Protein 4Q82 (pdb70)

Nearest PDB structures (foldseek):
  4q82-assembly2_B  TM=1.004E+00  e=2.780E-50  Haliangium ochraceum DSM 14365
  5dwd-assembly1_A  TM=6.337E-01  e=4.580E-08  Pelagibacterium halotolerans B2
  6qgo-assembly1_B  TM=6.491E-01  e=1.090E-07  Homo sapiens
  1fj2-assembly1_A  TM=6.360E-01  e=9.053E-08  Homo sapiens
  5syn-assembly3_C  TM=6.385E-01  e=6.994E-07  Homo sapiens

Secondary structure (DSSP, 8-state):
----S-GGGGEEEE-TTSSSSSS-EEEE--TTBTTBPBP--EE--GGG---SSHHHHGGGGGSHHHHHHHTT-S-TT----EEEEPPPSSSPPPHHHHHHHHHHHHHHS-B-TT--EEEE--HHHHHHHHHHHHTTT---SEEEEES---HHHHHHHGGGGGGS-EEEEEETT-SSS-THHHH---HHHHSPSS---EEEEEETT--S--SHHHHT-TT---HHHHHHT---/----GGGGEEEE-TTSSSSSS-EEEE--TTBTTBPBP--EE--GGG----SHHHHGGGGGSHHHHHHHTT-S-TT----EEEEPP-SSSPPPHHHHHHHHHHHHHHS-B-TT--EEEE--HHHHHHHHHHHHTTT---SEEEEES---HHHHHHHGGGGGGS-EEEEEETT-SSS-THHHH---HHHHSPSS---EEEEEETT--S--SHHHHT-TT---HHHHHHT---

Foldseek 3Di:
DWDQPFFLVQWDWAAPPNAPANFTKIKTAATCFPVAAFAEEEEEAQQLADDRGPVSHVSQCPAFPNVCSNVSNDDSVQGYTYMYTHHHDGAADALVSVVRRVVRVVVPGRHDLQQYEQEYLSSLQRVLNNCQVQVPPDSHFEYEGELYANVVSCVRQQQSSQQHEYEYEYECAEPDRHCCRGVVNCRSVPRDPPGHHYHYYYHYPDYSPRRRCPRSVVVVDCVSVVSVVTTD/DQDFFLVQKDWAAPPNDPANFTKIKTAAPCFPVAAFAEEEEEALQLAADRGPVSRVSQCPAFPNVCSNVSNDDSVQGYTYMYTHHHDNAADALVSVVRRLVVPVVPGRHDLQQYEQEYLSSLQRVLNNCQVQVPPDSHFEYEGELYANPSSCVRQQQSSQQHEYEYEYECAEPPRHPCRGVVNVSSVPRDPPGHHYHYYYHYPDYSPRRRCPRSCVVVDCVSVVSVVTTD

Sequence (462 aa):
AVDDRPSSARLSVRALDTTEAGNGFWEYLPPRRYGAEPAPLVFWHGIGENGDGSEAALDDKVLANGPPRYIERDEWSNEERPFVVLSPQHAGGGCPSADEIRDFLAFAVDDTYEVDESRIYLTGLCGAIGSWNYLRAHLDTTPIAAAVLIAGNGRPAFNDHGCDLAQVPIWGFHGDADPTVAPAGTIEEPNGLIACAQPRADDQQLTVYEGVGHDSWSSRTYSLSAGHDIYAWLLSQSRDDRPSSARLSVRALDTTEEAGNGFWEYLPPRYGAEEPAPLVFWHGIGENGDGSEAALDDKVLANGPPRYIERDEWSNERPFVVLSPQHAGGGCPSADEIRDFLAFAVDDTYEEVDESRIYLTGLCGAIGSWNYLRAHLDTTPIAAAVLIAGNGRPAFNDDHGCDLAQVPIWGFHGDADPTVAPAGTIEEPNGLIACAQPRADDQQLTVYEGVGHDSWSSRTYSLSAGHDIYAWLLSQSR

CATH classification: 3.40.50.1820

Radius of gyration: 24.58 Å; Cα contacts (8 Å, |Δi|>4): 1127; chains: 2; bounding box: 60×59×56 Å

Solvent-accessible surface area: 18210 Å² total

InterPro domains:
  IPR029058 Alpha/Beta hydrolase fold [G3DSA:3.40.50.1820] (56-292)
  IPR029058 Alpha/Beta hydrolase fold [SSF53474] (86-287)
  IPR050955 Plant Biomass Hydrolyzing Esterase [PTHR43037] (81-241)

Structure (mmCIF, N/CA/C/O backbone):
data_4Q82
#
_entry.id   4Q82
#
_cell.length_a   77.935
_cell.length_b   146.084
_cell.length_c   68.720
_cell.angle_alpha   90.00
_cell.angle_beta   90.00
_cell.angle_gamma   90.00
#
_symmetry.space_group_name_H-M   'P 21 21 2'
#
loop_
_entity.id
_entity.type
_entity.pdbx_description
1 polymer Phospholipase/Carboxylesterase
2 non-polymer 'CHLORIDE ION'
3 non-polymer GLYCEROL
4 non-polymer 'FORMIC ACID'
5 water water
#
loop_
_atom_site.group_PDB
_atom_site.id
_atom_site.type_symbol
_atom_site.label_atom_id
_atom_site.label_alt_id
_atom_site.label_comp_id
_atom_site.label_asym_id
_atom_site.label_entity_id
_atom_site.label_seq_id
_atom_site.pdbx_PDB_ins_code
_atom_site.Cartn_x
_atom_site.Cartn_y
_atom_site.Cartn_z
_atom_site.occupancy
_atom_site.B_iso_or_equiv
_atom_site.auth_seq_id
_atom_site.auth_comp_id
_atom_site.auth_asym_id
_atom_site.auth_atom_id
_atom_site.pdbx_PDB_model_num
ATOM 1 N N . ALA A 1 42 ? 41.954 28.444 35.112 0.63 55.44 57 ALA A N 1
ATOM 2 C CA . ALA A 1 42 ? 42.143 27.479 36.188 0.63 54.88 57 ALA A CA 1
ATOM 3 C C . ALA A 1 42 ? 43.251 27.933 37.131 0.63 53.31 57 ALA A C 1
ATOM 4 O O . ALA A 1 42 ? 44.217 28.571 36.706 0.63 52.01 57 ALA A O 1
ATOM 14 N N . VAL A 1 44 ? 46.427 26.833 39.486 1.00 45.49 59 VAL A N 1
ATOM 15 C CA . VAL A 1 44 ? 47.455 25.856 39.170 1.00 41.32 59 VAL A CA 1
ATOM 16 C C . VAL A 1 44 ? 48.551 25.782 40.243 1.00 38.49 59 VAL A C 1
ATOM 17 O O . VAL A 1 44 ? 49.060 26.801 40.692 1.00 37.61 59 VAL A O 1
ATOM 21 N N . ASP A 1 45 ? 48.906 24.565 40.642 1.00 36.51 60 ASP A N 1
ATOM 22 C CA . ASP A 1 45 ? 50.064 24.313 41.500 1.00 33.67 60 ASP A CA 1
ATOM 23 C C . ASP A 1 45 ? 51.300 24.923 40.849 1.00 31.50 60 ASP A C 1
ATOM 24 O O . ASP A 1 45 ? 51.542 24.682 39.676 1.00 31.52 60 ASP A O 1
ATOM 29 N N . ASP A 1 46 ? 52.053 25.740 41.585 1.00 29.65 61 ASP A N 1
ATOM 30 C CA . ASP A 1 46 ? 53.285 26.330 41.054 1.00 27.62 61 ASP A CA 1
ATOM 31 C C . ASP A 1 46 ? 54.481 26.088 41.980 1.00 28.10 61 ASP A C 1
ATOM 32 O O . ASP A 1 46 ? 55.487 26.764 41.892 1.00 25.94 61 ASP A O 1
ATOM 37 N N . ARG A 1 47 ? 54.374 25.114 42.875 1.00 26.93 62 ARG A N 1
ATOM 38 C CA . ARG A 1 47 ? 55.538 24.668 43.642 1.00 26.05 62 ARG A CA 1
ATOM 39 C C . ARG A 1 47 ? 56.642 24.137 42.710 1.00 24.07 62 ARG A C 1
ATOM 40 O O . ARG A 1 47 ? 56.349 23.673 41.626 1.00 23.89 62 ARG A O 1
ATOM 48 N N . PRO A 1 48 ? 57.901 24.185 43.153 1.00 25.34 63 PRO A N 1
ATOM 49 C CA . PRO A 1 48 ? 59.009 23.668 42.330 1.00 24.63 63 PRO A CA 1
ATOM 50 C C . PRO A 1 48 ? 58.838 22.171 42.006 1.00 23.56 63 PRO A C 1
ATOM 51 O O . PRO A 1 48 ? 58.113 21.477 42.708 1.00 23.56 63 PRO A O 1
ATOM 55 N N . SER A 1 49 ? 59.516 21.688 40.965 1.00 21.70 64 SER A N 1
ATOM 56 C CA . SER A 1 49 ? 59.232 20.366 40.421 1.00 21.48 64 SER A CA 1
ATOM 57 C C . SER A 1 49 ? 59.369 19.224 41.414 1.00 21.18 64 SER A C 1
ATOM 58 O O . SER A 1 49 ? 58.647 18.226 41.302 1.00 22.21 64 SER A O 1
ATOM 61 N N . SER A 1 50 ? 60.282 19.324 42.385 1.00 20.87 65 SER A N 1
ATOM 62 C CA . SER A 1 50 ? 60.472 18.184 43.300 1.00 22.53 65 SER A CA 1
ATOM 63 C C . SER A 1 50 ? 59.228 17.920 44.139 1.00 23.29 65 SER A C 1
ATOM 64 O O . SER A 1 50 ? 59.050 16.823 44.636 1.00 22.92 65 SER A O 1
ATOM 67 N N . ALA A 1 51 ? 58.363 18.921 44.273 1.00 23.56 66 ALA A N 1
ATOM 68 C CA . ALA A 1 51 ? 57.133 18.756 45.043 1.00 24.94 66 ALA A CA 1
ATOM 69 C C . ALA A 1 51 ? 56.222 17.708 44.424 1.00 25.62 66 ALA A C 1
ATOM 70 O O . ALA A 1 51 ? 55.387 17.133 45.111 1.00 26.68 66 ALA A O 1
ATOM 72 N N . ARG A 1 52 ? 56.387 17.437 43.130 1.00 23.92 67 ARG A N 1
ATOM 73 C CA . ARG A 1 52 ? 55.519 16.470 42.460 1.00 23.88 67 ARG A CA 1
ATOM 74 C C . ARG A 1 52 ? 56.296 15.257 41.967 1.00 22.91 67 ARG A C 1
ATOM 75 O O . ARG A 1 52 ? 55.864 14.569 41.052 1.00 22.56 67 ARG A O 1
ATOM 83 N N . LEU A 1 53 ? 57.439 15.001 42.587 1.00 22.53 68 LEU A N 1
ATOM 84 C CA . LEU A 1 53 ? 58.257 13.825 42.261 1.00 21.95 68 LEU A CA 1
ATOM 85 C C . LEU A 1 53 ? 58.045 12.748 43.309 1.00 24.29 68 LEU A C 1
ATOM 86 O O . LEU A 1 53 ? 58.265 13.007 44.498 1.00 23.88 68 LEU A O 1
ATOM 91 N N . SER A 1 54 ? 57.592 11.565 42.894 1.00 24.65 69 SER A N 1
ATOM 92 C CA . SER A 1 54 ? 57.308 10.468 43.827 1.00 26.83 69 SER A CA 1
ATOM 93 C C . SER A 1 54 ? 57.998 9.177 43.410 1.00 26.33 69 SER A C 1
ATOM 94 O O . SER A 1 54 ? 58.000 8.826 42.228 1.00 25.60 69 SER A O 1
ATOM 97 N N . VAL A 1 55 ? 58.560 8.464 44.383 1.00 26.54 70 VAL A N 1
ATOM 98 C CA . VAL A 1 55 ? 59.197 7.178 44.118 1.00 26.34 70 VAL A CA 1
ATOM 99 C C . VAL A 1 55 ? 58.124 6.098 44.053 1.00 28.28 70 VAL A C 1
ATOM 100 O O . VAL A 1 55 ? 57.183 6.072 44.865 1.00 30.64 70 VAL A O 1
ATOM 104 N N . ARG A 1 56 ? 58.236 5.219 43.066 1.00 27.21 71 ARG A N 1
ATOM 105 C CA . ARG A 1 56 ? 57.269 4.136 42.894 1.00 29.59 71 ARG A CA 1
ATOM 106 C C . ARG A 1 56 ? 58.026 2.824 42.791 1.00 30.14 71 ARG A C 1
ATOM 107 O O . ARG A 1 56 ? 58.306 2.342 41.692 1.00 30.25 71 ARG A O 1
ATOM 115 N N . ALA A 1 57 ? 58.371 2.259 43.946 1.00 30.72 72 ALA A N 1
ATOM 116 C CA . ALA A 1 57 ? 59.251 1.097 43.998 1.00 31.08 72 ALA A CA 1
ATOM 117 C C . ALA A 1 57 ? 58.634 -0.124 43.327 1.00 31.93 72 ALA A C 1
ATOM 118 O O . ALA A 1 57 ? 57.409 -0.264 43.246 1.00 33.48 72 ALA A O 1
ATOM 120 N N . LEU A 1 58 ? 59.500 -0.995 42.827 1.00 31.01 73 LEU A N 1
ATOM 121 C CA . LEU A 1 58 ? 59.077 -2.233 42.203 1.00 32.22 73 LEU A CA 1
ATOM 122 C C . LEU A 1 58 ? 58.153 -3.009 43.139 1.00 35.98 73 LEU A C 1
ATOM 123 O O . LEU A 1 58 ? 58.421 -3.103 44.340 1.00 35.39 73 LEU A O 1
ATOM 128 N N . ASP A 1 59 ? 57.068 -3.527 42.566 1.00 39.26 74 ASP A N 1
ATOM 129 C CA . ASP A 1 59 ? 56.033 -4.316 43.257 1.00 44.57 74 ASP A CA 1
ATOM 130 C C . ASP A 1 59 ? 55.084 -3.472 44.109 1.00 45.24 74 ASP A C 1
ATOM 131 O O . ASP A 1 59 ? 54.286 -4.019 44.868 1.00 48.06 74 ASP A O 1
ATOM 136 N N . THR A 1 60 ? 55.147 -2.149 43.981 1.00 42.55 75 THR A N 1
ATOM 137 C CA . THR A 1 60 ? 54.110 -1.307 44.576 1.00 42.87 75 THR A CA 1
ATOM 138 C C . THR A 1 60 ? 53.142 -0.839 43.498 1.00 42.45 75 THR A C 1
ATOM 139 O O . THR A 1 60 ? 52.148 -0.181 43.795 1.00 43.17 75 THR A O 1
ATOM 143 N N . THR A 1 61 ? 53.441 -1.171 42.243 1.00 40.71 76 THR A N 1
ATOM 144 C CA . THR A 1 61 ? 52.535 -0.877 41.134 1.00 40.77 76 THR A CA 1
ATOM 145 C C . THR A 1 61 ? 52.451 -2.097 40.209 1.00 41.95 76 THR A C 1
ATOM 146 O O . THR A 1 61 ? 53.133 -3.100 40.423 1.00 38.95 76 THR A O 1
ATOM 150 N N . GLU A 1 62 ? 51.631 -1.996 39.167 1.00 42.92 77 GLU A N 1
ATOM 151 C CA . GLU A 1 62 ? 51.522 -3.056 38.164 1.00 44.55 77 GLU A CA 1
ATOM 152 C C . GLU A 1 62 ? 52.734 -3.120 37.231 1.00 39.82 77 GLU A C 1
ATOM 153 O O . GLU A 1 62 ? 52.871 -4.065 36.458 1.00 39.42 77 GLU A O 1
ATOM 159 N N . ALA A 1 63 ? 53.592 -2.104 37.293 1.00 36.35 78 ALA A N 1
ATOM 160 C CA . ALA A 1 63 ? 54.738 -2.001 36.382 1.00 33.41 78 ALA A CA 1
ATOM 161 C C . ALA A 1 63 ? 55.815 -3.055 36.632 1.00 33.23 78 ALA A C 1
ATOM 162 O O . ALA A 1 63 ? 55.984 -3.530 37.757 1.00 34.26 78 ALA A O 1
ATOM 164 N N . GLY A 1 64 ? 56.553 -3.408 35.580 1.00 31.89 79 GLY A N 1
ATOM 165 C CA . GLY A 1 64 ? 57.636 -4.375 35.696 1.00 31.33 79 GLY A CA 1
ATOM 166 C C . GLY A 1 64 ? 58.949 -3.715 36.095 1.00 28.74 79 GLY A C 1
ATOM 167 O O . GLY A 1 64 ? 59.993 -4.369 36.102 1.00 28.06 79 GLY A O 1
ATOM 168 N N . ASN A 1 65 ? 58.881 -2.419 36.416 1.00 26.90 80 ASN A N 1
ATOM 169 C CA . ASN A 1 65 ? 60.017 -1.627 36.882 1.00 26.63 80 ASN A CA 1
ATOM 170 C C . ASN A 1 65 ? 59.655 -0.745 38.067 1.00 26.92 80 ASN A C 1
ATOM 171 O O . ASN A 1 65 ? 58.573 -0.153 38.089 1.00 28.09 80 ASN A O 1
ATOM 176 N N . GLY A 1 66 ? 60.566 -0.592 39.019 1.00 24.57 81 GLY A N 1
ATOM 177 C CA . GLY A 1 66 ? 60.492 0.568 39.901 1.00 24.15 81 GLY A CA 1
ATOM 178 C C . GLY A 1 66 ? 60.675 1.826 39.037 1.00 22.37 81 GLY A C 1
ATOM 179 O O . GLY A 1 66 ? 61.347 1.773 38.008 1.00 21.58 81 GLY A O 1
ATOM 180 N N . PHE A 1 67 ? 60.083 2.949 39.428 1.00 22.94 82 PHE A N 1
ATOM 181 C CA . PHE A 1 67 ? 60.261 4.187 38.651 1.00 21.95 82 PHE A CA 1
ATOM 182 C C . PHE A 1 67 ? 60.019 5.434 39.477 1.00 22.53 82 PHE A C 1
ATOM 183 O O . PHE A 1 67 ? 59.352 5.388 40.525 1.00 23.61 82 PHE A O 1
ATOM 191 N N . TRP A 1 68 ? 60.569 6.550 38.993 1.00 21.93 83 TRP A N 1
ATOM 192 C CA . TRP A 1 68 ? 60.242 7.880 39.505 1.00 22.07 83 TRP A CA 1
ATOM 193 C C . TRP A 1 68 ? 59.075 8.441 38.728 1.00 22.47 83 TRP A C 1
ATOM 194 O O . TRP A 1 68 ? 59.077 8.417 37.504 1.00 22.26 83 TRP A O 1
ATOM 205 N N . GLU A 1 69 ? 58.093 8.969 39.451 1.00 21.82 84 GLU A N 1
ATOM 206 C CA . GLU A 1 69 ? 56.909 9.570 38.852 1.00 22.17 84 GLU A CA 1
ATOM 207 C C . GLU A 1 69 ? 56.934 11.069 39.066 1.00 21.66 84 GLU A C 1
ATOM 208 O O . GLU A 1 69 ? 56.973 11.538 40.207 1.00 23.34 84 GLU A O 1
ATOM 214 N N . TYR A 1 70 ? 56.957 11.817 37.968 1.00 20.02 85 TYR A N 1
ATOM 215 C CA . TYR A 1 70 ? 56.794 13.267 38.024 1.00 19.98 85 TYR A CA 1
ATOM 216 C C . TYR A 1 70 ? 55.477 13.671 37.362 1.00 21.34 85 TYR A C 1
ATOM 217 O O . TYR A 1 70 ? 55.227 13.326 36.202 1.00 21.34 85 TYR A O 1
ATOM 226 N N . LEU A 1 71 ? 54.645 14.408 38.097 1.00 22.08 86 LEU A N 1
ATOM 227 C CA . LEU A 1 71 ? 53.388 14.919 37.559 1.00 23.74 86 LEU A CA 1
ATOM 228 C C . LEU A 1 71 ? 53.498 16.426 37.362 1.00 25.06 86 LEU A C 1
ATOM 229 O O . LEU A 1 71 ? 54.031 17.140 38.216 1.00 23.55 86 LEU A O 1
ATOM 234 N N . PRO A 1 72 ? 53.038 16.911 36.201 1.00 25.31 87 PRO A N 1
ATOM 235 C CA . PRO A 1 72 ? 53.116 18.329 35.867 1.00 25.03 87 PRO A CA 1
ATOM 236 C C . PRO A 1 72 ? 52.046 19.105 36.632 1.00 27.05 87 PRO A C 1
ATOM 237 O O . PRO A 1 72 ? 51.109 18.501 37.141 1.00 28.23 87 PRO A O 1
ATOM 241 N N . PRO A 1 73 ? 52.187 20.427 36.706 1.00 27.59 88 PRO A N 1
ATOM 242 C CA . PRO A 1 73 ? 51.240 21.249 37.469 1.00 31.01 88 PRO A CA 1
ATOM 243 C C . PRO A 1 73 ? 49.765 21.012 37.140 1.00 33.56 88 PRO A C 1
ATOM 244 O O . PRO A 1 73 ? 48.942 20.942 38.059 1.00 34.63 88 PRO A O 1
ATOM 248 N N A ARG A 1 74 ? 49.436 20.871 35.861 0.51 34.08 89 ARG A N 1
ATOM 249 N N B ARG A 1 74 ? 49.422 20.883 35.861 0.49 34.12 89 ARG A N 1
ATOM 250 C CA A ARG A 1 74 ? 48.037 20.736 35.466 0.51 36.89 89 ARG A CA 1
ATOM 251 C CA B ARG A 1 74 ? 48.013 20.733 35.493 0.49 36.93 89 ARG A CA 1
ATOM 252 C C A ARG A 1 74 ? 47.585 19.290 35.268 0.51 36.69 89 ARG A C 1
ATOM 253 C C B ARG A 1 74 ? 47.577 19.287 35.278 0.49 36.69 89 ARG A C 1
ATOM 254 O O A ARG A 1 74 ? 46.583 19.050 34.596 0.51 38.39 89 ARG A O 1
ATOM 255 O O B ARG A 1 74 ? 46.582 19.046 34.597 0.49 38.39 89 ARG A O 1
ATOM 270 N N . TYR A 1 75 ? 48.310 18.333 35.846 1.00 34.42 90 TYR A N 1
ATOM 271 C CA . TYR A 1 75 ? 47.933 16.921 35.723 1.00 34.16 90 TYR A CA 1
ATOM 272 C C . TYR A 1 75 ? 46.485 16.708 36.177 1.00 36.83 90 TYR A C 1
ATOM 273 O O . TYR A 1 75 ? 46.059 17.256 37.201 1.00 37.17 90 TYR A O 1
ATOM 282 N N . GLY A 1 76 ? 45.717 15.967 35.383 1.00 38.65 91 GLY A N 1
ATOM 283 C CA . GLY A 1 76 ? 44.311 15.731 35.692 1.00 42.06 91 GLY A CA 1
ATOM 284 C C . GLY A 1 76 ? 43.327 16.677 35.012 1.00 45.25 91 GLY A C 1
ATOM 285 O O . GLY A 1 76 ? 42.163 16.318 34.813 1.00 48.13 91 GLY A O 1
ATOM 286 N N . ALA A 1 77 ? 43.792 17.873 34.645 1.00 45.09 92 ALA A N 1
ATOM 287 C CA . ALA A 1 77 ? 42.927 18.922 34.096 1.00 49.38 92 ALA A CA 1
ATOM 288 C C . ALA A 1 77 ? 42.584 18.658 32.639 1.00 51.08 92 ALA A C 1
ATOM 289 O O . ALA A 1 77 ? 41.536 19.059 32.143 1.00 54.80 92 ALA A O 1
ATOM 291 N N . GLU A 1 78 ? 43.489 17.974 31.967 1.00 48.32 93 GLU A N 1
ATOM 292 C CA . GLU A 1 78 ? 43.358 17.597 30.570 1.00 49.48 93 GLU A CA 1
ATOM 293 C C . GLU A 1 78 ? 44.406 16.506 30.379 1.00 44.00 93 GLU A C 1
ATOM 294 O O . GLU A 1 78 ? 45.381 16.469 31.132 1.00 41.03 93 GLU A O 1
ATOM 300 N N . PRO A 1 79 ? 44.207 15.607 29.402 1.00 42.32 94 PRO A N 1
ATOM 301 C CA . PRO A 1 79 ? 45.222 14.566 29.202 1.00 39.19 94 PRO A CA 1
ATOM 302 C C . PRO A 1 79 ? 46.607 15.184 28.951 1.00 36.16 94 PRO A C 1
ATOM 303 O O . PRO A 1 79 ? 46.738 16.083 28.127 1.00 36.46 94 PRO A O 1
ATOM 307 N N . ALA A 1 80 ? 47.617 14.718 29.676 1.00 32.77 95 ALA A N 1
ATOM 308 C CA . ALA A 1 80 ? 48.944 15.326 29.578 1.00 30.66 95 ALA A CA 1
ATOM 309 C C . ALA A 1 80 ? 49.827 14.565 28.613 1.00 29.95 95 ALA A C 1
ATOM 310 O O . ALA A 1 80 ? 49.709 13.348 28.509 1.00 29.46 95 ALA A O 1
ATOM 312 N N . PRO A 1 81 ? 50.733 15.268 27.915 1.00 28.65 96 PRO A N 1
ATOM 313 C CA . PRO A 1 81 ? 51.742 14.519 27.153 1.00 26.75 96 PRO A CA 1
ATOM 314 C C . PRO A 1 81 ? 52.563 13.661 28.096 1.00 25.09 96 PRO A C 1
ATOM 315 O O . PRO A 1 81 ? 52.669 13.984 29.277 1.00 25.18 96 PRO A O 1
ATOM 319 N N . LEU A 1 82 ? 53.112 12.563 27.586 1.00 24.01 97 LEU A N 1
ATOM 320 C CA . LEU A 1 82 ? 53.863 11.631 28.405 1.00 22.57 97 LEU A CA 1
ATOM 321 C C . LEU A 1 82 ? 55.290 11.532 27.893 1.00 20.98 97 LEU A C 1
ATOM 322 O O . LEU A 1 82 ? 55.524 11.419 26.682 1.00 20.78 97 LEU A O 1
ATOM 335 N N . VAL A 1 84 ? 58.663 9.139 28.694 1.00 16.44 99 VAL A N 1
ATOM 336 C CA . VAL A 1 84 ? 59.274 8.049 29.453 1.00 16.04 99 VAL A CA 1
ATOM 337 C C . VAL A 1 84 ? 60.770 8.096 29.165 1.00 17.36 99 VAL A C 1
ATOM 338 O O . VAL A 1 84 ? 61.197 8.054 28.000 1.00 17.26 99 VAL A O 1
ATOM 342 N N . PHE A 1 85 ? 61.552 8.223 30.231 1.00 15.92 100 PHE A N 1
ATOM 343 C CA . PHE A 1 85 ? 63.009 8.394 30.121 1.00 14.97 100 PHE A CA 1
ATOM 344 C C . PHE A 1 85 ? 63.736 7.156 30.648 1.00 15.62 100 PHE A C 1
ATOM 345 O O . PHE A 1 85 ? 63.431 6.691 31.763 1.00 16.74 100 PHE A O 1
ATOM 353 N N . TRP A 1 86 ? 64.702 6.642 29.869 1.00 14.92 101 TRP A N 1
ATOM 354 C CA . TRP A 1 86 ? 65.502 5.473 30.259 1.00 15.52 101 TRP A CA 1
ATOM 355 C C . TRP A 1 86 ? 66.960 5.859 30.514 1.00 14.92 101 TRP A C 1
ATOM 356 O O . TRP A 1 86 ? 67.649 6.392 29.631 1.00 13.48 101 TRP A O 1
ATOM 367 N N . HIS A 1 87 ? 67.422 5.554 31.727 1.00 15.51 102 HIS A N 1
ATOM 368 C CA . HIS A 1 87 ? 68.753 5.902 32.208 1.00 14.26 102 HIS A CA 1
ATOM 369 C C . HIS A 1 87 ? 69.885 5.065 31.574 1.00 13.87 102 HIS A C 1
ATOM 370 O O . HIS A 1 87 ? 69.646 4.086 30.843 1.00 14.11 102 HIS A O 1
ATOM 377 N N . GLY A 1 88 ? 71.124 5.428 31.890 1.00 12.88 103 GLY A N 1
ATOM 378 C CA . GLY A 1 88 ? 72.264 4.690 31.388 1.00 13.55 103 GLY A CA 1
ATOM 379 C C . GLY A 1 88 ? 72.700 3.556 32.306 1.00 14.46 103 GLY A C 1
ATOM 380 O O . GLY A 1 88 ? 72.200 3.403 33.423 1.00 14.43 103 GLY A O 1
ATOM 381 N N . ILE A 1 89 ? 73.676 2.774 31.852 1.00 14.66 104 ILE A N 1
ATOM 382 C CA . ILE A 1 89 ? 74.000 1.505 32.537 1.00 16.13 104 ILE A CA 1
ATOM 383 C C . ILE A 1 89 ? 74.510 1.707 33.976 1.00 17.97 104 ILE A C 1
ATOM 384 O O . ILE A 1 89 ? 74.339 0.831 34.852 1.00 18.76 104 ILE A O 1
ATOM 389 N N . GLY A 1 90 ? 75.106 2.863 34.246 1.00 17.31 105 GLY A N 1
ATOM 390 C CA . GLY A 1 90 ? 75.632 3.134 35.574 1.00 19.38 105 GLY A CA 1
ATOM 391 C C . GLY A 1 90 ? 74.543 3.210 36.620 1.00 20.57 105 GLY A C 1
ATOM 392 O O . GLY A 1 90 ? 74.781 3.058 37.827 1.00 20.99 105 GLY A O 1
ATOM 393 N N . GLU A 1 91 ? 73.328 3.455 36.167 1.00 19.22 106 GLU A N 1
ATOM 394 C CA . GLU A 1 91 ? 72.244 3.665 37.099 1.00 19.48 106 GLU A CA 1
ATOM 395 C C . GLU A 1 91 ? 71.301 2.449 37.199 1.00 19.42 106 GLU A C 1
ATOM 396 O O . GLU A 1 91 ? 70.243 2.553 37.820 1.00 20.42 106 GLU A O 1
ATOM 402 N N . ASN A 1 92 ? 71.699 1.304 36.624 1.00 20.54 107 ASN A N 1
ATOM 403 C CA . ASN A 1 92 ? 70.949 0.052 36.794 1.00 20.15 107 ASN A CA 1
ATOM 404 C C . ASN A 1 92 ? 70.781 -0.268 38.290 1.00 22.39 107 ASN A C 1
ATOM 405 O O . ASN A 1 92 ? 71.673 0.011 39.102 1.00 23.52 107 ASN A O 1
ATOM 410 N N . GLY A 1 93 ? 69.651 -0.858 38.661 1.00 22.01 108 GLY A N 1
ATOM 411 C CA . GLY A 1 93 ? 69.459 -1.264 40.058 1.00 24.10 108 GLY A CA 1
ATOM 412 C C . GLY A 1 93 ? 68.181 -2.058 40.198 1.00 24.61 108 GLY A C 1
ATOM 413 O O . GLY A 1 93 ? 67.483 -2.257 39.197 1.00 23.23 108 GLY A O 1
ATOM 414 N N . ASP A 1 94 ? 67.839 -2.486 41.418 1.00 26.02 109 ASP A N 1
ATOM 415 C CA . ASP A 1 94 ? 66.781 -3.483 41.541 1.00 27.54 109 ASP A CA 1
ATOM 416 C C . ASP A 1 94 ? 65.374 -2.907 41.646 1.00 27.88 109 ASP A C 1
ATOM 417 O O . ASP A 1 94 ? 64.420 -3.646 41.900 1.00 29.57 109 ASP A O 1
ATOM 422 N N . GLY A 1 95 ? 65.233 -1.594 41.462 1.00 27.05 110 GLY A N 1
ATOM 423 C CA . GLY A 1 95 ? 63.914 -0.973 41.471 1.00 27.04 110 GLY A CA 1
ATOM 424 C C . GLY A 1 95 ? 63.327 -0.693 42.846 1.00 29.19 110 GLY A C 1
ATOM 425 O O . GLY A 1 95 ? 62.199 -0.192 42.956 1.00 29.90 110 GLY A O 1
ATOM 426 N N . SER A 1 96 ? 64.069 -1.026 43.903 1.00 30.73 111 SER A N 1
ATOM 427 C CA . SER A 1 96 ? 63.656 -0.687 45.266 1.00 32.13 111 SER A CA 1
ATOM 428 C C . SER A 1 96 ? 63.789 0.816 45.508 1.00 31.37 111 SER A C 1
ATOM 429 O O . SER A 1 96 ? 64.415 1.518 44.711 1.00 29.14 111 SER A O 1
ATOM 432 N N . GLU A 1 97 ? 63.229 1.322 46.605 1.00 32.98 112 GLU A N 1
ATOM 433 C CA . GLU A 1 97 ? 63.359 2.766 46.883 1.00 33.94 112 GLU A CA 1
ATOM 434 C C . GLU A 1 97 ? 64.816 3.200 46.984 1.00 32.35 112 GLU A C 1
ATOM 435 O O . GLU A 1 97 ? 65.202 4.249 46.460 1.00 30.55 112 GLU A O 1
ATOM 441 N N . ALA A 1 98 ? 65.616 2.391 47.678 1.00 32.83 113 ALA A N 1
ATOM 442 C CA . ALA A 1 98 ? 67.024 2.690 47.858 1.00 32.72 113 ALA A CA 1
ATOM 443 C C . ALA A 1 98 ? 67.730 2.707 46.504 1.00 30.24 113 ALA A C 1
ATOM 444 O O . ALA A 1 98 ? 68.458 3.632 46.197 1.00 29.55 113 ALA A O 1
ATOM 446 N N . ALA A 1 99 ? 67.485 1.685 45.692 1.00 28.11 114 ALA A N 1
ATOM 447 C CA . ALA A 1 99 ? 68.156 1.564 44.408 1.00 26.32 114 ALA A CA 1
ATOM 448 C C . ALA A 1 99 ? 67.764 2.701 43.463 1.00 25.62 114 ALA A C 1
ATOM 449 O O . ALA A 1 99 ? 68.578 3.156 42.638 1.00 23.50 114 ALA A O 1
ATOM 451 N N . LEU A 1 100 ? 66.516 3.155 43.574 1.00 25.70 115 LEU A N 1
ATOM 452 C CA . LEU A 1 100 ? 65.991 4.164 42.643 1.00 24.32 115 LEU A CA 1
ATOM 453 C C . LEU A 1 100 ? 66.718 5.485 42.757 1.00 24.13 115 LEU A C 1
ATOM 454 O O . LEU A 1 100 ? 66.715 6.280 41.806 1.00 22.65 115 LEU A O 1
ATOM 459 N N A ASP A 1 101 ? 67.353 5.731 43.905 0.47 25.38 116 ASP A N 1
ATOM 460 N N B ASP A 1 101 ? 67.344 5.737 43.906 0.53 25.36 116 ASP A N 1
ATOM 461 C CA A ASP A 1 101 ? 68.113 6.966 44.079 0.47 25.67 116 ASP A CA 1
AT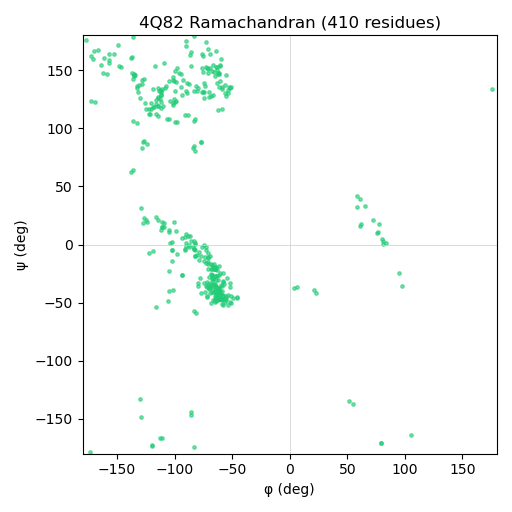OM 462 C CA B ASP A 1 101 ? 68.081 6.983 44.070 0.53 25.61 116 ASP A CA 1
ATOM 463 C C A ASP A 1 101 ? 69.145 7.126 42.960 0.47 24.00 116 ASP A C 1
ATOM 464 C C B ASP A 1 101 ? 69.160 7.128 42.980 0.53 24.03 116 ASP A C 1
ATOM 465 O O A ASP A 1 101 ? 69.409 8.237 42.509 0.47 22.03 116 ASP A O 1
ATOM 466 O O B ASP A 1 101 ? 69.467 8.241 42.559 0.53 22.08 116 ASP A O 1
ATOM 475 N N . LYS A 1 102 ? 69.710 6.011 42.501 1.00 23.38 117 LYS A N 1
ATOM 476 C CA . LYS A 1 102 ? 70.722 6.064 41.428 1.00 22.89 117 LYS A CA 1
ATOM 477 C C . LYS A 1 102 ? 70.203 6.757 40.173 1.00 21.74 117 LYS A C 1
ATOM 478 O O . LYS A 1 102 ? 70.959 7.442 39.483 1.00 20.41 117 LYS A O 1
ATOM 484 N N . VAL A 1 103 ? 68.924 6.552 39.871 1.00 20.93 118 VAL A N 1
ATOM 485 C CA . VAL A 1 103 ? 68.340 7.053 38.629 1.00 18.86 118 VAL A CA 1
ATOM 486 C C . VAL A 1 103 ? 68.283 8.587 38.639 1.00 19.33 118 VAL A C 1
ATOM 487 O O . VAL A 1 103 ? 68.192 9.218 37.574 1.00 18.12 118 VAL A O 1
ATOM 491 N N . LEU A 1 104 ? 68.407 9.205 39.816 1.00 20.27 119 LEU A N 1
ATOM 492 C CA . LEU A 1 104 ? 68.398 10.664 39.888 1.00 20.22 119 LEU A CA 1
ATOM 493 C C . LEU A 1 104 ? 69.691 11.313 39.363 1.00 20.41 119 LEU A C 1
ATOM 494 O O . LEU A 1 104 ? 69.778 12.542 39.286 1.00 19.71 119 LEU A O 1
ATOM 499 N N . ALA A 1 105 ? 70.682 10.498 39.000 1.00 19.84 120 ALA A N 1
ATOM 500 C CA . ALA A 1 105 ? 72.005 11.011 38.610 1.00 20.00 120 ALA A CA 1
ATOM 501 C C . ALA A 1 105 ? 71.990 11.869 37.339 1.00 18.49 120 ALA A C 1
ATOM 502 O O . ALA A 1 105 ? 72.696 12.882 37.248 1.00 18.13 120 ALA A O 1
ATOM 504 N N . ASN A 1 106 ? 71.204 11.459 36.357 1.00 17.42 121 ASN A N 1
ATOM 505 C CA . ASN A 1 106 ? 71.237 12.103 35.042 1.00 16.81 121 ASN A CA 1
ATOM 506 C C . ASN A 1 106 ? 69.858 12.305 34.468 1.00 15.54 121 ASN A C 1
ATOM 507 O O . ASN A 1 106 ? 68.911 11.610 34.834 1.00 15.15 121 ASN A O 1
ATOM 512 N N . GLY A 1 107 ? 69.748 13.211 33.500 1.00 13.54 122 GLY A N 1
ATOM 513 C CA . GLY A 1 107 ? 68.532 13.280 32.717 1.00 13.16 122 GLY A CA 1
ATOM 514 C C . GLY A 1 107 ? 67.395 14.007 33.418 1.00 13.75 122 GLY A C 1
ATOM 515 O O . GLY A 1 107 ? 67.590 14.629 34.462 1.00 14.23 122 GLY A O 1
ATOM 516 N N . PRO A 1 108 ? 66.188 13.935 32.837 1.00 14.56 123 PRO A N 1
ATOM 517 C CA . PRO A 1 108 ? 65.023 14.607 33.420 1.00 14.70 123 PRO A CA 1
ATOM 518 C C . PRO A 1 108 ? 64.870 14.406 34.936 1.00 15.32 123 PRO A C 1
ATOM 519 O O . PRO A 1 108 ? 64.632 15.415 35.611 1.00 15.75 123 PRO A O 1
ATOM 523 N N . PRO A 1 109 ? 65.022 13.166 35.467 1.00 15.31 124 PRO A N 1
ATOM 524 C CA . PRO A 1 109 ? 64.758 13.071 36.915 1.00 16.05 124 PRO A CA 1
ATOM 525 C C . PRO A 1 109 ? 65.785 13.833 37.759 1.00 16.33 124 PRO A C 1
ATOM 526 O O . PRO A 1 109 ? 65.456 14.287 38.862 1.00 16.70 124 PRO A O 1
ATOM 530 N N . ARG A 1 110 ? 67.018 13.971 37.261 1.00 15.25 125 ARG A N 1
ATOM 531 C CA . ARG A 1 110 ? 67.996 14.817 37.944 1.00 16.08 125 ARG A CA 1
ATOM 532 C C . ARG A 1 110 ? 67.480 16.251 38.077 1.00 15.92 125 ARG A C 1
ATOM 533 O O . ARG A 1 110 ? 67.452 16.811 39.188 1.00 17.39 125 ARG A O 1
ATOM 541 N N . TYR A 1 111 ? 67.051 16.835 36.962 1.00 14.12 126 TYR A N 1
ATOM 542 C CA . TYR A 1 111 ? 66.621 18.242 36.979 1.00 16.45 126 TYR A CA 1
ATOM 543 C C . TYR A 1 111 ? 65.342 18.392 37.759 1.00 17.33 126 TYR A C 1
ATOM 544 O O . TYR A 1 111 ? 65.158 19.381 38.478 1.00 18.13 126 TYR A O 1
ATOM 553 N N . ILE A 1 112 ? 64.449 17.416 37.633 1.00 15.78 127 ILE A N 1
ATOM 554 C CA . ILE A 1 112 ? 63.203 17.466 38.428 1.00 17.25 127 ILE A CA 1
ATOM 555 C C . ILE A 1 112 ? 63.506 17.446 39.920 1.00 19.08 127 ILE A C 1
ATOM 556 O O . ILE A 1 112 ? 62.951 18.249 40.698 1.00 20.26 127 ILE A O 1
ATOM 561 N N . GLU A 1 113 ? 64.389 16.540 40.338 1.00 18.41 128 GLU A N 1
ATOM 562 C CA . GLU A 1 113 ? 64.677 16.412 41.761 1.00 22.45 128 GLU A CA 1
ATOM 563 C C . GLU A 1 113 ? 65.331 17.694 42.307 1.00 22.80 128 GLU A C 1
ATOM 564 O O . GLU A 1 113 ? 65.151 18.054 43.474 1.00 22.93 128 GLU A O 1
ATOM 570 N N . ARG A 1 114 ? 66.082 18.378 41.455 1.00 19.76 129 ARG A N 1
ATOM 571 C CA . ARG A 1 114 ? 66.819 19.579 41.851 1.00 25.02 129 ARG A CA 1
ATOM 572 C C . ARG A 1 114 ? 66.041 20.879 41.679 1.00 21.05 129 ARG A C 1
ATOM 573 O O . ARG A 1 114 ? 66.624 21.952 41.793 1.00 22.11 129 ARG A O 1
ATOM 581 N N . ASP A 1 115 ? 64.751 20.775 41.374 1.00 20.21 130 ASP A N 1
ATOM 582 C CA . ASP A 1 115 ? 63.899 21.942 41.092 1.00 23.09 130 ASP A CA 1
ATOM 583 C C . ASP A 1 115 ? 64.415 22.786 39.922 1.00 22.39 130 ASP A C 1
ATOM 584 O O . ASP A 1 115 ? 64.225 24.008 39.904 1.00 22.36 130 ASP A O 1
ATOM 589 N N . GLU A 1 116 ? 65.043 22.125 38.946 1.00 20.86 131 GLU A N 1
ATOM 590 C CA . GLU A 1 116 ? 65.582 22.789 37.767 1.00 21.96 131 GLU A CA 1
ATOM 591 C C . GLU A 1 116 ? 64.784 22.415 36.515 1.00 21.75 131 GLU A C 1
ATOM 592 O O . GLU A 1 116 ? 65.229 22.642 35.393 1.00 22.78 131 GLU A O 1
ATOM 598 N N . TRP A 1 117 ? 63.607 21.845 36.722 1.00 20.59 132 TRP A N 1
ATOM 599 C CA . TRP A 1 117 ? 62.712 21.451 35.630 1.00 19.62 132 TRP A CA 1
ATOM 600 C C . TRP A 1 117 ? 61.536 22.425 35.572 1.00 19.82 132 TRP A C 1
ATOM 601 O O . TRP A 1 117 ? 60.685 22.421 36.463 1.00 19.50 132 TRP A O 1
ATOM 612 N N . SER A 1 118 ? 61.502 23.283 34.554 1.00 19.48 133 SER A N 1
ATOM 613 C CA . SER A 1 118 ? 60.476 24.331 34.488 1.00 21.27 133 SER A CA 1
ATOM 614 C C . SER A 1 118 ? 59.043 23.821 34.676 1.00 20.53 133 SER A C 1
ATOM 615 O O . SER A 1 118 ? 58.658 22.814 34.097 1.00 18.91 133 SER A O 1
ATOM 618 N N . ASN A 1 119 ? 58.258 24.541 35.482 1.00 22.10 134 ASN A N 1
ATOM 619 C CA . ASN A 1 119 ? 56.842 24.263 35.646 1.00 23.46 134 ASN A CA 1
ATOM 620 C C . ASN A 1 119 ? 56.026 24.455 34.363 1.00 25.06 134 ASN A C 1
ATOM 621 O O . ASN A 1 119 ? 54.905 23.954 34.267 1.00 25.65 134 ASN A O 1
ATOM 626 N N A GLU A 1 120 ? 56.577 25.111 33.376 0.65 25.66 135 GLU A N 1
ATOM 627 N N B GLU A 1 120 ? 56.594 25.174 33.398 0.35 25.89 135 GLU A N 1
ATOM 628 C CA A GLU A 1 120 ? 55.919 25.246 32.102 0.65 27.23 135 GLU A CA 1
ATOM 629 C CA B GLU A 1 120 ? 55.995 25.315 32.073 0.35 27.61 135 GLU A CA 1
ATOM 630 C C A GLU A 1 120 ? 55.866 23.942 31.298 0.65 25.33 135 GLU A C 1
ATOM 631 C C B GLU A 1 120 ? 55.824 23.955 31.373 0.35 25.42 135 GLU A C 1
ATOM 632 O O A GLU A 1 120 ? 55.093 23.779 30.429 0.65 26.08 135 GLU A O 1
ATOM 633 O O B GLU A 1 120 ? 54.868 23.743 30.630 0.35 26.28 135 GLU A O 1
ATOM 644 N N . ARG A 1 121 ? 56.736 23.030 31.640 1.00 22.42 136 ARG A N 1
ATOM 645 C CA . ARG A 1 121 ? 56.771 21.758 30.927 1.00 20.66 136 ARG A CA 1
ATOM 646 C C . ARG A 1 121 ? 55.573 20.882 31.280 1.00 20.85 136 ARG A C 1
ATOM 647 O O . ARG A 1 121 ? 55.346 20.578 32.459 1.00 21.79 136 ARG A O 1
ATOM 655 N N . PRO A 1 122 ? 54.796 20.490 30.259 1.00 21.53 137 PRO A N 1
ATOM 656 C CA . PRO A 1 122 ? 53.483 19.872 30.512 1.00 22.73 137 PRO A CA 1
ATOM 657 C C . PRO A 1 122 ? 53.496 18.350 30.640 1.00 22.07 137 PRO A C 1
ATOM 658 O O . PRO A 1 122 ? 52.412 17.775 30.842 1.00 23.06 137 PRO A O 1
ATOM 662 N N . PHE A 1 123 ? 54.672 17.729 30.541 1.00 19.93 138 PHE A N 1
ATOM 663 C CA . PHE A 1 123 ? 54.792 16.265 30.537 1.00 19.45 138 PHE A CA 1
ATOM 664 C C . PHE A 1 123 ? 54.571 15.599 31.889 1.00 19.00 138 PHE A C 1
ATOM 665 O O . PHE A 1 123 ? 55.121 16.037 32.902 1.00 19.37 138 PHE A O 1
ATOM 673 N N . VAL A 1 124 ? 53.824 14.496 31.898 1.00 23.13 139 VAL A N 1
ATOM 674 C CA . VAL A 1 124 ? 54.079 13.464 32.885 1.00 22.18 139 VAL A CA 1
ATOM 675 C C . VAL A 1 124 ? 55.453 12.893 32.544 1.00 21.25 139 VAL A C 1
ATOM 676 O O . VAL A 1 124 ? 55.691 12.541 31.384 1.00 21.30 139 VAL A O 1
ATOM 680 N N . VAL A 1 125 ? 56.366 12.815 33.516 1.00 20.81 140 VAL A N 1
ATOM 681 C CA . VAL A 1 125 ? 57.696 12.237 33.243 1.00 18.57 140 VAL A CA 1
ATOM 682 C C . VAL A 1 125 ? 57.903 11.008 34.106 1.00 18.21 140 VAL A C 1
ATOM 683 O O . VAL A 1 125 ? 57.888 11.101 35.344 1.00 19.64 140 VAL A O 1
ATOM 687 N N . LEU A 1 126 ? 58.076 9.859 33.463 1.00 18.09 141 LEU A N 1
ATOM 688 C CA . LEU A 1 126 ? 58.333 8.621 34.194 1.00 19.16 141 LEU A CA 1
ATOM 689 C C . LEU A 1 126 ? 59.743 8.131 33.910 1.00 19.01 141 LEU A C 1
ATOM 690 O O . LEU A 1 126 ? 60.160 8.064 32.756 1.00 18.59 141 LEU A O 1
ATOM 695 N N . SER A 1 127 ? 60.463 7.760 34.957 1.00 17.37 142 SER A N 1
ATOM 696 C CA . SER A 1 127 ? 61.853 7.338 34.795 1.00 16.39 142 SER A CA 1
ATOM 697 C C . SER A 1 127 ? 62.057 5.966 35.432 1.00 18.26 142 SER A C 1
ATOM 698 O O . SER A 1 127 ? 62.390 5.866 36.623 1.00 18.91 142 SER A O 1
ATOM 701 N N . PRO A 1 128 ? 61.835 4.895 34.651 1.00 18.11 143 PRO A N 1
ATOM 702 C CA . PRO A 1 128 ? 61.950 3.540 35.215 1.00 18.78 143 PRO A CA 1
ATOM 703 C C . PRO A 1 128 ? 63.386 3.080 35.418 1.00 19.67 143 PRO A C 1
ATOM 704 O O . PRO A 1 128 ? 64.274 3.497 34.675 1.00 18.51 143 PRO A O 1
ATOM 708 N N . GLN A 1 129 ? 63.603 2.198 36.391 1.00 19.36 144 GLN A N 1
ATOM 709 C CA . GLN A 1 129 ? 64.945 1.656 36.607 1.00 19.16 144 GLN A CA 1
ATOM 710 C C . GLN A 1 129 ? 65.038 0.280 35.974 1.00 21.20 144 GLN A C 1
ATOM 711 O O . GLN A 1 129 ? 64.166 -0.581 36.188 1.00 21.41 144 GLN A O 1
ATOM 717 N N . HIS A 1 130 ? 66.105 0.079 35.215 1.00 20.01 145 HIS A N 1
ATOM 718 C CA . HIS A 1 130 ? 66.401 -1.213 34.632 1.00 19.86 145 HIS A CA 1
ATOM 719 C C . HIS A 1 130 ? 67.257 -2.026 35.586 1.00 22.41 145 HIS A C 1
ATOM 720 O O . HIS A 1 130 ? 68.271 -1.530 36.090 1.00 22.13 145 HIS A O 1
ATOM 727 N N . ALA A 1 131 ? 66.859 -3.277 35.829 1.00 24.35 146 ALA A N 1
ATOM 728 C CA . ALA A 1 131 ? 67.576 -4.158 36.736 1.00 27.41 146 ALA A CA 1
ATOM 729 C C . ALA A 1 131 ? 68.449 -5.106 35.929 1.00 29.91 146 ALA A C 1
ATOM 730 O O . ALA A 1 131 ? 68.112 -5.441 34.801 1.00 29.53 146 ALA A O 1
ATOM 732 N N . GLY A 1 132 ? 69.572 -5.529 36.484 1.00 33.05 147 GLY A N 1
ATOM 733 C CA . GLY A 1 132 ? 70.441 -6.430 35.740 1.00 34.87 147 GLY A CA 1
ATOM 734 C C . GLY A 1 132 ? 71.677 -5.740 35.201 1.00 32.75 147 GLY A C 1
ATOM 735 O O . GLY A 1 132 ? 72.018 -4.641 35.646 1.00 31.83 147 GLY A O 1
ATOM 736 N N . GLY A 1 133 ? 72.360 -6.370 34.246 1.00 31.44 148 GLY A N 1
ATOM 737 C CA . GLY A 1 133 ? 73.704 -5.936 33.909 1.00 30.75 148 GLY A CA 1
ATOM 738 C C . GLY A 1 133 ? 73.932 -5.099 32.658 1.00 29.86 148 GLY A C 1
ATOM 739 O O . GLY A 1 133 ? 75.018 -4.540 32.496 1.00 32.21 148 GLY A O 1
ATOM 740 N N . GLY A 1 134 ? 72.939 -5.035 31.774 1.00 25.11 149 GLY A N 1
ATOM 741 C CA . GLY A 1 134 ? 73.110 -4.413 30.459 1.00 21.92 149 GLY A CA 1
ATOM 742 C C . GLY A 1 134 ? 72.018 -3.393 30.183 1.00 19.84 149 GLY A C 1
ATOM 743 O O . GLY A 1 134 ? 71.518 -2.754 31.134 1.00 19.54 149 GLY A O 1
ATOM 744 N N . CYS A 1 135 ? 71.633 -3.229 28.907 1.00 17.03 150 CYS A N 1
ATOM 745 C CA . CYS A 1 135 ? 70.602 -2.252 28.514 1.00 17.49 150 CYS A CA 1
ATOM 746 C C . CYS A 1 135 ? 69.187 -2.839 28.645 1.00 18.35 150 CYS A C 1
ATOM 747 O O . CYS A 1 135 ? 68.997 -4.051 28.521 1.00 18.77 150 CYS A O 1
ATOM 750 N N . PRO A 1 136 ? 68.194 -1.968 28.854 1.00 18.19 151 PRO A N 1
ATOM 751 C CA . PRO A 1 136 ? 66.798 -2.433 28.873 1.00 20.01 151 PRO A CA 1
ATOM 752 C C . PRO A 1 136 ? 66.434 -3.039 27.511 1.00 20.93 151 PRO A C 1
ATOM 753 O O . PRO A 1 136 ? 66.927 -2.580 26.465 1.00 20.68 151 PRO A O 1
ATOM 757 N N . SER A 1 137 ? 65.582 -4.051 27.528 1.00 21.89 152 SER A N 1
ATOM 758 C CA . SER A 1 137 ? 65.198 -4.752 26.307 1.00 22.90 152 SER A CA 1
ATOM 759 C C . SER A 1 137 ? 64.021 -4.076 25.607 1.00 22.86 152 SER A C 1
ATOM 760 O O . SER A 1 137 ? 63.276 -3.284 26.213 1.00 21.71 152 SER A O 1
ATOM 763 N N . ALA A 1 138 ? 63.834 -4.420 24.334 1.00 23.06 153 ALA A N 1
ATOM 764 C CA . ALA A 1 138 ? 62.716 -3.896 23.544 1.00 23.70 153 ALA A CA 1
ATOM 765 C C . ALA A 1 138 ? 61.372 -4.164 24.215 1.00 25.31 153 ALA A C 1
ATOM 766 O O . ALA A 1 138 ? 60.523 -3.281 24.289 1.00 24.68 153 ALA A O 1
ATOM 768 N N . ASP A 1 139 ? 61.195 -5.378 24.716 1.00 26.60 154 ASP A N 1
ATOM 769 C CA . ASP A 1 139 ? 59.927 -5.775 25.316 1.00 28.38 154 ASP A CA 1
ATOM 770 C C . ASP A 1 139 ? 59.737 -5.145 26.692 1.00 27.41 154 ASP A C 1
ATOM 771 O O . ASP A 1 139 ? 58.620 -4.846 27.088 1.00 27.37 154 ASP A O 1
ATOM 776 N N . GLU A 1 140 ? 60.824 -4.948 27.427 1.00 25.99 155 GLU A N 1
ATOM 777 C CA . GLU A 1 140 ? 60.735 -4.246 28.709 1.00 26.29 155 GLU A CA 1
ATOM 778 C C . GLU A 1 140 ? 60.208 -2.821 28.506 1.00 25.50 155 GLU A C 1
ATOM 779 O O . GLU A 1 140 ? 59.330 -2.335 29.242 1.00 25.12 155 GLU A O 1
ATOM 785 N N . ILE A 1 141 ? 60.718 -2.161 27.474 1.00 21.88 156 ILE A N 1
ATOM 786 C CA . ILE A 1 141 ? 60.305 -0.799 27.176 1.00 21.85 156 ILE A CA 1
ATOM 787 C C . ILE A 1 141 ? 58.859 -0.779 26.672 1.00 23.28 156 ILE A C 1
ATOM 788 O O . ILE A 1 141 ? 58.072 0.084 27.073 1.00 23.99 156 ILE A O 1
ATOM 793 N N . ARG A 1 142 ? 58.503 -1.738 25.809 1.00 23.31 157 ARG A N 1
ATOM 794 C CA . ARG A 1 142 ? 57.108 -1.868 25.364 1.00 27.53 157 ARG A CA 1
ATOM 795 C C . ARG A 1 142 ? 56.156 -2.036 26.550 1.00 27.97 157 ARG A C 1
ATOM 796 O O . ARG A 1 142 ? 55.119 -1.355 26.641 1.00 26.87 157 ARG A O 1
ATOM 804 N N . ASP A 1 143 ? 56.493 -2.971 27.441 1.00 27.96 158 ASP A N 1
ATOM 805 C CA . ASP A 1 143 ? 55.606 -3.279 28.553 1.00 30.81 158 ASP A CA 1
ATOM 806 C C . ASP A 1 143 ? 55.458 -2.062 29.464 1.00 29.69 158 ASP A C 1
ATOM 807 O O . ASP A 1 143 ? 54.367 -1.790 29.961 1.00 31.21 158 ASP A O 1
ATOM 812 N N . PHE A 1 144 ? 56.543 -1.333 29.703 1.00 27.50 159 PHE A N 1
ATOM 813 C CA . PHE A 1 144 ? 56.443 -0.182 30.593 1.00 26.71 159 PHE A CA 1
ATOM 814 C C . PHE A 1 144 ? 55.644 0.946 29.943 1.00 27.08 159 PHE A C 1
ATOM 815 O O . PHE A 1 144 ? 54.902 1.663 30.621 1.00 26.41 159 PHE A O 1
ATOM 823 N N . LEU A 1 145 ? 55.814 1.140 28.639 1.00 26.52 160 LEU A N 1
ATOM 824 C CA . LEU A 1 145 ? 54.967 2.110 27.948 1.00 27.39 160 LEU A CA 1
ATOM 825 C C . LEU A 1 145 ? 53.481 1.719 28.016 1.00 29.46 160 LEU A C 1
ATOM 826 O O . LEU A 1 145 ? 52.615 2.589 28.147 1.00 29.82 160 LEU A O 1
ATOM 831 N N . ALA A 1 146 ? 53.179 0.418 27.930 1.00 30.31 161 ALA A N 1
ATOM 832 C CA . ALA A 1 146 ? 51.794 -0.040 28.038 1.00 32.28 161 ALA A CA 1
ATOM 833 C C . ALA A 1 146 ? 51.247 0.261 29.428 1.00 32.73 161 ALA A C 1
ATOM 834 O O . ALA A 1 146 ? 50.129 0.764 29.575 1.00 34.22 161 ALA A O 1
ATOM 836 N N . PHE A 1 147 ? 52.041 -0.055 30.447 1.00 31.36 162 PHE A N 1
ATOM 837 C CA . PHE A 1 147 ? 51.686 0.279 31.819 1.00 31.01 162 PHE A CA 1
ATOM 838 C C . PHE A 1 147 ? 51.412 1.771 31.979 1.00 29.88 162 PHE A C 1
ATOM 839 O O . PHE A 1 147 ? 50.414 2.163 32.596 1.00 31.13 162 PHE A O 1
ATOM 847 N N . ALA A 1 148 ? 52.293 2.598 31.424 1.00 28.52 163 ALA A N 1
ATOM 848 C CA . ALA A 1 148 ? 52.201 4.046 31.625 1.00 28.32 163 ALA A CA 1
ATOM 849 C C . ALA A 1 148 ? 50.893 4.603 31.071 1.00 30.46 163 ALA A C 1
ATOM 850 O O . ALA A 1 148 ? 50.194 5.384 31.724 1.00 31.07 163 ALA A O 1
ATOM 852 N N . VAL A 1 149 ? 50.567 4.184 29.857 1.00 32.27 164 VAL A N 1
ATOM 853 C CA . VAL A 1 149 ? 49.380 4.658 29.174 1.00 34.98 164 VAL A CA 1
ATOM 854 C C . VAL A 1 149 ? 48.116 4.137 29.865 1.00 37.22 164 VAL A C 1
ATOM 855 O O . VAL A 1 149 ? 47.099 4.825 29.909 1.00 38.85 164 VAL A O 1
ATOM 859 N N A ASP A 1 150 ? 48.201 2.930 30.419 0.41 37.64 165 ASP A N 1
ATOM 860 N N B ASP A 1 150 ? 48.178 2.930 30.414 0.59 37.66 165 ASP A N 1
ATOM 861 C CA A ASP A 1 150 ? 47.061 2.309 31.093 0.41 39.99 165 ASP A CA 1
ATOM 862 C CA B ASP A 1 150 ? 47.012 2.369 31.095 0.59 39.94 165 ASP A CA 1
ATOM 863 C C A ASP A 1 150 ? 46.878 2.808 32.529 0.41 39.93 165 ASP A C 1
ATOM 864 C C B ASP A 1 150 ? 46.779 3.043 32.444 0.59 39.86 165 ASP A C 1
ATOM 865 O O A ASP A 1 150 ? 45.868 2.505 33.169 0.41 41.91 165 ASP A O 1
ATOM 866 O O B ASP A 1 150 ? 45.651 3.098 32.934 0.59 41.79 165 ASP A O 1
ATOM 875 N N . THR A 1 151 ? 47.849 3.565 33.035 1.00 37.51 166 THR A N 1
ATOM 876 C CA . THR A 1 151 ? 47.816 4.033 34.430 1.00 36.96 166 THR A CA 1
ATOM 877 C C . THR A 1 151 ? 47.610 5.539 34.626 1.00 35.54 166 THR A C 1
ATOM 878 O O . THR A 1 151 ? 46.964 5.957 35.588 1.00 36.91 166 THR A O 1
ATOM 882 N N . TYR A 1 152 ? 48.144 6.345 33.715 1.00 33.49 167 TYR A N 1
ATOM 883 C CA . TYR A 1 152 ? 48.171 7.803 33.892 1.00 32.86 167 TYR A CA 1
ATOM 884 C C . TYR A 1 152 ? 47.204 8.494 32.944 1.00 33.97 167 TYR A C 1
ATOM 885 O O . TYR A 1 152 ? 46.834 7.933 31.912 1.00 34.31 167 TYR A O 1
ATOM 894 N N . GLU A 1 153 ? 46.769 9.698 33.310 1.00 34.90 168 GLU A N 1
ATOM 895 C CA . GLU A 1 153 ? 45.867 10.468 32.463 1.00 37.26 168 GLU A CA 1
ATOM 896 C C . GLU A 1 153 ? 46.666 11.195 31.395 1.00 35.15 168 GLU A C 1
ATOM 897 O O . GLU A 1 153 ? 46.975 12.376 31.528 1.00 33.76 168 GLU A O 1
ATOM 903 N N . VAL A 1 154 ? 47.024 10.466 30.342 1.00 34.25 169 VAL A N 1
ATOM 904 C CA . VAL A 1 154 ? 47.925 11.006 29.352 1.00 32.16 169 VAL A CA 1
ATOM 905 C C . VAL A 1 154 ? 47.264 11.114 27.994 1.00 33.08 169 VAL A C 1
ATOM 906 O O . VAL A 1 154 ? 46.314 10.388 27.683 1.00 34.20 169 VAL A O 1
ATOM 910 N N . ASP A 1 155 ? 47.771 12.049 27.202 1.00 32.12 170 ASP A N 1
ATOM 911 C CA . ASP A 1 155 ? 47.341 12.222 25.827 1.00 33.69 170 ASP A CA 1
ATOM 912 C C . ASP A 1 155 ? 48.075 11.221 24.949 1.00 33.23 170 ASP A C 1
ATOM 913 O O . ASP A 1 155 ? 49.274 11.362 24.684 1.00 31.19 170 ASP A O 1
ATOM 918 N N . GLU A 1 156 ? 47.346 10.215 24.472 1.00 35.25 171 GLU A N 1
ATOM 919 C CA . GLU A 1 156 ? 47.997 9.125 23.763 1.00 35.48 171 GLU A CA 1
ATOM 920 C C . GLU A 1 156 ? 48.512 9.533 22.392 1.00 34.06 171 GLU A C 1
ATOM 921 O O . GLU A 1 156 ? 49.272 8.787 21.776 1.00 32.83 171 GLU A O 1
ATOM 927 N N . SER A 1 157 ? 48.126 10.720 21.922 1.00 34.00 172 SER A N 1
ATOM 928 C CA . SER A 1 157 ? 48.699 11.239 20.684 1.00 33.17 172 SER A CA 1
ATOM 929 C C . SER A 1 157 ? 50.057 11.909 20.925 1.00 29.20 172 SER A C 1
ATOM 930 O O . SER A 1 157 ? 50.718 12.330 19.974 1.00 28.16 172 SER A O 1
ATOM 933 N N . ARG A 1 158 ? 50.470 12.012 22.186 1.00 27.00 173 ARG A N 1
ATOM 934 C CA . ARG A 1 158 ? 51.728 12.679 22.508 1.00 25.66 173 ARG A CA 1
ATOM 935 C C . ARG A 1 158 ? 52.517 11.889 23.540 1.00 25.05 173 ARG A C 1
ATOM 936 O O . ARG A 1 158 ? 52.741 12.353 24.655 1.00 25.01 173 ARG A O 1
ATOM 944 N N . ILE A 1 159 ? 52.925 10.685 23.141 1.00 24.99 174 ILE A N 1
ATOM 945 C CA . ILE A 1 159 ? 53.798 9.843 23.945 1.00 23.25 174 ILE A CA 1
ATOM 946 C C . ILE A 1 159 ? 55.230 9.942 23.411 1.00 22.26 174 ILE A C 1
ATOM 947 O O . ILE A 1 159 ? 55.484 9.629 22.245 1.00 22.31 174 ILE A O 1
ATOM 952 N N . TYR A 1 160 ? 56.151 10.387 24.266 1.00 19.84 175 TYR A N 1
ATOM 953 C CA . TYR A 1 160 ? 57.559 10.615 23.891 1.00 17.66 175 TYR A CA 1
ATOM 954 C C . TYR A 1 160 ? 58.514 9.673 24.609 1.00 17.43 175 TYR A C 1
ATOM 955 O O . TYR A 1 160 ? 58.389 9.434 25.809 1.00 18.03 175 TYR A O 1
ATOM 964 N N . LEU A 1 161 ? 59.455 9.116 23.856 1.00 15.65 176 LEU A N 1
ATOM 965 C CA . LEU A 1 161 ? 60.423 8.172 24.396 1.00 15.56 176 LEU A CA 1
ATOM 966 C C . LEU A 1 161 ? 61.787 8.830 24.380 1.00 15.74 176 LEU A C 1
ATOM 967 O O . LEU A 1 161 ? 62.186 9.386 23.358 1.00 17.01 176 LEU A O 1
ATOM 972 N N . THR A 1 162 ? 62.533 8.769 25.480 1.00 14.74 177 THR A N 1
ATOM 973 C CA . THR A 1 162 ? 63.873 9.359 25.439 1.00 13.75 177 THR A CA 1
ATOM 974 C C . THR A 1 162 ? 64.820 8.555 26.321 1.00 14.01 177 THR A C 1
ATOM 975 O O . THR A 1 162 ? 64.393 7.849 27.253 1.00 14.73 177 THR A O 1
ATOM 979 N N . GLY A 1 163 ? 66.109 8.578 25.990 1.00 12.91 178 GLY A N 1
ATOM 980 C CA . GLY A 1 163 ? 67.058 7.882 26.838 1.00 13.72 178 GLY A CA 1
ATOM 981 C C . GLY A 1 163 ? 68.482 8.270 26.506 1.00 12.14 178 GLY A C 1
ATOM 982 O O . GLY A 1 163 ? 68.746 8.905 25.476 1.00 11.97 178 GLY A O 1
ATOM 983 N N . LEU A 1 164 ? 69.389 7.893 27.386 1.00 11.95 179 LEU A N 1
ATOM 984 C CA . LEU A 1 164 ? 70.808 8.144 27.178 1.00 11.12 179 LEU A CA 1
ATOM 985 C C . LEU A 1 164 ? 71.585 6.833 27.309 1.00 11.58 179 LEU A C 1
ATOM 986 O O . LEU A 1 164 ? 71.255 5.981 28.150 1.00 12.52 179 LEU A O 1
ATOM 1000 N N . CYS A 1 166 ? 72.799 3.338 27.454 1.00 12.64 181 CYS A N 1
ATOM 1001 C CA . CYS A 1 166 ? 71.993 2.101 27.421 1.00 15.30 181 CYS A CA 1
ATOM 1002 C C . CYS A 1 166 ? 70.521 2.387 27.221 1.00 14.55 181 CYS A C 1
ATOM 1003 O O . CYS A 1 166 ? 69.812 1.629 26.549 1.00 14.63 181 CYS A O 1
ATOM 1006 N N . GLY A 1 167 ? 70.046 3.471 27.826 1.00 12.92 182 GLY A N 1
ATOM 1007 C CA . GLY A 1 167 ? 68.638 3.816 27.687 1.00 13.16 182 GLY A CA 1
ATOM 1008 C C . GLY A 1 167 ? 68.280 4.173 26.250 1.00 14.13 182 GLY A C 1
ATOM 1009 O O . GLY A 1 167 ? 67.173 3.881 25.790 1.00 14.37 182 GLY A O 1
ATOM 1010 N N . ALA A 1 168 ? 69.214 4.806 25.538 1.00 12.59 183 ALA A N 1
ATOM 1011 C CA . ALA A 1 168 ? 69.030 5.056 24.104 1.00 12.57 183 ALA A CA 1
ATOM 1012 C C . ALA A 1 168 ? 69.188 3.783 23.263 1.00 13.24 183 ALA A C 1
ATOM 1013 O O . ALA A 1 168 ? 68.421 3.558 22.315 1.00 13.90 183 ALA A O 1
ATOM 1015 N N . ILE A 1 169 ? 70.170 2.955 23.603 1.00 12.38 184 ILE A N 1
ATOM 1016 C CA . ILE A 1 169 ? 70.375 1.683 22.912 1.00 13.81 184 ILE A CA 1
ATOM 1017 C C . ILE A 1 169 ? 69.086 0.859 23.002 1.00 15.19 184 ILE A C 1
ATOM 1018 O O . ILE A 1 169 ? 68.604 0.321 21.998 1.00 15.77 184 ILE A O 1
ATOM 1023 N N . GLY A 1 170 ? 68.516 0.791 24.200 1.00 14.73 185 GLY A N 1
ATOM 1024 C CA . GLY A 1 170 ? 67.298 0.010 24.379 1.00 16.43 185 GLY A CA 1
ATOM 1025 C C . GLY A 1 170 ? 66.147 0.604 23.575 1.00 16.39 185 GLY A C 1
ATOM 1026 O O . GLY A 1 170 ? 65.337 -0.127 22.988 1.00 16.50 185 GLY A O 1
ATOM 1027 N N . SER A 1 171 ? 66.052 1.929 23.575 1.00 14.97 186 SER A N 1
ATOM 1028 C CA . SER A 1 171 ? 64.971 2.610 22.868 1.00 15.40 186 SER A CA 1
ATOM 1029 C C . SER A 1 171 ? 65.070 2.383 21.370 1.00 16.34 186 SER A C 1
ATOM 1030 O O . SER A 1 171 ? 64.052 2.211 20.698 1.00 17.43 186 SER A O 1
ATOM 1033 N N . TRP A 1 172 ? 66.299 2.397 20.838 1.00 15.25 187 TRP A N 1
ATOM 1034 C CA . TRP A 1 172 ? 66.496 2.071 19.431 1.00 16.52 187 TRP A CA 1
ATOM 1035 C C . TRP A 1 172 ? 66.053 0.639 19.150 1.00 18.46 187 TRP A C 1
ATOM 1036 O O . TRP A 1 172 ? 65.389 0.357 18.140 1.00 19.70 187 TRP A O 1
ATOM 1047 N N . ASN A 1 173 ? 66.412 -0.283 20.046 1.00 17.17 188 ASN A N 1
ATOM 1048 C CA . ASN A 1 173 ? 66.030 -1.682 19.842 1.00 19.41 188 ASN A CA 1
ATOM 1049 C C . ASN A 1 173 ? 64.523 -1.868 19.973 1.00 19.67 188 ASN A C 1
ATOM 1050 O O . ASN A 1 173 ? 63.924 -2.739 19.325 1.00 21.18 188 ASN A O 1
ATOM 1055 N N . TYR A 1 174 ? 63.924 -1.044 20.826 1.00 18.52 189 TYR A N 1
ATOM 1056 C CA . TYR A 1 174 ? 62.469 -1.039 20.974 1.00 20.67 189 TYR A CA 1
ATOM 1057 C C . TYR A 1 174 ? 61.807 -0.679 19.645 1.00 21.55 189 TYR A C 1
ATOM 1058 O O . TYR A 1 174 ? 60.842 -1.328 19.214 1.00 23.56 189 TYR A O 1
ATOM 1067 N N . LEU A 1 175 ? 62.337 0.360 18.997 1.00 20.56 190 LEU A N 1
ATOM 1068 C CA . LEU A 1 175 ? 61.817 0.768 17.699 1.00 22.12 190 LEU A CA 1
ATOM 1069 C C . LEU A 1 175 ? 62.062 -0.312 16.646 1.00 23.34 190 LEU A C 1
ATOM 1070 O O . LEU A 1 175 ? 61.223 -0.555 15.787 1.00 25.06 190 LEU A O 1
ATOM 1075 N N . ARG A 1 176 ? 63.200 -0.984 16.720 1.00 22.62 191 ARG A N 1
ATOM 1076 C CA . ARG A 1 176 ? 63.466 -2.042 15.753 1.00 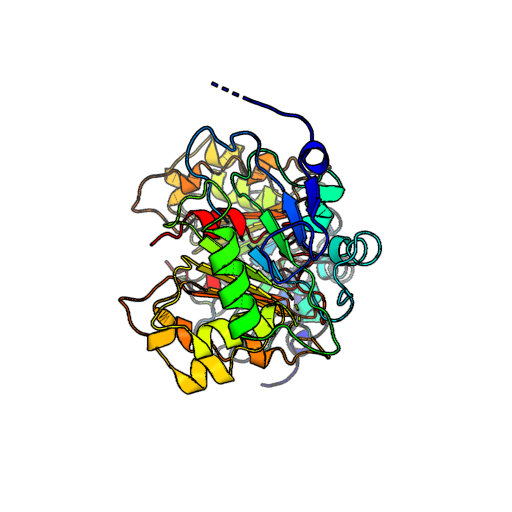24.07 191 ARG A CA 1
ATOM 1077 C C . ARG A 1 176 ? 62.442 -3.169 15.868 1.00 25.39 191 ARG A C 1
ATOM 1078 O O . ARG A 1 176 ? 61.961 -3.716 14.855 1.00 26.52 191 ARG A O 1
ATOM 1086 N N . ALA A 1 177 ? 62.095 -3.517 17.102 1.00 24.77 192 ALA A N 1
ATOM 1087 C CA . ALA A 1 177 ? 61.201 -4.648 17.331 1.00 27.41 192 ALA A CA 1
ATOM 1088 C C . ALA A 1 177 ? 59.749 -4.283 17.098 1.00 28.44 192 ALA A C 1
ATOM 1089 O O . ALA A 1 177 ? 58.969 -5.110 16.631 1.00 30.01 192 ALA A O 1
ATOM 1091 N N . HIS A 1 178 ? 59.389 -3.050 17.443 1.00 27.05 193 HIS A N 1
ATOM 1092 C CA . HIS A 1 178 ? 57.982 -2.671 17.569 1.00 29.42 193 HIS A CA 1
ATOM 1093 C C . HIS A 1 178 ? 57.556 -1.478 16.712 1.00 29.92 193 HIS A C 1
ATOM 1094 O O . HIS A 1 178 ? 56.523 -0.865 16.990 1.00 30.24 193 HIS A O 1
ATOM 1101 N N . LEU A 1 179 ? 58.342 -1.164 15.678 1.00 29.70 194 LEU A N 1
ATOM 1102 C CA . LEU A 1 179 ? 58.026 -0.061 14.763 1.00 30.36 194 LEU A CA 1
ATOM 1103 C C . LEU A 1 179 ? 56.583 -0.113 14.254 1.00 33.95 194 LEU A C 1
ATOM 1104 O O . LEU A 1 179 ? 55.892 0.896 14.258 1.00 33.75 194 LEU A O 1
ATOM 1109 N N . ASP A 1 180 ? 56.124 -1.285 13.825 1.00 37.37 195 ASP A N 1
ATOM 1110 C CA . ASP A 1 180 ? 54.795 -1.375 13.213 1.00 42.08 195 ASP A CA 1
ATOM 1111 C C . ASP A 1 180 ? 53.646 -1.198 14.206 1.00 40.87 195 ASP A C 1
ATOM 1112 O O . ASP A 1 180 ? 52.517 -0.958 13.801 1.00 44.25 195 ASP A O 1
ATOM 1117 N N . THR A 1 181 ? 53.915 -1.294 15.503 1.00 36.56 196 THR A N 1
ATOM 1118 C CA . THR A 1 181 ? 52.834 -1.161 16.478 1.00 36.65 196 THR A CA 1
ATOM 1119 C C . THR A 1 181 ? 53.058 -0.046 17.494 1.00 33.63 196 THR A C 1
ATOM 1120 O O . THR A 1 181 ? 52.180 0.247 18.300 1.00 33.83 196 THR A O 1
ATOM 1124 N N . THR A 1 182 ? 54.235 0.563 17.485 1.00 30.74 197 THR A N 1
ATOM 1125 C CA . THR A 1 182 ? 54.521 1.562 18.516 1.00 28.79 197 THR A CA 1
ATOM 1126 C C . THR A 1 182 ? 53.528 2.722 18.508 1.00 29.83 197 THR A C 1
ATOM 1127 O O . THR A 1 182 ? 53.183 3.269 17.459 1.00 30.32 197 THR A O 1
ATOM 1131 N N . PRO A 1 183 ? 53.046 3.084 19.699 1.00 30.24 198 PRO A N 1
ATOM 1132 C CA . PRO A 1 183 ? 52.182 4.250 19.868 1.00 31.41 198 PRO A CA 1
ATOM 1133 C C . PRO A 1 183 ? 52.951 5.576 19.985 1.00 29.86 198 PRO A C 1
ATOM 1134 O O . PRO A 1 183 ? 52.281 6.612 20.069 1.00 31.22 198 PRO A O 1
ATOM 1138 N N . ILE A 1 184 ? 54.288 5.577 19.999 1.00 26.55 199 ILE A N 1
ATOM 1139 C CA . ILE A 1 184 ? 54.976 6.832 20.350 1.00 24.60 199 ILE A CA 1
ATOM 1140 C C . ILE A 1 184 ? 54.873 7.876 19.231 1.00 25.18 199 ILE A C 1
ATOM 1141 O O . ILE A 1 184 ? 54.716 7.542 18.054 1.00 26.43 199 ILE A O 1
ATOM 1146 N N . ALA A 1 185 ? 54.924 9.144 19.636 1.00 22.86 200 ALA A N 1
ATOM 1147 C CA . ALA A 1 185 ? 54.869 10.283 18.735 1.00 23.45 200 ALA A CA 1
ATOM 1148 C C . ALA A 1 185 ? 56.242 10.787 18.308 1.00 21.27 200 ALA A C 1
ATOM 1149 O O . ALA A 1 185 ? 56.360 11.422 17.266 1.00 21.62 200 ALA A O 1
ATOM 1151 N N . ALA A 1 186 ? 57.263 10.553 19.131 1.00 18.81 201 ALA A N 1
ATOM 1152 C CA . ALA A 1 186 ? 58.637 11.023 18.832 1.00 18.18 201 ALA A CA 1
ATOM 1153 C C . ALA A 1 186 ? 59.620 10.466 19.845 1.00 18.02 201 ALA A C 1
ATOM 1154 O O . ALA A 1 186 ? 59.218 10.051 20.937 1.00 18.97 201 ALA A O 1
ATOM 1156 N N . ALA A 1 187 ? 60.909 10.495 19.489 1.00 16.76 202 ALA A N 1
ATOM 1157 C CA . ALA A 1 187 ? 61.974 10.073 20.398 1.00 15.11 202 ALA A CA 1
ATOM 1158 C C . ALA A 1 187 ? 63.166 11.016 20.357 1.00 15.27 202 ALA A C 1
ATOM 1159 O O . ALA A 1 187 ? 63.514 11.564 19.309 1.00 16.33 202 ALA A O 1
ATOM 1161 N N . VAL A 1 188 ? 63.826 11.157 21.509 1.00 13.31 203 VAL A N 1
ATOM 1162 C CA . VAL A 1 188 ? 65.076 11.892 21.612 1.00 13.40 203 VAL A CA 1
ATOM 1163 C C . VAL A 1 188 ? 66.075 10.903 22.180 1.00 12.75 203 VAL A C 1
ATOM 1164 O O . VAL A 1 188 ? 65.938 10.466 23.314 1.00 12.91 203 VAL A O 1
ATOM 1168 N N . LEU A 1 189 ? 67.051 10.515 21.371 1.00 12.21 204 LEU A N 1
ATOM 1169 C CA . LEU A 1 189 ? 67.906 9.375 21.708 1.00 12.64 204 LEU A CA 1
ATOM 1170 C C . LEU A 1 189 ? 69.342 9.845 21.739 1.00 12.45 204 LEU A C 1
ATOM 1171 O O . LEU A 1 189 ? 69.881 10.276 20.711 1.00 12.80 204 LEU A O 1
ATOM 1176 N N . ILE A 1 190 ? 69.967 9.763 22.906 1.00 10.36 205 ILE A N 1
ATOM 1177 C CA . ILE A 1 190 ? 71.291 10.360 23.084 1.00 9.73 205 ILE A CA 1
ATOM 1178 C C . ILE A 1 190 ? 72.356 9.294 23.338 1.00 9.86 205 ILE A C 1
ATOM 1179 O O . ILE A 1 190 ? 72.212 8.504 24.286 1.00 10.40 205 ILE A O 1
ATOM 1184 N N . ALA A 1 191 ? 73.418 9.308 22.526 1.00 9.86 206 ALA A N 1
ATOM 1185 C CA . ALA A 1 191 ? 74.619 8.459 22.729 1.00 11.86 206 ALA A CA 1
ATOM 1186 C C . ALA A 1 191 ? 74.262 6.969 22.689 1.00 12.55 206 ALA A C 1
ATOM 1187 O O . ALA A 1 191 ? 74.801 6.164 23.480 1.00 12.52 206 ALA A O 1
ATOM 1189 N N . GLY A 1 192 ? 73.359 6.631 21.770 1.00 12.47 207 GLY A N 1
ATOM 1190 C CA . GLY A 1 192 ? 72.917 5.255 21.584 1.00 12.51 207 GLY A CA 1
ATOM 1191 C C . GLY A 1 192 ? 73.417 4.696 20.268 1.00 12.30 207 GLY A C 1
ATOM 1192 O O . GLY A 1 192 ? 74.344 5.243 19.631 1.00 12.20 207 GLY A O 1
ATOM 1193 N N . ASN A 1 193 ? 72.839 3.563 19.869 1.00 12.45 208 ASN A N 1
ATOM 1194 C CA . ASN A 1 193 ? 73.225 2.913 18.639 1.00 12.47 208 ASN A CA 1
ATOM 1195 C C . ASN A 1 193 ? 71.963 2.467 17.920 1.00 15.30 208 ASN A C 1
ATOM 1196 O O . ASN A 1 193 ? 71.339 1.496 18.316 1.00 16.26 208 ASN A O 1
ATOM 1201 N N . GLY A 1 194 ? 71.617 3.170 16.854 1.00 14.56 209 GLY A N 1
ATOM 1202 C CA . GLY A 1 194 ? 70.460 2.836 16.043 1.00 15.70 209 GLY A CA 1
ATOM 1203 C C . GLY A 1 194 ? 70.814 2.175 14.725 1.00 17.02 209 GLY A C 1
ATOM 1204 O O . GLY A 1 194 ? 69.959 2.038 13.853 1.00 18.41 209 GLY A O 1
ATOM 1205 N N . ARG A 1 195 ? 72.064 1.743 14.563 1.00 16.70 210 ARG A N 1
ATOM 1206 C CA . ARG A 1 195 ? 72.430 1.096 13.300 1.00 18.08 210 ARG A CA 1
ATOM 1207 C C . ARG A 1 195 ? 71.620 -0.187 13.025 1.00 20.75 210 ARG A C 1
ATOM 1208 O O . ARG A 1 195 ? 71.132 -0.359 11.906 1.00 22.59 210 ARG A O 1
ATOM 1216 N N . PRO A 1 196 ? 71.449 -1.080 14.025 1.00 19.69 211 PRO A N 1
ATOM 1217 C CA . PRO A 1 196 ? 70.608 -2.246 13.739 1.00 21.74 211 PRO A CA 1
ATOM 1218 C C . PRO A 1 196 ? 69.165 -1.874 13.349 1.00 22.77 211 PRO A C 1
ATOM 1219 O O . PRO A 1 196 ? 68.616 -2.465 12.418 1.00 23.55 211 PRO A O 1
ATOM 1223 N N . ALA A 1 197 ? 68.568 -0.918 14.050 1.00 20.98 212 ALA A N 1
ATOM 1224 C CA . ALA A 1 197 ? 67.197 -0.514 13.725 1.00 21.15 212 ALA A CA 1
ATOM 1225 C C . ALA A 1 197 ? 67.061 0.003 12.286 1.00 22.03 212 ALA A C 1
ATOM 1226 O O . ALA A 1 197 ? 66.131 -0.376 11.567 1.00 23.55 212 ALA A O 1
ATOM 1228 N N . PHE A 1 198 ? 67.976 0.879 11.877 1.00 21.15 213 PHE A N 1
ATOM 1229 C CA . PHE A 1 198 ? 67.918 1.431 10.533 1.00 22.46 213 PHE A CA 1
ATOM 1230 C C . PHE A 1 198 ? 68.330 0.406 9.480 1.00 24.22 213 PHE A C 1
ATOM 1231 O O . PHE A 1 198 ? 67.784 0.401 8.378 1.00 26.72 213 PHE A O 1
ATOM 1239 N N . ASN A 1 199 ? 69.298 -0.451 9.805 1.00 23.27 214 ASN A N 1
ATOM 1240 C CA . ASN A 1 199 ? 69.696 -1.497 8.862 1.00 26.26 214 ASN A CA 1
ATOM 1241 C C . ASN A 1 199 ? 68.513 -2.425 8.586 1.00 27.47 214 ASN A C 1
ATOM 1242 O O . ASN A 1 199 ? 68.299 -2.876 7.457 1.00 28.12 214 ASN A O 1
ATOM 1247 N N . ASP A 1 200 ? 67.737 -2.686 9.632 1.00 27.85 215 ASP A N 1
ATOM 1248 C CA . ASP A 1 200 ? 66.560 -3.538 9.535 1.00 30.54 215 ASP A CA 1
ATOM 1249 C C . ASP A 1 200 ? 65.437 -2.890 8.704 1.00 31.49 215 ASP A C 1
ATOM 1250 O O . ASP A 1 200 ? 64.889 -3.513 7.805 1.00 33.71 215 ASP A O 1
ATOM 1255 N N . HIS A 1 201 ? 65.095 -1.647 9.019 1.00 29.88 216 HIS A N 1
ATOM 1256 C CA . HIS A 1 201 ? 63.871 -1.037 8.498 1.00 30.67 216 HIS A CA 1
ATOM 1257 C C . HIS A 1 201 ? 64.052 -0.007 7.396 1.00 30.63 216 HIS A C 1
ATOM 1258 O O . HIS A 1 201 ? 63.106 0.265 6.655 1.00 31.78 216 HIS A O 1
ATOM 1265 N N . GLY A 1 202 ? 65.237 0.595 7.304 1.00 29.66 217 GLY A N 1
ATOM 1266 C CA . GLY A 1 202 ? 65.459 1.655 6.328 1.00 30.05 217 GLY A CA 1
ATOM 1267 C C . GLY A 1 202 ? 64.444 2.776 6.465 1.00 29.70 217 GLY A C 1
ATOM 1268 O O . GLY A 1 202 ? 64.090 3.161 7.576 1.00 28.07 217 GLY A O 1
ATOM 1269 N N . CYS A 1 203 ? 63.920 3.274 5.346 1.00 31.26 218 CYS A N 1
ATOM 1270 C CA . CYS A 1 203 ? 63.066 4.452 5.420 1.00 31.36 218 CYS A CA 1
ATOM 1271 C C . CYS A 1 203 ? 61.717 4.187 6.089 1.00 31.15 218 CYS A C 1
ATOM 1272 O O . CYS A 1 203 ? 61.007 5.131 6.425 1.00 30.74 218 CYS A O 1
ATOM 1275 N N . ASP A 1 204 ? 61.378 2.926 6.339 1.00 30.81 219 ASP A N 1
ATOM 1276 C CA . ASP A 1 204 ? 60.192 2.646 7.160 1.00 30.36 219 ASP A CA 1
ATOM 1277 C C . ASP A 1 204 ? 60.333 3.275 8.545 1.00 27.97 219 ASP A C 1
ATOM 1278 O O . ASP A 1 204 ? 59.354 3.722 9.138 1.00 26.78 219 ASP A O 1
ATOM 1283 N N . LEU A 1 205 ? 61.556 3.293 9.069 1.00 25.74 220 LEU A N 1
ATOM 1284 C CA . LEU A 1 205 ? 61.800 3.872 10.374 1.00 24.37 220 LEU A CA 1
ATOM 1285 C C . LEU A 1 205 ? 61.610 5.392 10.352 1.00 24.33 220 LEU A C 1
ATOM 1286 O O . LEU A 1 205 ? 61.363 6.008 11.381 1.00 23.38 220 LEU A O 1
ATOM 1291 N N . ALA A 1 206 ? 61.696 5.990 9.172 1.00 24.74 221 ALA A N 1
ATOM 1292 C CA . ALA A 1 206 ? 61.615 7.452 9.062 1.00 25.61 221 ALA A CA 1
ATOM 1293 C C . ALA A 1 206 ? 60.194 7.983 9.299 1.00 26.70 221 ALA A C 1
ATOM 1294 O O . ALA A 1 206 ? 59.962 9.200 9.305 1.00 25.81 221 ALA A O 1
ATOM 1296 N N . GLN A 1 207 ? 59.248 7.078 9.518 1.00 27.97 222 GLN A N 1
ATOM 1297 C CA . GLN A 1 207 ? 57.899 7.491 9.873 1.00 29.02 222 GLN A CA 1
ATOM 1298 C C . GLN A 1 207 ? 57.775 7.898 11.348 1.00 26.70 222 GLN A C 1
ATOM 1299 O O . GLN A 1 207 ? 56.786 8.504 11.753 1.00 26.09 222 GLN A O 1
ATOM 1305 N N . VAL A 1 208 ? 58.789 7.578 12.143 1.00 23.81 223 VAL A N 1
ATOM 1306 C CA . VAL A 1 208 ? 58.860 8.034 13.530 1.00 23.40 223 VAL A CA 1
ATOM 1307 C C . VAL A 1 208 ? 59.811 9.226 13.641 1.00 22.67 223 VAL A C 1
ATOM 1308 O O . VAL A 1 208 ? 60.953 9.129 13.221 1.00 22.59 223 VAL A O 1
ATOM 1312 N N . PRO A 1 209 ? 59.348 10.353 14.205 1.00 22.26 224 PRO A N 1
ATOM 1313 C CA . PRO A 1 209 ? 60.246 11.504 14.335 1.00 21.06 224 PRO A CA 1
ATOM 1314 C C . PRO A 1 209 ? 61.309 11.215 15.382 1.00 19.68 224 PRO A C 1
ATOM 1315 O O . PRO A 1 209 ? 60.956 10.810 16.497 1.00 18.40 224 PRO A O 1
ATOM 1319 N N . ILE A 1 210 ? 62.580 11.374 15.019 1.00 19.52 225 ILE A N 1
ATOM 1320 C CA . ILE A 1 210 ? 63.673 11.125 15.948 1.00 17.03 225 ILE A CA 1
ATOM 1321 C C . ILE A 1 210 ? 64.694 12.270 15.920 1.00 15.65 225 ILE A C 1
ATOM 1322 O O . ILE A 1 210 ? 65.040 12.789 14.848 1.00 15.41 225 ILE A O 1
ATOM 1327 N N . TRP A 1 211 ? 65.143 12.684 17.102 1.00 14.60 226 TRP A N 1
ATOM 1328 C CA . TRP A 1 211 ? 66.274 13.596 17.210 1.00 14.20 226 TRP A CA 1
ATOM 1329 C C . TRP A 1 211 ? 67.385 12.844 17.927 1.00 14.17 226 TRP A C 1
ATOM 1330 O O . TRP A 1 211 ? 67.262 12.499 19.112 1.00 14.87 226 TRP A O 1
ATOM 1341 N N . GLY A 1 212 ? 68.462 12.555 17.198 1.00 12.86 227 GLY A N 1
ATOM 1342 C CA . GLY A 1 212 ? 69.584 11.822 17.764 1.00 12.68 227 GLY A CA 1
ATOM 1343 C C . GLY A 1 212 ? 70.714 12.779 18.105 1.00 13.06 227 GLY A C 1
ATOM 1344 O O . GLY A 1 212 ? 70.965 13.753 17.366 1.00 14.41 227 GLY A O 1
ATOM 1345 N N . PHE A 1 213 ? 71.379 12.510 19.226 1.00 11.16 228 PHE A N 1
ATOM 1346 C CA . PHE A 1 213 ? 72.485 13.346 19.751 1.00 11.61 228 PHE A CA 1
ATOM 1347 C C . PHE A 1 213 ? 73.688 12.476 20.027 1.00 10.78 228 PHE A C 1
ATOM 1348 O O . PHE A 1 213 ? 73.519 11.376 20.577 1.00 11.27 228 PHE A O 1
ATOM 1356 N N . HIS A 1 214 ? 74.905 12.965 19.740 1.00 11.36 229 HIS A N 1
ATOM 1357 C CA . HIS A 1 214 ? 76.083 12.146 20.087 1.00 11.33 229 HIS A CA 1
ATOM 1358 C C . HIS A 1 214 ? 77.296 13.076 20.165 1.00 12.35 229 HIS A C 1
ATOM 1359 O O . HIS A 1 214 ? 77.367 14.048 19.409 1.00 13.18 229 HIS A O 1
ATOM 1366 N N . GLY A 1 215 ? 78.249 12.786 21.060 1.00 10.35 230 GLY A N 1
ATOM 1367 C CA . GLY A 1 215 ? 79.508 13.515 21.032 1.00 11.79 230 GLY A CA 1
ATOM 1368 C C . GLY A 1 215 ? 80.448 12.794 20.061 1.00 14.17 230 GLY A C 1
ATOM 1369 O O . GLY A 1 215 ? 80.519 11.556 20.064 1.00 14.69 230 GLY A O 1
ATOM 1370 N N . ASP A 1 216 ? 81.187 13.524 19.226 1.00 15.29 231 ASP A N 1
ATOM 1371 C CA . ASP A 1 216 ? 81.953 12.783 18.209 1.00 16.74 231 ASP A CA 1
ATOM 1372 C C . ASP A 1 216 ? 83.268 12.225 18.725 1.00 17.49 231 ASP A C 1
ATOM 1373 O O . ASP A 1 216 ? 84.014 11.591 17.960 1.00 18.83 231 ASP A O 1
ATOM 1378 N N . ALA A 1 217 ? 83.556 12.444 20.002 1.00 16.02 232 ALA A N 1
ATOM 1379 C CA . ALA A 1 217 ? 84.747 11.844 20.616 1.00 17.27 232 ALA A CA 1
ATOM 1380 C C . ALA A 1 217 ? 84.381 10.784 21.639 1.00 16.99 232 ALA A C 1
ATOM 1381 O O . ALA A 1 217 ? 85.190 10.424 22.497 1.00 18.59 232 ALA A O 1
ATOM 1383 N N . ASP A 1 218 ? 83.165 10.280 21.546 1.00 14.99 233 ASP A N 1
ATOM 1384 C CA . ASP A 1 218 ? 82.669 9.270 22.487 1.00 13.39 233 ASP A CA 1
ATOM 1385 C C . ASP A 1 218 ? 83.515 7.984 22.398 1.00 15.33 233 ASP A C 1
ATOM 1386 O O . ASP A 1 218 ? 83.532 7.344 21.352 1.00 15.53 233 ASP A O 1
ATOM 1391 N N . PRO A 1 219 ? 84.222 7.612 23.484 1.00 16.42 234 PRO A N 1
ATOM 1392 C CA . PRO A 1 219 ? 85.079 6.420 23.469 1.00 17.01 234 PRO A CA 1
ATOM 1393 C C . PRO A 1 219 ? 84.334 5.202 23.988 1.00 17.23 234 PRO A C 1
ATOM 1394 O O . PRO A 1 219 ? 84.931 4.129 24.181 1.00 18.58 234 PRO A O 1
ATOM 1398 N N . THR A 1 220 ? 83.048 5.361 24.246 1.00 14.83 235 THR A N 1
ATOM 1399 C CA . THR A 1 220 ? 82.305 4.312 24.931 1.00 15.36 235 THR A CA 1
ATOM 1400 C C . THR A 1 220 ? 81.208 3.741 24.012 1.00 16.09 235 THR A C 1
ATOM 1401 O O . THR A 1 220 ? 81.139 2.530 23.795 1.00 16.34 235 THR A O 1
ATOM 1405 N N . VAL A 1 221 ? 80.353 4.610 23.481 1.00 14.11 236 VAL A N 1
ATOM 1406 C CA . VAL A 1 221 ? 79.442 4.226 22.400 1.00 12.94 236 VAL A CA 1
ATOM 1407 C C . VAL A 1 221 ? 79.881 4.975 21.135 1.00 13.35 236 VAL A C 1
ATOM 1408 O O . VAL A 1 221 ? 79.850 6.210 21.103 1.00 13.02 236 VAL A O 1
ATOM 1412 N N . ALA A 1 222 ? 80.286 4.238 20.103 1.00 13.36 237 ALA A N 1
ATOM 1413 C CA . ALA A 1 222 ? 80.832 4.889 18.892 1.00 13.81 237 ALA A CA 1
ATOM 1414 C C . ALA A 1 222 ? 79.794 5.833 18.301 1.00 13.54 237 ALA A C 1
ATOM 1415 O O . ALA A 1 222 ? 78.612 5.480 18.210 1.00 13.33 237 ALA A O 1
ATOM 1417 N N . PRO A 1 223 ? 80.221 7.046 17.915 1.00 13.55 238 PRO A N 1
ATOM 1418 C CA . PRO A 1 223 ? 79.238 8.043 17.471 1.00 13.59 238 PRO A CA 1
ATOM 1419 C C . PRO A 1 223 ? 78.598 7.658 16.146 1.00 13.37 238 PRO A C 1
ATOM 1420 O O . PRO A 1 223 ? 77.518 8.179 15.866 1.00 14.17 238 PRO A O 1
ATOM 1424 N N . ALA A 1 224 ? 79.187 6.720 15.398 1.00 14.19 239 ALA A N 1
ATOM 1425 C CA . ALA A 1 224 ? 78.507 6.213 14.195 1.00 14.72 239 ALA A CA 1
ATOM 1426 C C . ALA A 1 224 ? 77.137 5.625 14.565 1.00 15.75 239 ALA A C 1
ATOM 1427 O O . ALA A 1 224 ? 76.217 5.586 13.737 1.00 16.04 239 ALA A O 1
ATOM 1429 N N . GLY A 1 225 ? 76.999 5.198 15.826 1.00 14.95 240 GLY A N 1
ATOM 1430 C CA . GLY A 1 225 ? 75.750 4.617 16.302 1.00 14.38 240 GLY A CA 1
ATOM 1431 C C . GLY A 1 225 ? 74.556 5.556 16.143 1.00 13.79 240 GLY A C 1
ATOM 1432 O O . GLY A 1 225 ? 73.409 5.105 15.969 1.00 13.98 240 GLY A O 1
ATOM 1433 N N . THR A 1 226 ? 74.804 6.860 16.242 1.00 13.34 241 THR A N 1
ATOM 1434 C CA . THR A 1 226 ? 73.753 7.851 16.013 1.00 13.30 241 THR A CA 1
ATOM 1435 C C . THR A 1 226 ? 73.874 8.472 14.625 1.00 14.36 241 THR A C 1
ATOM 1436 O O . THR A 1 226 ? 72.882 8.713 13.949 1.00 14.86 241 THR A O 1
ATOM 1440 N N . ILE A 1 227 ? 75.099 8.731 14.191 1.00 14.33 242 ILE A N 1
ATOM 1441 C CA . ILE A 1 227 ? 75.272 9.494 12.965 1.00 15.71 242 ILE A CA 1
ATOM 1442 C C . ILE A 1 227 ? 74.804 8.716 11.725 1.00 17.36 242 ILE A C 1
ATOM 1443 O O . ILE A 1 227 ? 74.155 9.285 10.842 1.00 18.76 242 ILE A O 1
ATOM 1448 N N A GLU A 1 228 ? 75.138 7.426 11.648 0.58 17.90 243 GLU A N 1
ATOM 1449 N N B GLU A 1 228 ? 75.110 7.428 11.655 0.42 17.90 243 GLU A N 1
ATOM 1450 C CA A GLU A 1 228 ? 74.757 6.635 10.477 0.58 19.41 243 GLU A CA 1
ATOM 1451 C CA B GLU A 1 228 ? 74.750 6.669 10.467 0.42 19.37 243 GLU A CA 1
ATOM 1452 C C A GLU A 1 228 ? 73.234 6.547 10.360 0.58 19.67 243 GLU A C 1
ATOM 1453 C C B GLU A 1 228 ? 73.235 6.464 10.332 0.42 19.72 243 GLU A C 1
ATOM 1454 O O A GLU A 1 228 ? 72.693 6.899 9.308 0.58 20.33 243 GLU A O 1
ATOM 1455 O O B GLU A 1 228 ? 72.698 6.641 9.236 0.42 20.52 243 GLU A O 1
ATOM 1466 N N . PRO A 1 229 ? 72.533 6.097 11.426 1.00 19.34 244 PRO A N 1
ATOM 1467 C CA . PRO A 1 229 ? 71.084 6.021 11.225 1.00 20.25 244 PRO A CA 1
ATOM 1468 C C . PRO A 1 229 ? 70.433 7.391 11.018 1.00 19.44 244 PRO A C 1
ATOM 1469 O O . PRO A 1 229 ? 69.524 7.455 10.201 1.00 21.05 244 PRO A O 1
ATOM 1481 N N . ASN A 1 231 ? 71.704 10.059 9.584 1.00 20.51 246 ASN A N 1
ATOM 1482 C CA . ASN A 1 231 ? 71.953 10.465 8.197 1.00 23.34 246 ASN A CA 1
ATOM 1483 C C . ASN A 1 231 ? 71.045 9.702 7.230 1.00 23.75 246 ASN A C 1
ATOM 1484 O O . ASN A 1 231 ? 70.510 10.275 6.285 1.00 24.12 246 ASN A O 1
ATOM 1489 N N . GLY A 1 232 ? 70.884 8.401 7.470 1.00 23.49 247 GLY A N 1
ATOM 1490 C CA . GLY A 1 232 ? 70.002 7.585 6.652 1.00 24.08 247 GLY A CA 1
ATOM 1491 C C . GLY A 1 232 ? 68.561 8.076 6.706 1.00 24.34 247 GLY A C 1
ATOM 1492 O O . GLY A 1 232 ? 67.893 8.203 5.679 1.00 25.33 247 GLY A O 1
ATOM 1493 N N . LEU A 1 233 ? 68.081 8.350 7.916 1.00 22.64 248 LEU A N 1
ATOM 1494 C CA . LEU A 1 233 ? 66.709 8.768 8.098 1.00 22.45 248 LEU A CA 1
ATOM 1495 C C . LEU A 1 233 ? 66.472 10.139 7.466 1.00 23.35 248 LEU A C 1
ATOM 1496 O O . LEU A 1 233 ? 65.435 10.367 6.848 1.00 24.74 248 LEU A O 1
ATOM 1501 N N . ILE A 1 234 ? 67.440 11.043 7.626 1.00 22.01 249 ILE A N 1
ATOM 1502 C CA . ILE A 1 234 ? 67.347 12.386 7.035 1.00 22.96 249 ILE A CA 1
ATOM 1503 C C . ILE A 1 234 ? 67.315 12.294 5.509 1.00 25.95 249 ILE A C 1
ATOM 1504 O O . ILE A 1 234 ? 66.592 13.052 4.852 1.00 27.73 249 ILE A O 1
ATOM 1509 N N . ALA A 1 235 ? 68.067 11.351 4.941 1.00 25.74 250 ALA A N 1
ATOM 1510 C CA . ALA A 1 235 ? 68.101 11.193 3.488 1.00 28.11 250 ALA A CA 1
ATOM 1511 C C . ALA A 1 235 ? 66.812 10.572 2.928 1.00 30.02 250 ALA A C 1
ATOM 1512 O O . ALA A 1 235 ? 66.556 10.640 1.719 1.00 32.07 250 ALA A O 1
ATOM 1514 N N . CYS A 1 236 ? 65.995 9.974 3.793 1.00 29.41 251 CYS A N 1
ATOM 1515 C CA . CYS A 1 236 ? 64.763 9.345 3.331 1.00 31.18 251 CYS A CA 1
ATOM 1516 C C . CYS A 1 236 ? 63.824 10.381 2.728 1.00 32.59 251 CYS A C 1
ATOM 1517 O O . CYS A 1 236 ? 63.673 11.483 3.256 1.00 31.97 251 CYS A O 1
ATOM 1520 N N . ALA A 1 237 ? 63.194 10.009 1.622 1.00 34.20 252 ALA A N 1
ATOM 1521 C CA . ALA A 1 237 ? 62.326 10.920 0.869 1.00 36.76 252 ALA A CA 1
ATOM 1522 C C . ALA A 1 237 ? 61.076 11.331 1.653 1.00 37.40 252 ALA A C 1
ATOM 1523 O O . ALA A 1 237 ? 60.563 10.564 2.478 1.00 36.82 252 ALA A O 1
ATOM 1525 N N . GLN A 1 238 ? 60.602 12.547 1.398 1.00 39.26 253 GLN A N 1
ATOM 1526 C CA . GLN A 1 238 ? 59.276 12.966 1.847 1.00 40.36 253 GLN A CA 1
ATOM 1527 C C . GLN A 1 238 ? 58.225 12.171 1.083 1.00 42.69 253 GLN A C 1
ATOM 1528 O O . GLN A 1 238 ? 58.469 11.768 -0.047 1.00 44.51 253 GLN A O 1
ATOM 1534 N N . PRO A 1 239 ? 57.062 11.914 1.700 1.00 42.91 254 PRO A N 1
ATOM 1535 C CA . PRO A 1 239 ? 56.656 12.299 3.059 1.00 40.71 254 PRO A CA 1
ATOM 1536 C C . PRO A 1 239 ? 57.298 11.429 4.131 1.00 37.56 254 PRO A C 1
ATOM 1537 O O . PRO A 1 239 ? 57.272 10.208 4.031 1.00 37.45 254 PRO A O 1
ATOM 1541 N N . ARG A 1 240 ? 57.867 12.061 5.149 1.00 34.97 255 ARG A N 1
ATOM 1542 C CA . ARG A 1 240 ? 58.440 11.337 6.274 1.00 32.06 255 ARG A CA 1
ATOM 1543 C C . ARG A 1 240 ? 58.370 12.238 7.496 1.00 30.37 255 ARG A C 1
ATOM 1544 O O . ARG A 1 240 ? 58.156 13.445 7.370 1.00 30.82 255 ARG A O 1
ATOM 1552 N N . ALA A 1 241 ? 58.527 11.653 8.674 1.00 28.79 256 ALA A N 1
ATOM 1553 C CA . ALA A 1 241 ? 58.564 12.438 9.900 1.00 27.04 256 ALA A CA 1
ATOM 1554 C C . ALA A 1 241 ? 59.818 13.308 9.934 1.00 26.14 256 ALA A C 1
ATOM 1555 O O . ALA A 1 241 ? 60.782 13.035 9.208 1.00 25.31 256 ALA A O 1
ATOM 1557 N N A ASP A 1 242 ? 59.790 14.352 10.759 0.54 25.55 257 ASP A N 1
ATOM 1558 N N B ASP A 1 242 ? 59.807 14.344 10.777 0.46 25.52 257 ASP A N 1
ATOM 1559 C CA A ASP A 1 242 ? 60.963 15.177 11.015 0.54 24.64 257 ASP A CA 1
ATOM 1560 C CA B ASP A 1 242 ? 60.981 15.190 11.003 0.46 24.64 257 ASP A CA 1
ATOM 1561 C C A ASP A 1 242 ? 62.098 14.304 11.543 0.54 22.83 257 ASP A C 1
ATOM 1562 C C B ASP A 1 242 ? 62.108 14.364 11.601 0.46 22.78 257 ASP A C 1
ATOM 1563 O O A ASP A 1 242 ? 61.864 13.384 12.323 0.54 22.09 257 ASP A O 1
ATOM 1564 O O B ASP A 1 242 ? 61.883 13.550 12.494 0.46 21.93 257 ASP A O 1
ATOM 1573 N N . GLN A 1 243 ? 63.322 14.591 11.116 1.00 22.31 258 GLN A N 1
ATOM 1574 C CA . GLN A 1 243 ? 64.493 13.849 11.577 1.00 21.56 258 GLN A CA 1
ATOM 1575 C C . GLN A 1 243 ? 65.599 14.864 11.881 1.00 21.35 258 GLN A C 1
ATOM 1576 O O . GLN A 1 243 ? 65.857 15.757 11.068 1.00 22.66 258 GLN A O 1
ATOM 1582 N N . GLN A 1 244 ? 66.232 14.768 13.046 1.00 19.74 259 GLN A N 1
ATOM 1583 C CA . GLN A 1 244 ? 67.292 15.720 13.381 1.00 19.74 259 GLN A CA 1
ATOM 1584 C C . GLN A 1 244 ? 68.501 15.038 13.971 1.00 17.14 259 GLN A C 1
ATOM 1585 O O . GLN A 1 244 ? 68.396 14.032 14.685 1.00 16.63 259 GLN A O 1
ATOM 1591 N N . LEU A 1 245 ? 69.668 15.587 13.667 1.00 15.85 260 LEU A N 1
ATOM 1592 C CA . LEU A 1 245 ? 70.915 15.001 14.185 1.00 15.68 260 LEU A CA 1
ATOM 1593 C C . LEU A 1 245 ? 71.767 16.119 14.787 1.00 15.62 260 LEU A C 1
ATOM 1594 O O . LEU A 1 245 ? 71.991 17.160 14.134 1.00 16.93 260 LEU A O 1
ATOM 1599 N N . THR A 1 246 ? 72.269 15.906 15.994 1.00 13.71 261 THR A N 1
ATOM 1600 C CA . THR A 1 246 ? 73.134 16.894 16.630 1.00 13.02 261 THR A CA 1
ATOM 1601 C C . THR A 1 246 ? 74.404 16.200 17.021 1.00 13.49 261 THR A C 1
ATOM 1602 O O . THR A 1 246 ? 74.358 15.218 17.746 1.00 13.20 261 THR A O 1
ATOM 1606 N N . VAL A 1 247 ? 75.531 16.689 16.511 1.00 13.39 262 VAL A N 1
ATOM 1607 C CA . VAL A 1 247 ? 76.828 16.100 16.849 1.00 13.20 262 VAL A CA 1
ATOM 1608 C C . VAL A 1 247 ? 77.642 17.147 17.593 1.00 13.65 262 VAL A C 1
ATOM 1609 O O . VAL A 1 247 ? 77.897 18.237 17.075 1.00 14.68 262 VAL A O 1
ATOM 1613 N N . TYR A 1 248 ? 78.033 16.812 18.811 1.00 14.01 263 TYR A N 1
ATOM 1614 C CA . TYR A 1 248 ? 78.791 17.741 19.618 1.00 13.62 263 TYR A CA 1
ATOM 1615 C C . TYR A 1 248 ? 80.259 17.496 19.346 1.00 14.98 263 TYR A C 1
ATOM 1616 O O . TYR A 1 248 ? 80.791 16.439 19.697 1.00 13.71 263 TYR A O 1
ATOM 1625 N N . GLU A 1 249 ? 80.923 18.443 18.692 1.00 15.63 264 GLU A N 1
ATOM 1626 C CA . GLU A 1 249 ? 82.321 18.196 18.308 1.00 18.05 264 GLU A CA 1
ATOM 1627 C C . GLU A 1 249 ? 83.287 18.272 19.482 1.00 17.71 264 GLU A C 1
ATOM 1628 O O . GLU A 1 249 ? 83.238 19.183 20.315 1.00 17.07 264 GLU A O 1
ATOM 1634 N N . GLY A 1 250 ? 84.138 17.248 19.579 1.00 18.09 265 GLY A N 1
ATOM 1635 C CA . GLY A 1 250 ? 85.099 17.150 20.669 1.00 19.22 265 GLY A CA 1
ATOM 1636 C C . GLY A 1 250 ? 84.567 16.627 21.993 1.00 19.25 265 GLY A C 1
ATOM 1637 O O . GLY A 1 250 ? 85.295 16.564 22.986 1.00 20.61 265 GLY A O 1
ATOM 1638 N N . VAL A 1 251 ? 83.303 16.222 22.013 1.00 15.80 266 VAL A N 1
ATOM 1639 C CA . VAL A 1 251 ? 82.629 15.865 23.259 1.00 14.41 266 VAL A CA 1
ATOM 1640 C C . VAL A 1 251 ? 82.649 14.333 23.405 1.00 14.71 266 VAL A C 1
ATOM 1641 O O . VAL A 1 251 ? 82.512 13.609 22.405 1.00 15.14 266 VAL A O 1
ATOM 1645 N N . GLY A 1 252 ? 82.871 13.853 24.625 1.00 15.27 267 GLY A N 1
ATOM 1646 C CA . GLY A 1 252 ? 82.949 12.418 24.894 1.00 15.54 267 GLY A CA 1
ATOM 1647 C C . GLY A 1 252 ? 81.590 11.784 25.134 1.00 14.75 267 GLY A C 1
ATOM 1648 O O . GLY A 1 252 ? 80.599 12.174 24.499 1.00 14.91 267 GLY A O 1
ATOM 1649 N N . HIS A 1 253 ? 81.539 10.797 26.044 1.00 14.11 268 HIS A N 1
ATOM 1650 C CA . HIS A 1 253 ? 80.336 9.994 26.163 1.00 14.78 268 HIS A CA 1
ATOM 1651 C C . HIS A 1 253 ? 79.179 10.811 26.750 1.00 14.40 268 HIS A C 1
ATOM 1652 O O . HIS A 1 253 ? 78.036 10.610 26.345 1.00 13.76 268 HIS A O 1
ATOM 1659 N N . ASP A 1 254 ? 79.454 11.720 27.690 1.00 14.05 269 ASP A N 1
ATOM 1660 C CA . ASP A 1 254 ? 78.335 12.517 28.221 1.00 14.12 269 ASP A CA 1
ATOM 1661 C C . ASP A 1 254 ? 77.908 13.623 27.254 1.00 13.80 269 ASP A C 1
ATOM 1662 O O . ASP A 1 254 ? 78.345 14.776 27.335 1.00 13.09 269 ASP A O 1
ATOM 1667 N N . SER A 1 255 ? 77.008 13.255 26.364 1.00 11.89 270 SER A N 1
ATOM 1668 C CA . SER A 1 255 ? 76.384 14.203 25.477 1.00 12.09 270 SER A CA 1
ATOM 1669 C C . SER A 1 255 ? 74.958 14.475 25.973 1.00 11.29 270 SER A C 1
ATOM 1670 O O . SER A 1 255 ? 74.219 15.204 25.316 1.00 12.04 270 SER A O 1
ATOM 1673 N N . TRP A 1 256 ? 74.549 13.860 27.098 1.00 10.44 271 TRP A N 1
ATOM 1674 C CA . TRP A 1 256 ? 73.187 14.064 27.599 1.00 10.72 271 TRP A CA 1
ATOM 1675 C C . TRP A 1 256 ? 73.001 15.281 28.524 1.00 11.09 271 TRP A C 1
ATOM 1676 O O . TRP A 1 256 ? 71.933 15.917 28.503 1.00 11.91 271 TRP A O 1
ATOM 1687 N N A SER A 1 257 ? 74.003 15.593 29.349 0.64 10.69 272 SER A N 1
ATOM 1688 N N B SER A 1 257 ? 74.009 15.625 29.324 0.36 10.81 272 SER A N 1
ATOM 1689 C CA A SER A 1 257 ? 73.825 16.690 30.304 0.64 11.32 272 SER A CA 1
ATOM 1690 C CA B SER A 1 257 ? 73.807 16.688 30.317 0.36 11.34 272 SER A CA 1
ATOM 1691 C C A SER A 1 257 ? 73.489 17.986 29.555 0.64 11.32 272 SER A C 1
ATOM 1692 C C B SER A 1 257 ? 73.649 18.079 29.687 0.36 11.38 272 SER A C 1
ATOM 1693 O O A SER A 1 257 ? 72.487 18.648 29.861 0.64 11.89 272 SER A O 1
ATOM 1694 O O B SER A 1 257 ? 72.954 18.932 30.248 0.36 12.14 272 SER A O 1
ATOM 1699 N N . ARG A 1 258 ? 74.277 18.312 28.536 1.00 10.88 273 ARG A N 1
ATOM 1700 C CA . ARG A 1 258 ? 74.077 19.573 27.809 1.00 11.33 273 ARG A CA 1
ATOM 1701 C C . ARG A 1 258 ? 72.820 19.527 26.964 1.00 11.47 273 ARG A C 1
ATOM 1702 O O . ARG A 1 258 ? 72.291 20.567 26.566 1.00 11.57 273 ARG A O 1
ATOM 1710 N N . THR A 1 259 ? 72.311 18.320 26.729 1.00 10.48 274 THR A N 1
ATOM 1711 C CA . THR A 1 259 ? 71.079 18.164 25.955 1.00 10.07 274 THR A CA 1
ATOM 1712 C C . THR A 1 259 ? 69.856 18.362 26.851 1.00 10.69 274 THR A C 1
ATOM 1713 O O . THR A 1 259 ? 69.026 19.238 26.588 1.00 11.67 274 THR A O 1
ATOM 1717 N N . TYR A 1 260 ? 69.746 17.572 27.919 1.00 10.48 275 TYR A N 1
ATOM 1718 C CA . TYR A 1 260 ? 68.543 17.662 28.764 1.00 10.33 275 TYR A CA 1
ATOM 1719 C C . TYR A 1 260 ? 68.482 18.967 29.569 1.00 11.11 275 TYR A C 1
ATOM 1720 O O . TYR A 1 260 ? 67.383 19.443 29.917 1.00 13.32 275 TYR A O 1
ATOM 1729 N N . SER A 1 261 ? 69.633 19.562 29.889 1.00 10.89 276 SER A N 1
ATOM 1730 C CA . SER A 1 261 ? 69.637 20.804 30.670 1.00 11.71 276 SER A CA 1
ATOM 1731 C C . SER A 1 261 ? 69.393 22.043 29.821 1.00 11.18 276 SER A C 1
ATOM 1732 O O . SER A 1 261 ? 69.264 23.135 30.380 1.00 11.48 276 SER A O 1
ATOM 1735 N N . LEU A 1 262 ? 69.412 21.871 28.499 1.00 11.40 277 LEU A N 1
ATOM 1736 C CA . LEU A 1 262 ? 69.414 22.987 27.515 1.00 11.91 277 LEU A CA 1
ATOM 1737 C C . LEU A 1 262 ? 70.626 23.930 27.601 1.00 12.37 277 LEU A C 1
ATOM 1738 O O . LEU A 1 262 ? 70.582 25.037 27.047 1.00 12.16 277 LEU A O 1
ATOM 1743 N N . SER A 1 263 ? 71.699 23.528 28.280 1.00 12.81 278 SER A N 1
ATOM 1744 C CA . SER A 1 263 ? 72.898 24.357 28.271 1.00 13.21 278 SER A CA 1
ATOM 1745 C C . SER A 1 263 ? 73.489 24.454 26.848 1.00 13.36 278 SER A C 1
ATOM 1746 O O . SER A 1 263 ? 74.129 25.461 26.530 1.00 14.56 278 SER A O 1
ATOM 1749 N N . ALA A 1 264 ? 73.261 23.440 26.012 1.00 12.31 279 ALA A N 1
ATOM 1750 C CA . ALA A 1 264 ? 73.744 23.481 24.609 1.00 11.45 279 ALA A CA 1
ATOM 1751 C C . ALA A 1 264 ? 72.749 24.164 23.659 1.00 11.11 279 ALA A C 1
ATOM 1752 O O . ALA A 1 264 ? 73.026 24.305 22.461 1.00 11.75 279 ALA A O 1
ATOM 1754 N N . GLY A 1 265 ? 71.600 24.584 24.174 1.00 11.22 280 GLY A N 1
ATOM 1755 C CA . GLY A 1 265 ? 70.681 25.384 23.375 1.00 11.64 280 GLY A CA 1
ATOM 1756 C C . GLY A 1 265 ? 69.861 24.609 22.353 1.00 12.48 280 GLY A C 1
ATOM 1757 O O . GLY A 1 265 ? 69.296 25.232 21.453 1.00 14.55 280 GLY A O 1
ATOM 1758 N N . HIS A 1 266 ? 69.766 23.282 22.499 1.00 11.67 281 HIS A N 1
ATOM 1759 C CA . HIS A 1 266 ? 68.887 22.474 21.658 1.00 12.38 281 HIS A CA 1
ATOM 1760 C C . HIS A 1 266 ? 67.572 22.189 22.387 1.00 13.05 281 HIS A C 1
ATOM 1761 O O . HIS A 1 266 ? 67.535 21.374 23.315 1.00 13.05 281 HIS A O 1
ATOM 1768 N N . ASP A 1 267 ? 66.503 22.858 21.981 1.00 14.00 282 ASP A N 1
ATOM 1769 C CA . ASP A 1 267 ? 65.272 22.761 22.791 1.00 15.14 282 ASP A CA 1
ATOM 1770 C C . ASP A 1 267 ? 64.504 21.515 22.407 1.00 14.73 282 ASP A C 1
ATOM 1771 O O . ASP A 1 267 ? 63.549 21.543 21.600 1.00 14.93 282 ASP A O 1
ATOM 1776 N N . ILE A 1 268 ? 64.933 20.409 23.000 1.00 13.18 283 ILE A N 1
ATOM 1777 C CA . ILE A 1 268 ? 64.313 19.128 22.716 1.00 13.76 283 ILE A CA 1
ATOM 1778 C C . ILE A 1 268 ? 62.861 19.081 23.187 1.00 14.66 283 ILE A C 1
ATOM 1779 O O . ILE A 1 268 ? 62.091 18.324 22.626 1.00 14.78 283 ILE A O 1
ATOM 1784 N N . TYR A 1 269 ? 62.502 19.863 24.212 1.00 14.15 284 TYR A N 1
ATOM 1785 C CA . TYR A 1 269 ? 61.131 19.828 24.745 1.00 15.10 284 TYR A CA 1
ATOM 1786 C C . TYR A 1 269 ? 60.133 20.479 23.774 1.00 16.41 284 TYR A C 1
ATOM 1787 O O . TYR A 1 269 ? 59.059 19.927 23.502 1.00 16.51 284 TYR A O 1
ATOM 1796 N N . ALA A 1 270 ? 60.485 21.635 23.240 1.00 16.49 285 ALA A N 1
ATOM 1797 C CA . ALA A 1 270 ? 59.645 22.269 22.247 1.00 19.38 285 ALA A CA 1
ATOM 1798 C C . ALA A 1 270 ? 59.507 21.359 21.016 1.00 19.03 285 ALA A C 1
ATOM 1799 O O . ALA A 1 270 ? 58.416 21.230 20.455 1.00 20.37 285 ALA A O 1
ATOM 1801 N N . TRP A 1 271 ? 60.606 20.718 20.624 1.00 17.40 286 TRP A N 1
ATOM 1802 C CA . TRP A 1 271 ? 60.593 19.839 19.454 1.00 18.09 286 TRP A CA 1
ATOM 1803 C C . TRP A 1 271 ? 59.666 18.642 19.693 1.00 17.97 286 TRP A C 1
ATOM 1804 O O . TRP A 1 271 ? 58.832 18.319 18.837 1.00 1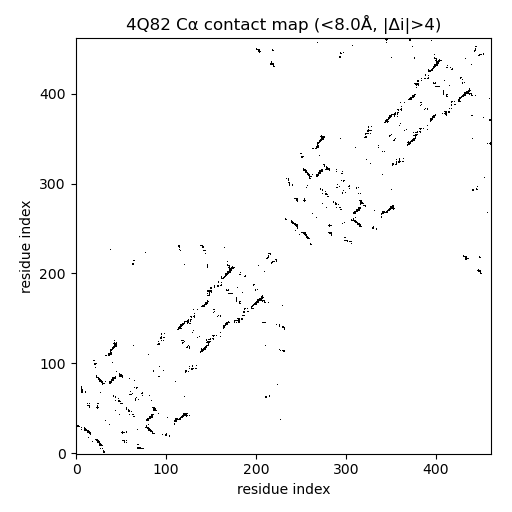9.82 286 TRP A O 1
ATOM 1815 N N . LEU A 1 272 ? 59.804 17.980 20.843 1.00 16.18 287 LEU A N 1
ATOM 1816 C CA . LEU A 1 272 ? 58.895 16.874 21.166 1.00 16.70 287 LEU A CA 1
ATOM 1817 C C . LEU A 1 272 ? 57.445 17.318 21.060 1.00 18.35 287 LEU A C 1
ATOM 1818 O O . LEU A 1 272 ? 56.635 16.707 20.360 1.00 19.64 287 LEU A O 1
ATOM 1823 N N . LEU A 1 273 ? 57.127 18.413 21.732 1.00 17.90 288 LEU A N 1
ATOM 1824 C CA . LEU A 1 273 ? 55.739 18.881 21.772 1.00 21.45 288 LEU A CA 1
ATOM 1825 C C . LEU A 1 273 ? 55.216 19.283 20.389 1.00 22.95 288 LEU A C 1
ATOM 1826 O O . LEU A 1 273 ? 54.006 19.334 20.169 1.00 23.50 288 LEU A O 1
ATOM 1831 N N . SER A 1 274 ? 56.115 19.552 19.449 1.00 23.48 289 SER A N 1
ATOM 1832 C CA . SER A 1 274 ? 55.665 19.840 18.089 1.00 25.10 289 SER A CA 1
ATOM 1833 C C . SER A 1 274 ? 55.266 18.551 17.335 1.00 25.07 289 SER A C 1
ATOM 1834 O O . SER A 1 274 ? 54.685 18.610 16.251 1.00 24.76 289 SER A O 1
ATOM 1837 N N . GLN A 1 275 ? 55.565 17.392 17.915 1.00 22.98 290 GLN A N 1
ATOM 1838 C CA . GLN A 1 275 ? 55.228 16.107 17.291 1.00 24.31 290 GLN A CA 1
ATOM 1839 C C . GLN A 1 275 ? 53.999 15.485 17.916 1.00 26.57 290 GLN A C 1
ATOM 1840 O O . GLN A 1 275 ? 53.813 15.579 19.124 1.00 26.30 290 GLN A O 1
ATOM 1846 N N . SER A 1 276 ? 53.175 14.819 17.110 1.00 28.83 291 SER A N 1
ATOM 1847 C CA . SER A 1 276 ? 52.041 14.095 17.648 1.00 31.40 291 SER A CA 1
ATOM 1848 C C . SER A 1 276 ? 51.548 13.067 16.645 1.00 34.20 291 SER A C 1
ATOM 1849 O O . SER A 1 276 ? 51.811 13.192 15.450 1.00 35.51 291 SER A O 1
ATOM 1852 N N . ARG A 1 277 ? 50.804 12.075 17.130 1.00 35.06 292 ARG A N 1
ATOM 1853 C CA . ARG A 1 277 ? 50.225 11.050 16.258 1.00 37.49 292 ARG A CA 1
ATOM 1854 C C . ARG A 1 277 ? 48.872 11.468 15.669 1.00 41.25 292 ARG A C 1
ATOM 1855 O O . ARG A 1 277 ? 48.045 12.047 16.365 1.00 42.43 292 ARG A O 1
ATOM 1863 N N . ASP B 1 45 ? 96.037 20.817 -1.733 1.00 62.12 60 ASP B N 1
ATOM 1864 C CA . ASP B 1 45 ? 96.595 21.331 -0.482 1.00 59.80 60 ASP B CA 1
ATOM 1865 C C . ASP B 1 45 ? 95.939 20.706 0.745 1.00 57.51 60 ASP B C 1
ATOM 1866 O O . ASP B 1 45 ? 94.833 21.083 1.123 1.00 54.84 60 ASP B O 1
ATOM 1871 N N . ASP B 1 46 ? 96.615 19.761 1.387 1.00 58.69 61 ASP B N 1
ATOM 1872 C CA . ASP B 1 46 ? 96.047 19.204 2.609 1.00 56.52 61 ASP B CA 1
ATOM 1873 C C . ASP B 1 46 ? 96.822 19.644 3.848 1.00 51.71 61 ASP B C 1
ATOM 1874 O O . ASP B 1 46 ? 96.701 19.030 4.913 1.00 51.07 61 ASP B O 1
ATOM 1879 N N . ARG B 1 47 ? 97.606 20.711 3.727 1.00 48.33 62 ARG B N 1
ATOM 1880 C CA . ARG B 1 47 ? 98.234 21.284 4.912 1.00 43.78 62 ARG B CA 1
ATOM 1881 C C . ARG B 1 47 ? 97.147 21.779 5.854 1.00 37.98 62 ARG B C 1
ATOM 1882 O O . ARG B 1 47 ? 96.092 22.222 5.405 1.00 35.69 62 ARG B O 1
ATOM 1890 N N . PRO B 1 48 ? 97.391 21.689 7.163 1.00 35.83 63 PRO B N 1
ATOM 1891 C CA . PRO B 1 48 ? 96.422 22.180 8.148 1.00 31.51 63 PRO B CA 1
ATOM 1892 C C . PRO B 1 48 ? 96.222 23.693 8.055 1.00 28.82 63 PRO B C 1
ATOM 1893 O O . PRO B 1 48 ? 97.022 24.373 7.410 1.00 29.75 63 PRO B O 1
ATOM 1897 N N . SER B 1 49 ? 95.177 24.199 8.709 1.00 25.09 64 SER B N 1
ATOM 1898 C CA . SER B 1 49 ? 94.706 25.558 8.468 1.00 22.87 64 SER B CA 1
ATOM 1899 C C . SER B 1 49 ? 95.760 26.632 8.763 1.00 22.63 64 SER B C 1
ATOM 1900 O O . SER B 1 49 ? 95.818 27.652 8.063 1.00 22.48 64 SER B O 1
ATOM 1903 N N . SER B 1 50 ? 96.602 26.432 9.771 1.00 23.23 65 SER B N 1
ATOM 1904 C CA . SER B 1 50 ? 97.527 27.495 10.146 1.00 24.39 65 SER B CA 1
ATOM 1905 C C . SER B 1 50 ? 98.541 27.781 9.037 1.00 27.23 65 SER B C 1
ATOM 1906 O O . SER B 1 50 ? 99.127 28.858 8.985 1.00 26.79 65 SER B O 1
ATOM 1909 N N . ALA B 1 51 ? 98.728 26.817 8.143 1.00 29.26 66 ALA B N 1
ATOM 1910 C CA . ALA B 1 51 ? 99.644 26.974 7.020 1.00 31.41 66 ALA B CA 1
ATOM 1911 C C . ALA B 1 51 ? 99.177 28.048 6.029 1.00 31.84 66 ALA B C 1
ATOM 1912 O O . ALA B 1 51 ? 99.986 28.572 5.244 1.00 31.35 66 ALA B O 1
ATOM 1914 N N . ARG B 1 52 ? 97.880 28.361 6.046 1.00 26.33 67 ARG B N 1
ATOM 1915 C CA . ARG B 1 52 ? 97.329 29.381 5.143 1.00 27.00 67 ARG B CA 1
ATOM 1916 C C . ARG B 1 52 ? 96.807 30.601 5.917 1.00 24.75 67 ARG B C 1
ATOM 1917 O O . ARG B 1 52 ? 95.983 31.376 5.426 1.00 24.16 67 ARG B O 1
ATOM 1925 N N . LEU B 1 53 ? 97.303 30.765 7.137 1.00 24.33 68 LEU B N 1
ATOM 1926 C CA . LEU B 1 53 ? 96.986 31.924 7.957 1.00 22.59 68 LEU B CA 1
ATOM 1927 C C . LEU B 1 53 ? 98.105 32.946 7.858 1.00 25.05 68 LEU B C 1
ATOM 1928 O O . LEU B 1 53 ? 99.274 32.617 8.144 1.00 25.75 68 LEU B O 1
ATOM 1933 N N . SER B 1 54 ? 97.765 34.175 7.458 1.00 24.25 69 SER B N 1
ATOM 1934 C CA . SER B 1 54 ? 98.787 35.222 7.255 1.00 26.21 69 SER B CA 1
ATOM 1935 C C . SER B 1 54 ? 98.407 36.534 7.945 1.00 25.42 69 SER B C 1
ATOM 1936 O O . SER B 1 54 ? 97.258 36.980 7.882 1.00 22.99 69 SER B O 1
ATOM 1939 N N . VAL B 1 55 ? 99.383 37.157 8.597 1.00 25.92 70 VAL B N 1
ATOM 1940 C CA . VAL B 1 55 ? 99.143 38.439 9.238 1.00 26.99 70 VAL B CA 1
ATOM 1941 C C . VAL B 1 55 ? 99.196 39.547 8.181 1.00 28.03 70 VAL B C 1
ATOM 1942 O O . VAL B 1 55 ? 100.047 39.540 7.302 1.00 30.06 70 VAL B O 1
ATOM 1946 N N . ARG B 1 56 ? 98.235 40.460 8.230 1.00 26.39 71 ARG B N 1
ATOM 1947 C CA . ARG B 1 56 ? 98.235 41.619 7.331 1.00 28.29 71 ARG B CA 1
ATOM 1948 C C . ARG B 1 56 ? 98.173 42.898 8.155 1.00 28.18 71 ARG B C 1
ATOM 1949 O O . ARG B 1 56 ? 97.088 43.442 8.398 1.00 26.60 71 ARG B O 1
ATOM 1957 N N . ALA B 1 57 ? 99.336 43.387 8.583 1.00 29.59 72 ALA B N 1
ATOM 1958 C CA . ALA B 1 57 ? 99.367 44.496 9.522 1.00 29.37 72 ALA B CA 1
ATOM 1959 C C . ALA B 1 57 ? 98.827 45.767 8.895 1.00 31.21 72 ALA B C 1
ATOM 1960 O O . ALA B 1 57 ? 98.870 45.948 7.672 1.00 31.92 72 ALA B O 1
ATOM 1962 N N . LEU B 1 58 ? 98.329 46.651 9.744 1.00 29.52 73 LEU B N 1
ATOM 1963 C CA . LEU B 1 58 ? 97.790 47.911 9.288 1.00 33.31 73 LEU B CA 1
ATOM 1964 C C . LEU B 1 58 ? 98.847 48.661 8.480 1.00 37.06 73 LEU B C 1
ATOM 1965 O O . LEU B 1 58 ? 100.028 48.669 8.845 1.00 37.30 73 LEU B O 1
ATOM 1970 N N . ASP B 1 59 ? 98.395 49.239 7.367 1.00 38.72 74 ASP B N 1
ATOM 1971 C CA . ASP B 1 59 ? 99.203 50.051 6.446 1.00 44.31 74 ASP B CA 1
ATOM 1972 C C . ASP B 1 59 ? 100.102 49.197 5.553 1.00 45.27 74 ASP B C 1
ATOM 1973 O O . ASP B 1 59 ? 100.966 49.720 4.856 1.00 48.47 74 ASP B O 1
ATOM 1978 N N . THR B 1 60 ? 99.883 47.887 5.559 1.00 42.49 75 THR B N 1
ATOM 1979 C CA . THR B 1 60 ? 100.525 47.019 4.582 1.00 42.12 75 THR B CA 1
ATOM 1980 C C . THR B 1 60 ? 99.532 46.647 3.481 1.00 39.49 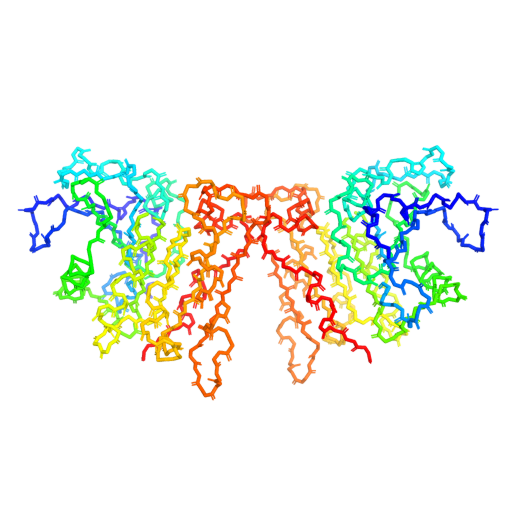75 THR B C 1
ATOM 1981 O O . THR B 1 60 ? 99.899 45.989 2.513 1.00 40.07 75 THR B O 1
ATOM 1985 N N . THR B 1 61 ? 98.274 47.068 3.642 1.00 37.48 76 THR B N 1
ATOM 1986 C CA . THR B 1 61 ? 97.237 46.902 2.615 1.00 35.95 76 THR B CA 1
ATOM 1987 C C . THR B 1 61 ? 96.377 48.164 2.506 1.00 36.35 76 THR B C 1
ATOM 1988 O O . THR B 1 61 ? 96.550 49.109 3.274 1.00 37.26 76 THR B O 1
ATOM 1992 N N A GLU B 1 62 ? 95.432 48.144 1.565 0.39 36.40 77 GLU B N 1
ATOM 1993 N N B GLU B 1 62 ? 95.431 48.167 1.576 0.61 36.41 77 GLU B N 1
ATOM 1994 C CA A GLU B 1 62 ? 94.449 49.217 1.394 0.39 36.70 77 GLU B CA 1
ATOM 1995 C CA B GLU B 1 62 ? 94.503 49.284 1.457 0.61 36.58 77 GLU B CA 1
ATOM 1996 C C A GLU B 1 62 ? 93.420 49.292 2.537 0.39 33.71 77 GLU B C 1
ATOM 1997 C C B GLU B 1 62 ? 93.443 49.319 2.573 0.61 33.63 77 GLU B C 1
ATOM 1998 O O A GLU B 1 62 ? 92.695 50.278 2.649 0.39 34.00 77 GLU B O 1
ATOM 1999 O O B GLU B 1 62 ? 92.716 50.302 2.699 0.61 34.00 77 GLU B O 1
ATOM 2010 N N . ALA B 1 63 ? 93.358 48.266 3.385 1.00 30.61 78 ALA B N 1
ATOM 2011 C CA . ALA B 1 63 ? 92.305 48.193 4.418 1.00 28.19 78 ALA B CA 1
ATOM 2012 C C . ALA B 1 63 ? 92.488 49.236 5.539 1.00 28.71 78 ALA B C 1
ATOM 2013 O O . ALA B 1 63 ? 93.583 49.716 5.769 1.00 28.54 78 ALA B O 1
ATOM 2015 N N . GLY B 1 64 ? 91.399 49.591 6.216 1.00 27.68 79 GLY B N 1
ATOM 2016 C CA . GLY B 1 64 ? 91.473 50.500 7.351 1.00 28.62 79 GLY B CA 1
ATOM 2017 C C . GLY B 1 64 ? 91.792 49.789 8.662 1.00 26.73 79 GLY B C 1
ATOM 2018 O O . GLY B 1 64 ? 91.834 50.401 9.730 1.00 26.28 79 GLY B O 1
ATOM 2019 N N . ASN B 1 65 ? 92.012 48.486 8.577 1.00 25.22 80 ASN B N 1
ATOM 2020 C CA . ASN B 1 65 ? 92.298 47.654 9.741 1.00 23.06 80 ASN B CA 1
ATOM 2021 C C . ASN B 1 65 ? 93.447 46.728 9.448 1.00 23.91 80 ASN B C 1
ATOM 2022 O O . ASN B 1 65 ? 93.528 46.186 8.346 1.00 24.94 80 ASN B O 1
ATOM 2027 N N . GLY B 1 66 ? 94.281 46.458 10.444 1.00 23.45 81 GLY B N 1
ATOM 2028 C CA . GLY B 1 66 ? 95.133 45.295 10.348 1.00 23.72 81 GLY B CA 1
ATOM 2029 C C . GLY B 1 66 ? 94.226 44.083 10.507 1.00 21.76 81 GLY B C 1
ATOM 2030 O O . GLY B 1 66 ? 93.190 44.164 11.174 1.00 21.52 81 GLY B O 1
ATOM 2031 N N . PHE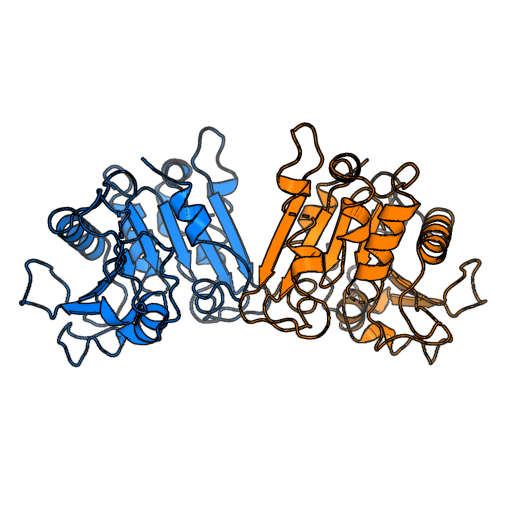 B 1 67 ? 94.591 42.955 9.910 1.00 20.57 82 PHE B N 1
ATOM 2032 C CA . PHE B 1 67 ? 93.740 41.774 10.008 1.00 20.17 82 PHE B CA 1
ATOM 2033 C C . PHE B 1 67 ? 94.500 40.489 9.781 1.00 20.72 82 PHE B C 1
ATOM 2034 O O . PHE B 1 67 ? 95.622 40.503 9.254 1.00 22.52 82 PHE B O 1
ATOM 2042 N N . TRP B 1 68 ? 93.870 39.386 10.180 1.00 19.86 83 TRP B N 1
ATOM 2043 C CA . TRP B 1 68 ? 94.348 38.045 9.868 1.00 19.44 83 TRP B CA 1
ATOM 2044 C C . TRP B 1 68 ? 93.641 37.554 8.617 1.00 19.23 83 TRP B C 1
ATOM 2045 O O . TRP B 1 68 ? 92.427 37.656 8.508 1.00 17.96 83 TRP B O 1
ATOM 2056 N N . GLU B 1 69 ? 94.413 36.971 7.721 1.00 19.90 84 GLU B N 1
ATOM 2057 C CA . GLU B 1 69 ? 93.922 36.440 6.464 1.00 19.90 84 GLU B CA 1
ATOM 2058 C C . GLU B 1 69 ? 94.080 34.930 6.450 1.00 19.75 84 GLU B C 1
ATOM 2059 O O . GLU B 1 69 ? 95.199 34.415 6.552 1.00 21.33 84 GLU B O 1
ATOM 2065 N N . TYR B 1 70 ? 92.969 34.216 6.321 1.00 18.90 85 TYR B N 1
ATOM 2066 C CA . TYR B 1 70 ? 92.999 32.778 6.106 1.00 19.47 85 TYR B CA 1
ATOM 2067 C C . TYR B 1 70 ? 92.439 32.467 4.728 1.00 20.55 85 TYR B C 1
ATOM 2068 O O . TYR B 1 70 ? 91.313 32.896 4.391 1.00 20.09 85 TYR B O 1
ATOM 2077 N N . LEU B 1 71 ? 93.210 31.720 3.935 1.00 21.59 86 LEU B N 1
ATOM 2078 C CA . LEU B 1 71 ? 92.761 31.271 2.624 1.00 22.35 86 LEU B CA 1
ATOM 2079 C C . LEU B 1 71 ? 92.458 29.778 2.639 1.00 22.95 86 LEU B C 1
ATOM 2080 O O . LEU B 1 71 ? 93.217 28.984 3.205 1.00 23.95 86 LEU B O 1
ATOM 2085 N N . PRO B 1 72 ? 91.335 29.384 2.011 1.00 22.61 87 PRO B N 1
ATOM 2086 C CA . PRO B 1 72 ? 90.963 27.968 1.983 1.00 23.50 87 PRO B CA 1
ATOM 2087 C C . PRO B 1 72 ? 91.817 27.203 0.994 1.00 26.16 87 PRO B C 1
ATOM 2088 O O . PRO B 1 72 ? 92.449 27.837 0.134 1.00 27.11 87 PRO B O 1
ATOM 2092 N N . PRO B 1 73 ? 91.847 25.864 1.109 1.00 29.84 88 PRO B N 1
ATOM 2093 C CA . PRO B 1 73 ? 92.682 25.034 0.242 1.00 33.29 88 PRO B CA 1
ATOM 2094 C C . PRO B 1 73 ? 92.496 25.302 -1.253 1.00 36.17 88 PRO B C 1
ATOM 2095 O O . PRO B 1 73 ? 93.475 25.259 -1.992 1.00 37.60 88 PRO B O 1
ATOM 2099 N N . ARG B 1 74 ? 91.278 25.584 -1.696 1.00 36.71 89 ARG B N 1
ATOM 2100 C CA . ARG B 1 74 ? 91.044 25.728 -3.134 1.00 40.87 89 ARG B CA 1
ATOM 2101 C C . ARG B 1 74 ? 90.989 27.186 -3.596 1.00 37.12 89 ARG B C 1
ATOM 2102 O O . ARG B 1 74 ? 90.478 27.481 -4.682 1.00 37.79 89 ARG B O 1
ATOM 2110 N N . TYR B 1 75 ? 91.529 28.090 -2.782 1.00 33.55 90 TYR B N 1
ATOM 2111 C CA . TYR B 1 75 ? 91.490 29.509 -3.102 1.00 30.95 90 TYR B CA 1
ATOM 2112 C C . TYR B 1 75 ? 92.059 29.793 -4.492 1.00 33.07 90 TYR B C 1
ATOM 2113 O O . TYR B 1 75 ? 93.118 29.274 -4.869 1.00 34.32 90 TYR B O 1
ATOM 2122 N N . GLY B 1 76 ? 91.337 30.597 -5.261 1.00 33.22 91 GLY B N 1
ATOM 2123 C CA . GLY B 1 76 ? 91.752 30.908 -6.620 1.00 36.87 91 GLY B CA 1
ATOM 2124 C C . GLY B 1 76 ? 91.088 30.076 -7.704 1.00 39.56 91 GLY B C 1
ATOM 2125 O O . GLY B 1 76 ? 90.821 30.581 -8.789 1.00 41.18 91 GLY B O 1
ATOM 2126 N N . ALA B 1 77 ? 90.822 28.804 -7.427 1.00 40.37 92 ALA B N 1
ATOM 2127 C CA . ALA B 1 77 ? 90.227 27.920 -8.435 1.00 42.53 92 ALA B CA 1
ATOM 2128 C C . ALA B 1 77 ? 88.855 28.429 -8.884 1.00 41.03 92 ALA B C 1
ATOM 2129 O O . ALA B 1 77 ? 88.546 28.457 -10.072 1.00 42.46 92 ALA B O 1
ATOM 2131 N N A GLU B 1 78 ? 88.027 28.799 -7.914 0.54 38.26 93 GLU B N 1
ATOM 2132 N N B GLU B 1 78 ? 88.052 28.838 -7.912 0.46 38.23 93 GLU B N 1
ATOM 2133 C CA A GLU B 1 78 ? 86.711 29.383 -8.157 0.54 37.20 93 GLU B CA 1
ATOM 2134 C CA B GLU B 1 78 ? 86.747 29.425 -8.164 0.46 37.03 93 GLU B CA 1
ATOM 2135 C C A GLU B 1 78 ? 86.465 30.436 -7.073 0.54 33.53 93 GLU B C 1
ATOM 2136 C C B GLU B 1 78 ? 86.461 30.438 -7.063 0.46 33.52 93 GLU B C 1
ATOM 2137 O O A GLU B 1 78 ? 87.090 30.380 -6.008 0.54 32.11 93 GLU B O 1
ATOM 2138 O O B GLU B 1 78 ? 87.056 30.360 -5.983 0.46 32.10 93 GLU B O 1
ATOM 2149 N N . PRO B 1 79 ? 85.577 31.409 -7.336 1.00 31.77 94 PRO B N 1
ATOM 2150 C CA . PRO B 1 79 ? 85.260 32.422 -6.314 1.00 28.09 94 PRO B CA 1
ATOM 2151 C C . PRO B 1 79 ? 84.816 31.777 -4.994 1.00 26.07 94 PRO B C 1
ATOM 2152 O O . PRO B 1 79 ? 83.899 30.952 -4.996 1.00 26.02 94 PRO B O 1
ATOM 2156 N N . ALA B 1 80 ? 85.471 32.137 -3.897 1.00 24.23 95 ALA B N 1
ATOM 2157 C CA . ALA B 1 80 ? 85.228 31.493 -2.599 1.00 23.26 95 ALA B CA 1
ATOM 2158 C C . ALA B 1 80 ? 84.218 32.258 -1.772 1.00 20.48 95 ALA B C 1
ATOM 2159 O O . ALA B 1 80 ? 84.197 33.480 -1.812 1.00 19.15 95 ALA B O 1
ATOM 2161 N N . PRO B 1 81 ? 83.413 31.547 -0.964 1.00 20.23 96 PRO B N 1
ATOM 2162 C CA . PRO B 1 81 ? 82.591 32.317 -0.022 1.00 18.71 96 PRO B CA 1
ATOM 2163 C C . PRO B 1 81 ? 83.478 33.080 0.961 1.00 18.22 96 PRO B C 1
ATOM 2164 O O . PRO B 1 81 ? 84.610 32.680 1.243 1.00 18.56 96 PRO B O 1
ATOM 2168 N N . LEU B 1 82 ? 82.967 34.189 1.473 1.00 15.84 97 LEU B N 1
ATOM 2169 C CA . LEU B 1 82 ? 83.775 35.074 2.308 1.00 14.21 97 LEU B CA 1
ATOM 2170 C C . LEU B 1 82 ? 83.143 35.173 3.693 1.00 14.87 97 LEU B C 1
ATOM 2171 O O . LEU B 1 82 ? 81.918 35.356 3.813 1.00 14.14 97 LEU B O 1
ATOM 2184 N N . VAL B 1 84 ? 83.783 37.420 7.234 1.00 11.39 99 VAL B N 1
ATOM 2185 C CA . VAL B 1 84 ? 84.500 38.455 7.982 1.00 11.76 99 VAL B CA 1
ATOM 2186 C C . VAL B 1 84 ? 84.004 38.383 9.423 1.00 12.32 99 VAL B C 1
ATOM 2187 O O . VAL B 1 84 ? 82.786 38.490 9.690 1.00 12.82 99 VAL B O 1
ATOM 2191 N N . PHE B 1 85 ? 84.961 38.200 10.326 1.00 12.82 100 PHE B N 1
ATOM 2192 C CA . PHE B 1 85 ? 84.733 37.968 11.750 1.00 13.30 100 PHE B CA 1
ATOM 2193 C C . PHE B 1 85 ? 85.216 39.160 12.567 1.00 13.40 100 PHE B C 1
ATOM 2194 O O . PHE B 1 85 ? 86.378 39.567 12.414 1.00 13.95 100 PHE B O 1
ATOM 2202 N N . TRP B 1 86 ? 84.363 39.685 13.450 1.00 12.77 101 TRP B N 1
ATOM 2203 C CA . TRP B 1 86 ? 84.771 40.808 14.333 1.00 14.04 101 TRP B CA 1
ATOM 2204 C C . TRP B 1 86 ? 84.865 40.375 15.792 1.00 13.72 101 TRP B C 1
ATOM 2205 O O . TRP B 1 86 ? 83.924 39.791 16.340 1.00 13.15 101 TRP B O 1
ATOM 2216 N N . HIS B 1 87 ? 86.002 40.672 16.418 1.00 15.37 102 HIS B N 1
ATOM 2217 C CA . HIS B 1 87 ? 86.345 40.115 17.717 1.00 14.41 102 HIS B CA 1
ATOM 2218 C C . HIS B 1 87 ? 85.690 40.905 18.867 1.00 14.05 102 HIS B C 1
ATOM 2219 O O . HIS B 1 87 ? 84.982 41.902 18.644 1.00 15.36 102 HIS B O 1
ATOM 2226 N N . GLY B 1 88 ? 85.938 40.462 20.096 1.00 15.35 103 GLY B N 1
ATOM 2227 C CA . GLY B 1 88 ? 85.399 41.117 21.278 1.00 16.50 103 GLY B CA 1
ATOM 2228 C C . GLY B 1 88 ? 86.348 42.203 21.792 1.00 18.06 103 GLY B C 1
ATOM 2229 O O . GLY B 1 88 ? 87.484 42.318 21.333 1.00 17.67 103 GLY B O 1
ATOM 2230 N N . ILE B 1 89 ? 85.875 42.999 22.749 1.00 18.99 104 ILE B N 1
ATOM 2231 C CA . ILE B 1 89 ? 86.596 44.211 23.186 1.00 21.12 104 ILE B CA 1
ATOM 2232 C C . ILE B 1 89 ? 87.970 43.873 23.764 1.00 20.64 104 ILE B C 1
ATOM 2233 O O . ILE B 1 89 ? 88.901 44.698 23.693 1.00 22.55 104 ILE B O 1
ATOM 2238 N N . GLY B 1 90 ? 88.115 42.655 24.285 1.00 20.43 105 GLY B N 1
ATOM 2239 C CA . GLY B 1 90 ? 89.347 42.228 24.941 1.00 22.44 105 GLY B CA 1
ATOM 2240 C C . GLY B 1 90 ? 90.502 42.139 23.958 1.00 22.66 105 GLY B C 1
ATOM 2241 O O . GLY B 1 90 ? 91.678 42.154 24.349 1.00 23.38 105 GLY B O 1
ATOM 2242 N N . GLU B 1 91 ? 90.174 42.064 22.672 1.00 19.82 106 GLU B N 1
ATOM 2243 C CA . GLU B 1 91 ? 91.203 41.867 21.658 1.00 21.59 106 GLU B CA 1
ATOM 2244 C C . GLU B 1 91 ? 91.434 43.121 20.791 1.00 22.35 106 GLU B C 1
ATOM 2245 O O . GLU B 1 91 ? 92.089 43.029 19.752 1.00 21.54 106 GLU B O 1
ATOM 2251 N N . ASN B 1 92 ? 90.932 44.285 21.231 1.00 20.32 107 ASN B N 1
ATOM 2252 C CA . ASN B 1 92 ? 91.185 45.556 20.525 1.00 19.86 107 ASN B CA 1
ATOM 2253 C C . ASN B 1 92 ? 92.674 45.860 20.505 1.00 21.38 107 ASN B C 1
ATOM 2254 O O . ASN B 1 92 ? 93.408 45.535 21.461 1.00 21.69 107 ASN B O 1
ATOM 2259 N N . GLY B 1 93 ? 93.136 46.502 19.441 1.00 21.74 108 GLY B N 1
ATOM 2260 C CA . GLY B 1 93 ? 94.551 46.842 19.353 1.00 22.96 108 GLY B CA 1
ATOM 2261 C C . GLY B 1 93 ? 94.865 47.626 18.110 1.00 24.14 108 GLY B C 1
ATOM 2262 O O . GLY B 1 93 ? 93.975 47.843 17.284 1.00 23.58 108 GLY B O 1
ATOM 2263 N N . ASP B 1 94 ? 96.122 48.056 17.965 1.00 26.21 109 ASP B N 1
ATOM 2264 C CA . ASP B 1 94 ? 96.426 49.081 16.965 1.00 27.36 109 ASP B CA 1
ATOM 2265 C C . ASP B 1 94 ? 96.629 48.534 15.555 1.00 26.47 109 ASP B C 1
ATOM 2266 O O . ASP B 1 94 ? 96.980 49.284 14.636 1.00 27.15 109 ASP B O 1
ATOM 2271 N N . GLY B 1 95 ? 96.440 47.229 15.386 1.00 24.00 110 GLY B N 1
ATOM 2272 C CA . GLY B 1 95 ? 96.492 46.606 14.070 1.00 23.65 110 GLY B CA 1
ATOM 2273 C C . GLY B 1 95 ? 97.898 46.264 13.603 1.00 27.57 110 GLY B C 1
ATOM 2274 O O . GLY B 1 95 ? 98.092 45.771 12.488 1.00 26.54 110 GLY B O 1
ATOM 2275 N N . SER B 1 96 ? 98.887 46.537 14.448 1.00 28.29 111 SER B N 1
ATOM 2276 C CA . SER B 1 96 ? 100.253 46.151 14.138 1.00 31.37 111 SER B CA 1
ATOM 2277 C C . SER B 1 96 ? 100.378 44.635 14.211 1.00 31.40 111 SER B C 1
ATOM 2278 O O . SER B 1 96 ? 99.524 43.957 14.778 1.00 27.22 111 SER B O 1
ATOM 2281 N N . GLU B 1 97 ? 101.452 44.108 13.641 1.00 34.46 112 GLU B N 1
ATOM 2282 C CA . GLU B 1 97 ? 101.700 42.675 13.686 1.00 35.59 112 GLU B CA 1
ATOM 2283 C C . GLU B 1 97 ? 101.676 42.146 15.131 1.00 32.88 112 GLU B C 1
ATOM 2284 O O . GLU B 1 97 ? 101.070 41.103 15.417 1.00 30.32 112 GLU B O 1
ATOM 2290 N N . ALA B 1 98 ? 102.302 42.886 16.049 1.00 32.63 113 ALA B N 1
ATOM 2291 C CA . ALA B 1 98 ? 102.346 42.464 17.449 1.00 32.45 113 ALA B CA 1
ATOM 2292 C C . ALA B 1 98 ? 100.952 42.496 18.082 1.00 29.70 113 ALA B C 1
ATOM 2293 O O . ALA B 1 98 ? 100.530 41.527 18.724 1.00 28.72 113 ALA B O 1
ATOM 2295 N N . ALA B 1 99 ? 100.232 43.596 17.888 1.00 29.06 114 ALA B N 1
ATOM 2296 C CA . ALA B 1 99 ? 98.900 43.725 18.475 1.00 27.30 114 ALA B CA 1
ATOM 2297 C C . ALA B 1 99 ? 97.966 42.657 17.911 1.00 25.85 114 ALA B C 1
ATOM 2298 O O . ALA B 1 99 ? 97.046 42.204 18.593 1.00 23.19 114 ALA B O 1
ATOM 2300 N N . LEU B 1 100 ? 98.202 42.248 16.668 1.00 24.40 115 LEU B N 1
ATOM 2301 C CA . LEU B 1 100 ? 97.246 41.360 16.015 1.00 22.94 115 LEU B CA 1
ATOM 2302 C C . LEU B 1 100 ? 97.213 40.000 16.690 1.00 22.82 115 LEU B C 1
ATOM 2303 O O . LEU B 1 100 ? 96.219 39.284 16.572 1.00 21.50 115 LEU B O 1
ATOM 2308 N N A ASP B 1 101 ? 98.268 39.635 17.414 0.53 24.37 116 ASP B N 1
ATOM 2309 N N B ASP B 1 101 ? 98.279 39.655 17.423 0.47 24.38 116 ASP B N 1
ATOM 2310 C CA A ASP B 1 101 ? 98.239 38.334 18.074 0.53 25.49 116 ASP B CA 1
ATOM 2311 C CA B ASP B 1 101 ? 98.303 38.384 18.155 0.47 25.48 116 ASP B CA 1
ATOM 2312 C C A ASP B 1 101 ? 97.088 38.209 19.087 0.53 24.07 116 ASP B C 1
ATOM 2313 C C B ASP B 1 101 ? 97.078 38.223 19.055 0.47 24.04 116 ASP B C 1
ATOM 2314 O O A ASP B 1 101 ? 96.620 37.105 19.349 0.53 22.76 116 ASP B O 1
ATOM 2315 O O B ASP B 1 101 ? 96.559 37.119 19.214 0.47 22.64 116 ASP B O 1
ATOM 2324 N N . LYS B 1 102 ? 96.612 39.330 19.629 1.00 23.67 117 LYS B N 1
ATOM 2325 C CA . LYS B 1 102 ? 95.451 39.300 20.528 1.00 22.97 117 LYS B CA 1
ATOM 2326 C C . LYS B 1 102 ? 94.220 38.712 19.854 1.00 21.70 117 LYS B C 1
ATOM 2327 O O . LYS B 1 102 ? 93.444 37.988 20.480 1.00 20.63 117 LYS B O 1
ATOM 2333 N N . VAL B 1 103 ? 94.050 39.007 18.568 1.00 19.54 118 VAL B N 1
ATOM 2334 C CA . VAL B 1 103 ? 92.842 38.596 17.846 1.00 18.20 118 VAL B CA 1
ATOM 2335 C C . VAL B 1 103 ? 92.771 37.072 17.735 1.00 19.25 118 VAL B C 1
ATOM 2336 O O . VAL B 1 103 ? 91.720 36.514 17.486 1.00 17.83 118 VAL B O 1
ATOM 2340 N N . LEU B 1 104 ? 93.884 36.380 17.960 1.00 19.25 119 LEU B N 1
ATOM 2341 C CA . LEU B 1 104 ? 93.837 34.925 17.883 1.00 19.37 119 LEU B CA 1
ATOM 2342 C C . LEU B 1 104 ? 93.169 34.290 19.116 1.00 19.72 119 LEU B C 1
ATOM 2343 O O . LEU B 1 104 ? 93.043 33.072 19.185 1.00 19.46 119 LEU B O 1
ATOM 2348 N N . ALA B 1 105 ? 92.762 35.102 20.095 1.00 19.27 120 ALA B N 1
ATOM 2349 C CA . ALA B 1 105 ? 92.216 34.546 21.342 1.00 19.53 120 ALA B CA 1
ATOM 2350 C C . ALA B 1 105 ? 90.927 33.741 21.147 1.00 19.21 120 ALA B C 1
ATOM 2351 O O . ALA B 1 105 ? 90.766 32.677 21.771 1.00 19.16 120 ALA B O 1
ATOM 2353 N N . ASN B 1 106 ? 90.015 34.233 20.305 1.00 18.28 121 ASN B N 1
ATOM 2354 C CA . ASN B 1 106 ? 88.667 33.656 20.185 1.00 17.79 121 ASN B CA 1
ATOM 2355 C C . ASN B 1 106 ? 88.197 33.530 18.754 1.00 16.05 121 ASN B C 1
ATOM 2356 O O . ASN B 1 106 ? 88.681 34.239 17.858 1.00 16.13 121 ASN B O 1
ATOM 2361 N N . GLY B 1 107 ? 87.189 32.689 18.527 1.00 14.33 122 GLY B N 1
ATOM 2362 C CA . GLY B 1 107 ? 86.499 32.729 17.240 1.00 13.96 122 GLY B CA 1
ATOM 2363 C C . GLY B 1 107 ? 87.278 31.997 16.154 1.00 14.37 122 GLY B C 1
ATOM 2364 O O . GLY B 1 107 ? 88.286 31.333 16.448 1.00 14.36 122 GLY B O 1
ATOM 2365 N N . PRO B 1 108 ? 86.834 32.132 14.900 1.00 14.07 123 PRO B N 1
ATOM 2366 C CA . PRO B 1 108 ? 87.506 31.472 13.778 1.00 12.85 123 PRO B CA 1
ATOM 2367 C C . PRO B 1 108 ? 89.054 31.593 13.779 1.00 14.92 123 PRO B C 1
ATOM 2368 O O . PRO B 1 108 ? 89.682 30.552 13.606 1.00 16.19 123 PRO B O 1
ATOM 2372 N N . PRO B 1 109 ? 89.648 32.788 14.022 1.00 14.01 124 PRO B N 1
ATOM 2373 C CA . PRO B 1 109 ? 91.107 32.807 13.887 1.00 15.62 124 PRO B CA 1
ATOM 2374 C C . PRO B 1 109 ? 91.811 31.966 14.981 1.00 17.10 124 PRO B C 1
ATOM 2375 O O . PRO B 1 109 ? 92.903 31.448 14.763 1.00 17.50 124 PRO B O 1
ATOM 2379 N N . ARG B 1 110 ? 91.163 31.803 16.130 1.00 17.04 125 ARG B N 1
ATOM 2380 C CA . ARG B 1 110 ? 91.684 30.880 17.153 1.00 17.79 125 ARG B CA 1
ATOM 2381 C C . ARG B 1 110 ? 91.802 29.459 16.590 1.00 18.24 125 ARG B C 1
ATOM 2382 O O . ARG B 1 110 ? 92.861 28.832 16.690 1.00 20.65 125 ARG B O 1
ATOM 2390 N N . TYR B 1 111 ? 90.714 28.962 15.990 1.00 16.06 126 TYR B N 1
ATOM 2391 C CA . TYR B 1 111 ? 90.664 27.560 15.543 1.00 17.63 126 TYR B CA 1
ATOM 2392 C C . TYR B 1 111 ? 91.565 27.386 14.332 1.00 18.85 126 TYR B 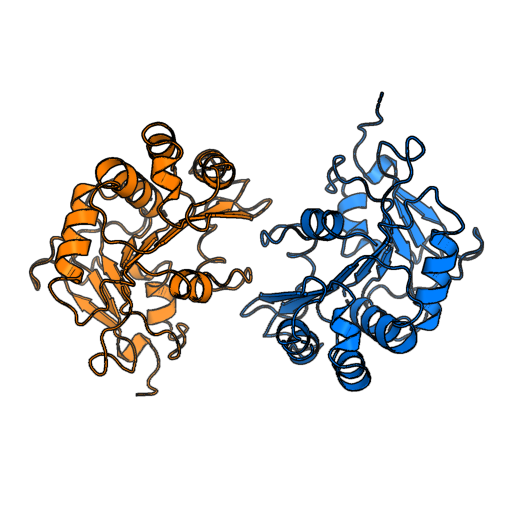C 1
ATOM 2393 O O . TYR B 1 111 ? 92.264 26.373 14.226 1.00 20.57 126 TYR B O 1
ATOM 2402 N N . ILE B 1 112 ? 91.606 28.402 13.466 1.00 17.81 127 ILE B N 1
ATOM 2403 C CA . ILE B 1 112 ? 92.516 28.379 12.318 1.00 17.72 127 ILE B CA 1
ATOM 2404 C C . ILE B 1 112 ? 93.972 28.283 12.756 1.00 19.78 127 ILE B C 1
ATOM 2405 O O . ILE B 1 112 ? 94.766 27.487 12.215 1.00 21.73 127 ILE B O 1
ATOM 2410 N N . GLU B 1 113 ? 94.344 29.099 13.726 1.00 18.99 128 GLU B N 1
ATOM 2411 C CA . GLU B 1 113 ? 95.736 29.112 14.133 1.00 22.54 128 GLU B CA 1
ATOM 2412 C C . GLU B 1 113 ? 96.139 27.793 14.816 1.00 24.35 128 GLU B C 1
ATOM 2413 O O . GLU B 1 113 ? 97.299 27.383 14.748 1.00 26.36 128 GLU B O 1
ATOM 2419 N N . ARG B 1 114 ? 95.188 27.129 15.460 1.00 23.28 129 ARG B N 1
ATOM 2420 C CA . ARG B 1 114 ? 95.466 25.880 16.169 1.00 27.33 129 ARG B CA 1
ATOM 2421 C C . ARG B 1 114 ? 95.286 24.620 15.339 1.00 26.56 129 ARG B C 1
ATOM 2422 O O . ARG B 1 114 ? 95.316 23.529 15.892 1.00 27.77 129 ARG B O 1
ATOM 2430 N N . ASP B 1 115 ? 95.037 24.782 14.041 1.00 25.03 130 ASP B N 1
ATOM 2431 C CA . ASP B 1 115 ? 94.840 23.669 13.108 1.00 26.11 130 ASP B CA 1
ATOM 2432 C C . ASP B 1 115 ? 93.582 22.893 13.467 1.00 25.36 130 ASP B C 1
ATOM 2433 O O . ASP B 1 115 ? 93.525 21.675 13.304 1.00 26.94 130 ASP B O 1
ATOM 2438 N N . GLU B 1 116 ? 92.587 23.609 13.982 1.00 22.89 131 GLU B N 1
ATOM 2439 C CA . GLU B 1 116 ? 91.322 23.007 14.384 1.00 23.74 131 GLU B CA 1
ATOM 2440 C C . GLU B 1 116 ? 90.193 23.471 13.465 1.00 23.09 131 GLU B C 1
ATOM 2441 O O . GLU B 1 116 ? 89.014 23.263 13.753 1.00 24.27 131 GLU B O 1
ATOM 2447 N N . TRP B 1 117 ? 90.575 24.083 12.355 1.00 22.01 132 TRP B N 1
ATOM 2448 C CA . TRP B 1 117 ? 89.620 24.578 11.357 1.00 20.55 132 TRP B CA 1
ATOM 2449 C C . TRP B 1 117 ? 89.635 23.645 10.154 1.00 22.06 132 TRP B C 1
ATOM 2450 O O . TRP B 1 117 ? 90.617 23.620 9.408 1.00 23.17 132 TRP B O 1
ATOM 2461 N N . SER B 1 118 ? 88.575 22.854 9.970 1.00 22.00 133 SER B N 1
ATOM 2462 C CA . SER B 1 118 ? 88.584 21.815 8.927 1.00 25.30 133 SER B CA 1
ATOM 2463 C C . SER B 1 118 ? 88.986 22.344 7.547 1.00 25.49 133 SER B C 1
ATOM 2464 O O . SER B 1 118 ? 88.497 23.392 7.118 1.00 24.14 133 SER B O 1
ATOM 2467 N N . ASN B 1 119 ? 89.865 21.624 6.852 1.00 26.55 134 ASN B N 1
ATOM 2468 C CA . ASN B 1 119 ? 90.191 21.961 5.465 1.00 27.92 134 ASN B CA 1
ATOM 2469 C C . ASN B 1 119 ? 88.995 21.894 4.500 1.00 28.89 134 ASN B C 1
ATOM 2470 O O . ASN B 1 119 ? 89.053 22.440 3.400 1.00 29.04 134 ASN B O 1
ATOM 2475 N N . GLU B 1 120 ? 87.927 21.211 4.894 1.00 29.97 135 GLU B N 1
ATOM 2476 C CA . GLU B 1 120 ? 86.726 21.151 4.066 1.00 32.40 135 GLU B CA 1
ATOM 2477 C C . GLU B 1 120 ? 85.959 22.488 4.021 1.00 27.50 135 GLU B C 1
ATOM 2478 O O . GLU B 1 120 ? 85.138 22.701 3.128 1.00 27.91 135 GLU B O 1
ATOM 2484 N N . ARG B 1 121 ? 86.234 23.393 4.957 1.00 22.59 136 ARG B N 1
ATOM 2485 C CA . ARG B 1 121 ? 85.520 24.670 4.982 1.00 20.17 136 ARG B CA 1
ATOM 2486 C C . ARG B 1 121 ? 86.022 25.581 3.851 1.00 20.07 136 ARG B C 1
ATOM 2487 O O . ARG B 1 121 ? 87.208 25.842 3.740 1.00 21.13 136 ARG B O 1
ATOM 2495 N N . PRO B 1 122 ? 85.108 26.080 3.014 1.00 19.25 137 PRO B N 1
ATOM 2496 C CA . PRO B 1 122 ? 85.533 26.744 1.775 1.00 20.45 137 PRO B CA 1
ATOM 2497 C C . PRO B 1 122 ? 85.773 28.261 1.892 1.00 19.61 137 PRO B C 1
ATOM 2498 O O . PRO B 1 122 ? 86.143 28.875 0.886 1.00 20.72 137 PRO B O 1
ATOM 2502 N N . PHE B 1 123 ? 85.559 28.845 3.068 1.00 16.37 138 PHE B N 1
ATOM 2503 C CA . PHE B 1 123 ? 85.588 30.304 3.229 1.00 16.17 138 PHE B CA 1
ATOM 2504 C C . PHE B 1 123 ? 86.986 30.909 3.198 1.00 16.54 138 PHE B C 1
ATOM 2505 O O . PHE B 1 123 ? 87.906 30.360 3.780 1.00 17.04 138 PHE B O 1
ATOM 2513 N N . VAL B 1 124 ? 87.128 32.055 2.532 1.00 16.56 139 VAL B N 1
ATOM 2514 C CA . VAL B 1 124 ? 88.180 32.998 2.910 1.00 15.50 139 VAL B CA 1
ATOM 2515 C C . VAL B 1 124 ? 87.709 33.544 4.254 1.00 16.92 139 VAL B C 1
ATOM 2516 O O . VAL B 1 124 ? 86.526 33.897 4.383 1.00 17.31 139 VAL B O 1
ATOM 2520 N N . VAL B 1 125 ? 88.581 33.566 5.260 1.00 16.15 140 VAL B N 1
ATOM 2521 C CA . VAL B 1 125 ? 88.187 34.086 6.579 1.00 15.38 140 VAL B CA 1
ATOM 2522 C C . VAL B 1 125 ? 89.094 35.259 6.940 1.00 16.78 140 VAL B C 1
ATOM 2523 O O . VAL B 1 125 ? 90.317 35.085 7.073 1.00 17.06 140 VAL B O 1
ATOM 2527 N N . LEU B 1 126 ? 88.501 36.449 7.082 1.00 16.48 141 LEU B N 1
ATOM 2528 C CA . LEU B 1 126 ? 89.256 37.664 7.438 1.00 17.16 141 LEU B CA 1
ATOM 2529 C C . LEU B 1 126 ? 88.844 38.137 8.825 1.00 17.70 141 LEU B C 1
ATOM 2530 O O . LEU B 1 126 ? 87.654 38.233 9.117 1.00 17.27 141 LEU B O 1
ATOM 2535 N N . SER B 1 127 ? 89.828 38.438 9.666 1.00 15.24 142 SER B N 1
ATOM 2536 C CA . SER B 1 127 ? 89.567 38.815 11.052 1.00 16.29 142 SER B CA 1
ATOM 2537 C C . SER B 1 127 ? 90.262 40.139 11.353 1.00 16.11 142 SER B C 1
ATOM 2538 O O . SER B 1 127 ? 91.412 40.145 11.811 1.00 17.20 142 SER B O 1
ATOM 2541 N N . PRO B 1 128 ? 89.575 41.262 11.103 1.00 16.54 143 PRO B N 1
ATOM 2542 C CA . PRO B 1 128 ? 90.202 42.574 11.350 1.00 18.00 143 PRO B CA 1
ATOM 2543 C C . PRO B 1 128 ? 90.275 42.938 12.833 1.00 18.18 143 PRO B C 1
ATOM 2544 O O . PRO B 1 128 ? 89.389 42.556 13.613 1.00 17.51 143 PRO B O 1
ATOM 2548 N N . GLN B 1 129 ? 91.306 43.689 13.203 1.00 19.37 144 GLN B N 1
ATOM 2549 C CA . GLN B 1 129 ? 91.413 44.210 14.565 1.00 19.73 144 GLN B CA 1
ATOM 2550 C C . GLN B 1 129 ? 90.817 45.611 14.669 1.00 20.68 144 GLN B C 1
ATOM 2551 O O . GLN B 1 129 ? 91.166 46.496 13.872 1.00 22.00 144 GLN B O 1
ATOM 2557 N N . HIS B 1 130 ? 89.926 45.812 15.638 1.00 21.17 145 HIS B N 1
ATOM 2558 C CA . HIS B 1 130 ? 89.395 47.143 15.933 1.00 21.85 145 HIS B CA 1
ATOM 2559 C C . HIS B 1 130 ? 90.344 47.907 16.848 1.00 24.03 145 HIS B C 1
ATOM 2560 O O . HIS B 1 130 ? 90.763 47.373 17.875 1.00 22.49 145 HIS B O 1
ATOM 2567 N N . ALA B 1 131 ? 90.656 49.160 16.498 1.00 25.20 146 ALA B N 1
ATOM 2568 C CA . ALA B 1 131 ? 91.712 49.903 17.188 1.00 27.41 146 ALA B CA 1
ATOM 2569 C C . ALA B 1 131 ? 91.210 50.858 18.271 1.00 28.25 146 ALA B C 1
ATOM 2570 O O . ALA B 1 131 ? 92.003 51.427 19.032 1.00 28.74 146 ALA B O 1
ATOM 2572 N N . GLY B 1 132 ? 89.899 51.038 18.343 1.00 27.59 147 GLY B N 1
ATOM 2573 C CA . GLY B 1 132 ? 89.324 51.977 19.290 1.00 28.20 147 GLY B CA 1
ATOM 2574 C C . GLY B 1 132 ? 89.158 51.368 20.663 1.00 27.29 147 GLY B C 1
ATOM 2575 O O . GLY B 1 132 ? 89.591 50.250 20.908 1.00 26.15 147 GLY B O 1
ATOM 2576 N N . GLY B 1 133 ? 88.526 52.112 21.564 1.00 28.24 148 GLY B N 1
ATOM 2577 C CA . GLY B 1 133 ? 88.319 51.635 22.911 1.00 28.29 148 GLY B CA 1
ATOM 2578 C C . GLY B 1 133 ? 87.016 50.886 23.125 1.00 28.11 148 GLY B C 1
ATOM 2579 O O . GLY B 1 133 ? 86.781 50.384 24.223 1.00 28.87 148 GLY B O 1
ATOM 2580 N N . GLY B 1 134 ? 86.171 50.819 22.096 1.00 26.67 149 GLY B N 1
ATOM 2581 C CA . GLY B 1 134 ? 84.853 50.216 22.226 1.00 25.72 149 GLY B CA 1
ATOM 2582 C C . GLY B 1 134 ? 84.578 49.203 21.130 1.00 24.25 149 GLY B C 1
ATOM 2583 O O . GLY B 1 134 ? 85.425 48.368 20.846 1.00 24.03 149 GLY B O 1
ATOM 2584 N N . CYS B 1 135 ? 83.394 49.282 20.512 1.00 22.78 150 CYS B N 1
ATOM 2585 C CA . CYS B 1 135 ? 83.024 48.354 19.448 1.00 20.79 150 CYS B CA 1
ATOM 2586 C C . CYS B 1 135 ? 83.276 49.010 18.074 1.00 21.46 150 CYS B C 1
ATOM 2587 O O . CYS B 1 135 ? 83.255 50.239 17.946 1.00 23.00 150 CYS B O 1
ATOM 2590 N N . PRO B 1 136 ? 83.550 48.199 17.047 1.00 20.82 151 PRO B N 1
ATOM 2591 C CA . PRO B 1 136 ? 83.743 48.750 15.702 1.00 21.76 151 PRO B CA 1
ATOM 2592 C C . PRO B 1 136 ? 82.470 49.448 15.206 1.00 22.12 151 PRO B C 1
ATOM 2593 O O . PRO B 1 136 ? 81.362 49.024 15.549 1.00 21.35 151 PRO B O 1
ATOM 2597 N N . SER B 1 137 ? 82.623 50.496 14.415 1.00 23.54 152 SER B N 1
ATOM 2598 C CA . SER B 1 137 ? 81.465 51.234 13.933 1.00 24.40 152 SER B CA 1
ATOM 2599 C C . SER B 1 137 ? 80.849 50.636 12.655 1.00 23.87 152 SER B C 1
ATOM 2600 O O . SER B 1 137 ? 81.455 49.805 11.970 1.00 22.94 152 SER B O 1
ATOM 2603 N N . ALA B 1 138 ? 79.637 51.067 12.341 1.00 24.06 153 ALA B N 1
ATOM 2604 C CA . ALA B 1 138 ? 78.957 50.585 11.143 1.00 23.80 153 ALA B CA 1
ATOM 2605 C C . ALA B 1 138 ? 79.801 50.881 9.893 1.00 24.03 153 ALA B C 1
ATOM 2606 O O . ALA B 1 138 ? 80.002 50.021 9.032 1.00 23.37 153 ALA B O 1
ATOM 2608 N N . ASP B 1 139 ? 80.336 52.083 9.822 1.00 25.92 154 ASP B N 1
ATOM 2609 C CA . ASP B 1 139 ? 81.095 52.483 8.645 1.00 28.41 154 ASP B CA 1
ATOM 2610 C C . ASP B 1 139 ? 82.434 51.753 8.554 1.00 27.92 154 ASP B C 1
ATOM 2611 O O . ASP B 1 139 ? 82.912 51.465 7.458 1.00 25.95 154 ASP B O 1
ATOM 2616 N N . GLU B 1 140 ? 83.044 51.471 9.702 1.00 26.91 155 GLU B N 1
ATOM 2617 C CA . GLU B 1 140 ? 84.281 50.709 9.717 1.00 26.64 155 GLU B CA 1
ATOM 2618 C C . GLU B 1 140 ? 84.038 49.314 9.142 1.00 22.68 155 GLU B C 1
ATOM 2619 O O . GLU B 1 140 ? 84.816 48.835 8.317 1.00 22.70 155 GLU B O 1
ATOM 2625 N N . ILE B 1 141 ? 82.943 48.681 9.555 1.00 21.36 156 ILE B N 1
ATOM 2626 C CA . ILE B 1 141 ? 82.579 47.361 9.029 1.00 22.00 156 ILE B CA 1
ATOM 2627 C C . ILE B 1 141 ? 82.247 47.429 7.526 1.00 22.58 156 ILE B C 1
ATOM 2628 O O . ILE B 1 141 ? 82.726 46.610 6.733 1.00 21.53 156 ILE B O 1
ATOM 2633 N N . ARG B 1 142 ? 81.426 48.399 7.135 1.00 21.65 157 ARG B N 1
ATOM 2634 C CA . ARG B 1 142 ? 81.155 48.629 5.707 1.00 26.15 157 ARG B CA 1
ATOM 2635 C C . ARG B 1 142 ? 82.440 48.755 4.869 1.00 26.84 157 ARG B C 1
ATOM 2636 O O . ARG B 1 142 ? 82.610 48.084 3.841 1.00 23.44 157 ARG B O 1
ATOM 2644 N N . ASP B 1 143 ? 83.352 49.600 5.332 1.00 24.65 158 ASP B N 1
ATOM 2645 C CA . ASP B 1 143 ? 84.590 49.869 4.590 1.00 27.34 158 ASP B CA 1
ATOM 2646 C C . ASP B 1 143 ? 85.429 48.611 4.463 1.00 25.58 158 ASP B C 1
ATOM 2647 O O . ASP B 1 143 ? 86.002 48.354 3.398 1.00 25.32 158 ASP B O 1
ATOM 2652 N N . PHE B 1 144 ? 85.497 47.816 5.534 1.00 23.13 159 PHE B N 1
ATOM 2653 C CA . PHE B 1 144 ? 86.314 46.609 5.488 1.00 22.15 159 PHE B CA 1
ATOM 2654 C C . PHE B 1 144 ? 85.690 45.566 4.571 1.00 21.48 159 PHE B C 1
ATOM 2655 O O . PHE B 1 144 ? 86.410 44.869 3.860 1.00 21.91 159 PHE B O 1
ATOM 2663 N N . LEU B 1 145 ? 84.360 45.455 4.582 1.00 21.28 160 LEU B N 1
ATOM 2664 C CA . LEU B 1 145 ? 83.685 44.543 3.664 1.00 20.88 160 LEU B CA 1
ATOM 2665 C C . LEU B 1 145 ? 83.966 44.935 2.225 1.00 22.73 160 LEU B C 1
ATOM 2666 O O . LEU B 1 145 ? 84.148 44.072 1.366 1.00 23.18 160 LEU B O 1
ATOM 2671 N N . ALA B 1 146 ? 83.972 46.240 1.965 1.00 23.09 161 ALA B N 1
ATOM 2672 C CA . ALA B 1 146 ? 84.245 46.756 0.628 1.00 25.85 161 ALA B CA 1
ATOM 2673 C C . ALA B 1 146 ? 85.664 46.411 0.202 1.00 26.33 161 ALA B C 1
ATOM 2674 O O . ALA B 1 146 ? 85.901 45.951 -0.919 1.00 26.40 161 ALA B O 1
ATOM 2676 N N . PHE B 1 147 ? 86.609 46.636 1.113 1.00 25.59 162 PHE B N 1
ATOM 2677 C CA . PHE B 1 147 ? 87.987 46.241 0.893 1.00 26.03 162 PHE B CA 1
ATOM 2678 C C . PHE B 1 147 ? 88.103 44.746 0.577 1.00 24.59 162 PHE B C 1
ATOM 2679 O O . PHE B 1 147 ? 88.801 44.352 -0.366 1.00 25.73 162 PHE B O 1
ATOM 2687 N N . ALA B 1 148 ? 87.441 43.915 1.378 1.00 22.85 163 ALA B N 1
ATOM 2688 C CA . ALA B 1 148 ? 87.559 42.473 1.228 1.00 21.91 163 ALA B CA 1
ATOM 2689 C C . ALA B 1 148 ? 87.091 42.027 -0.155 1.00 23.39 163 ALA B C 1
ATOM 2690 O O . ALA B 1 148 ? 87.768 41.237 -0.834 1.00 24.70 163 ALA B O 1
ATOM 2692 N N . VAL B 1 149 ? 85.933 42.537 -0.562 1.00 22.91 164 VAL B N 1
ATOM 2693 C CA . VAL B 1 149 ? 85.355 42.191 -1.850 1.00 24.99 164 VAL B CA 1
ATOM 2694 C C . VAL B 1 149 ? 86.215 42.704 -3.014 1.00 27.43 164 VAL B C 1
ATOM 2695 O O . VAL B 1 149 ? 86.347 42.027 -4.038 1.00 28.21 164 VAL B O 1
ATOM 2699 N N A ASP B 1 150 ? 86.804 43.881 -2.845 0.46 28.95 165 ASP B N 1
ATOM 2700 N N B ASP B 1 150 ? 86.799 43.889 -2.867 0.54 28.98 165 ASP B N 1
ATOM 2701 C CA A ASP B 1 150 ? 87.630 44.466 -3.896 0.46 31.19 165 ASP B CA 1
ATOM 2702 C CA B ASP B 1 150 ? 87.637 44.447 -3.931 0.54 31.11 165 ASP B CA 1
ATOM 2703 C C A ASP B 1 150 ? 89.009 43.812 -3.994 0.46 31.22 165 ASP B C 1
ATOM 2704 C C B ASP B 1 150 ? 88.956 43.680 -4.056 0.54 31.13 165 ASP B C 1
ATOM 2705 O O A ASP B 1 150 ? 89.709 43.973 -4.994 0.46 32.62 165 ASP B O 1
ATOM 2706 O O B ASP B 1 150 ? 89.553 43.624 -5.131 0.54 32.40 165 ASP B O 1
ATOM 2715 N N . THR B 1 151 ? 89.400 43.078 -2.959 1.00 29.83 166 THR B N 1
ATOM 2716 C CA . THR B 1 151 ? 90.759 42.534 -2.883 1.00 30.88 166 THR B CA 1
ATOM 2717 C C . THR B 1 151 ? 90.882 41.029 -3.127 1.00 29.56 166 THR B C 1
ATOM 2718 O O . THR B 1 151 ? 91.842 40.582 -3.747 1.00 30.19 166 THR B O 1
ATOM 2722 N N . TYR B 1 152 ? 89.934 40.243 -2.624 1.00 24.93 167 TYR B N 1
ATOM 2723 C CA . TYR B 1 152 ? 90.046 38.786 -2.681 1.00 26.63 167 TYR B CA 1
ATOM 2724 C C . TYR B 1 152 ? 89.170 38.170 -3.761 1.00 26.96 167 TYR B C 1
ATOM 2725 O O . TYR B 1 152 ? 88.210 38.786 -4.225 1.00 26.85 167 TYR B O 1
ATOM 2734 N N A GLU B 1 153 ? 89.482 36.933 -4.128 0.72 27.35 168 GLU B N 1
ATOM 2735 N N B GLU B 1 153 ? 89.509 36.953 -4.171 0.28 27.61 168 GLU B N 1
ATOM 2736 C CA A GLU B 1 153 ? 88.739 36.237 -5.171 0.72 28.65 168 GLU B CA 1
ATOM 2737 C CA B GLU B 1 153 ? 88.713 36.257 -5.172 0.28 28.40 168 GLU B CA 1
ATOM 2738 C C A GLU B 1 153 ? 87.539 35.543 -4.501 0.72 26.25 168 GLU B C 1
ATOM 2739 C C B GLU B 1 153 ? 87.548 35.560 -4.490 0.28 26.29 168 GLU B C 1
ATOM 2740 O O A GLU B 1 153 ? 87.572 34.354 -4.151 0.72 25.05 168 GLU B O 1
ATOM 2741 O O B GLU B 1 153 ? 87.607 34.375 -4.151 0.28 25.29 168 GLU B O 1
ATOM 2752 N N . VAL B 1 154 ? 86.485 36.324 -4.283 1.00 25.58 169 VAL B N 1
ATOM 2753 C CA . VAL B 1 154 ? 85.347 35.855 -3.506 1.00 23.45 169 VAL B CA 1
ATOM 2754 C C . VAL B 1 154 ? 84.065 35.889 -4.303 1.00 23.62 169 VAL B C 1
ATOM 2755 O O . VAL B 1 154 ? 83.911 36.684 -5.233 1.00 24.40 169 VAL B O 1
ATOM 2759 N N . ASP B 1 155 ? 83.150 35.005 -3.915 1.00 21.58 170 ASP B N 1
ATOM 2760 C CA . ASP B 1 155 ? 81.817 34.902 -4.486 1.00 22.07 170 ASP B CA 1
ATOM 2761 C C . ASP B 1 155 ? 80.941 35.928 -3.806 1.00 22.26 170 ASP B C 1
ATOM 2762 O O . ASP B 1 155 ? 80.562 35.727 -2.664 1.00 19.99 170 ASP B O 1
ATOM 2767 N N . GLU B 1 156 ? 80.599 37.015 -4.486 1.00 23.89 171 GLU B N 1
ATOM 2768 C CA . GLU B 1 156 ? 79.869 38.089 -3.817 1.00 24.73 171 GLU B CA 1
ATOM 2769 C C . GLU B 1 156 ? 78.420 37.720 -3.478 1.00 22.81 171 GLU B C 1
ATOM 2770 O O . GLU B 1 156 ? 77.735 38.481 -2.796 1.00 22.47 171 GLU B O 1
ATOM 2776 N N . SER B 1 157 ? 77.946 36.566 -3.938 1.00 22.56 172 SER B N 1
ATOM 2777 C CA . SER B 1 157 ? 76.610 36.092 -3.527 1.00 21.78 172 SER B CA 1
ATOM 2778 C C . SER B 1 157 ? 76.651 35.369 -2.166 1.00 19.13 172 SER B C 1
ATOM 2779 O O . SER B 1 157 ? 75.592 34.956 -1.617 1.00 17.84 172 SER B O 1
ATOM 2782 N N . ARG B 1 158 ? 77.863 35.213 -1.621 1.00 18.55 173 ARG B N 1
ATOM 2783 C CA . ARG B 1 158 ? 78.047 34.470 -0.372 1.00 17.97 173 ARG B CA 1
ATOM 2784 C C . ARG B 1 158 ? 79.049 35.179 0.548 1.00 17.45 173 ARG B C 1
ATOM 2785 O O . ARG B 1 158 ? 80.121 34.655 0.861 1.00 16.81 173 ARG B O 1
ATOM 2793 N N . ILE B 1 159 ? 78.690 36.392 0.943 1.00 16.83 174 ILE B N 1
ATOM 27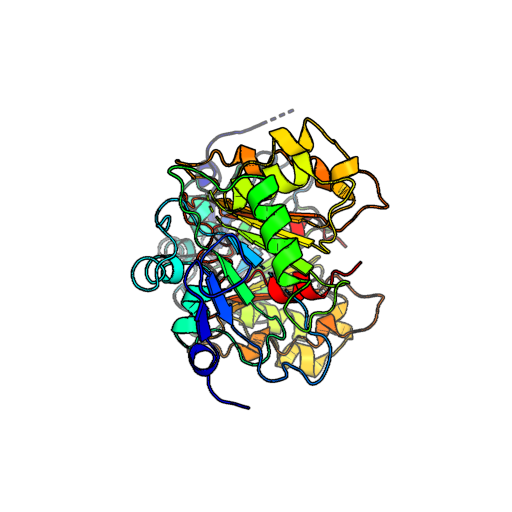94 C CA . ILE B 1 159 ? 79.460 37.172 1.906 1.00 15.76 174 ILE B CA 1
ATOM 2795 C C . ILE B 1 159 ? 78.798 37.040 3.285 1.00 14.45 174 ILE B C 1
ATOM 2796 O O . ILE B 1 159 ? 77.629 37.423 3.440 1.00 14.88 174 ILE B O 1
ATOM 2801 N N . TYR B 1 160 ? 79.549 36.560 4.281 1.00 13.61 175 TYR B N 1
ATOM 2802 C CA . TYR B 1 160 ? 78.986 36.247 5.585 1.00 12.87 175 TYR B CA 1
ATOM 2803 C C . TYR B 1 160 ? 79.636 37.103 6.651 1.00 13.68 175 TYR B C 1
ATOM 2804 O O . TYR B 1 160 ? 80.850 37.264 6.670 1.00 14.23 175 TYR B O 1
ATOM 2813 N N . LEU B 1 161 ? 78.811 37.668 7.523 1.00 13.05 176 LEU B N 1
ATOM 2814 C CA . LEU B 1 161 ? 79.304 38.559 8.568 1.00 12.75 176 LEU B CA 1
ATOM 2815 C C . LEU B 1 161 ? 79.134 37.873 9.931 1.00 12.42 176 LEU B C 1
ATOM 2816 O O . LEU B 1 161 ? 78.078 37.365 10.217 1.00 11.40 176 LEU B O 1
ATOM 2821 N N . THR B 1 162 ? 80.146 37.891 10.783 1.00 12.01 177 THR B N 1
ATOM 2822 C CA . THR B 1 162 ? 79.977 37.228 12.066 1.00 11.51 177 THR B CA 1
ATOM 2823 C C . THR B 1 162 ? 80.799 37.949 13.116 1.00 11.39 177 THR B C 1
ATOM 2824 O O . THR B 1 162 ? 81.780 38.631 12.811 1.00 12.30 177 THR B O 1
ATOM 2828 N N . GLY B 1 163 ? 80.382 37.845 14.366 1.00 11.03 178 GLY B N 1
ATOM 2829 C CA . GLY B 1 163 ? 81.143 38.496 15.411 1.00 11.37 178 GLY B CA 1
ATOM 2830 C C . GLY B 1 163 ? 80.671 38.075 16.784 1.00 12.36 178 GLY B C 1
ATOM 2831 O O . GLY B 1 163 ? 79.603 37.483 16.919 1.00 11.79 178 GLY B O 1
ATOM 2832 N N . LEU B 1 164 ? 81.469 38.388 17.796 1.00 12.61 179 LEU B N 1
ATOM 2833 C CA . LEU B 1 164 ? 81.103 38.077 19.168 1.00 13.06 179 LEU B CA 1
ATOM 2834 C C . LEU B 1 164 ? 81.252 39.337 20.010 1.00 14.55 179 LEU B C 1
ATOM 2835 O O . LEU B 1 164 ? 82.162 40.177 19.777 1.00 14.95 179 LEU B O 1
ATOM 2847 N N . CYS B 1 166 ? 81.441 42.765 21.491 1.00 15.82 181 CYS B N 1
ATOM 2848 C CA . CYS B 1 166 ? 81.587 44.017 20.714 1.00 17.83 181 CYS B CA 1
ATOM 2849 C C . CYS B 1 166 ? 81.516 43.848 19.186 1.00 15.87 181 CYS B C 1
ATOM 2850 O O . CYS B 1 166 ? 80.961 44.699 18.474 1.00 16.82 181 CYS B O 1
ATOM 2853 N N . GLY B 1 167 ? 82.066 42.747 18.690 1.00 14.43 182 GLY B N 1
ATOM 2854 C CA . GLY B 1 167 ? 82.064 42.464 17.262 1.00 14.44 182 GLY B CA 1
ATOM 2855 C C . GLY B 1 167 ? 80.644 42.222 16.763 1.00 15.49 182 GLY B C 1
ATOM 2856 O O . GLY B 1 167 ? 80.293 42.590 15.641 1.00 15.17 182 GLY B O 1
ATOM 2857 N N . ALA B 1 168 ? 79.819 41.627 17.619 1.00 14.92 183 ALA B N 1
ATOM 2858 C CA . ALA B 1 168 ? 78.427 41.363 17.289 1.00 13.55 183 ALA B CA 1
ATOM 2859 C C . ALA B 1 168 ? 77.615 42.654 17.409 1.00 15.13 183 ALA B C 1
ATOM 2860 O O . ALA B 1 168 ? 76.761 42.946 16.565 1.00 16.15 183 ALA B O 1
ATOM 2862 N N . ILE B 1 169 ? 77.886 43.426 18.457 1.00 15.45 184 ILE B N 1
ATOM 2863 C CA . ILE B 1 169 ? 77.217 44.720 18.638 1.00 16.89 184 ILE B CA 1
ATOM 2864 C C . ILE B 1 169 ? 77.511 45.602 17.434 1.00 17.85 184 ILE B C 1
ATOM 2865 O O . ILE B 1 169 ? 76.594 46.182 16.848 1.00 17.89 184 ILE B O 1
ATOM 2870 N N . GLY B 1 170 ? 78.784 45.654 17.029 1.00 17.06 185 GLY B N 1
ATOM 2871 C CA . GLY B 1 170 ? 79.139 46.435 15.839 1.00 17.60 185 GLY B CA 1
ATOM 2872 C C . GLY B 1 170 ? 78.443 45.930 14.585 1.00 16.69 185 GLY B C 1
ATOM 2873 O O . GLY B 1 170 ? 77.975 46.741 13.762 1.00 17.83 185 GLY B O 1
ATOM 2874 N N . SER B 1 171 ? 78.354 44.606 14.433 1.00 15.37 186 SER B N 1
ATOM 2875 C CA . SER B 1 171 ? 77.693 44.004 13.265 1.00 15.70 186 SER B CA 1
ATOM 2876 C C . SER B 1 171 ? 76.205 44.330 13.242 1.00 16.24 186 SER B C 1
ATOM 2877 O O . SER B 1 171 ? 75.648 44.623 12.187 1.00 14.90 186 SER B O 1
ATOM 2880 N N . TRP B 1 172 ? 75.563 44.282 14.404 1.00 15.02 187 TRP B N 1
ATOM 2881 C CA . TRP B 1 172 ? 74.156 44.679 14.485 1.00 15.81 187 TRP B CA 1
ATOM 2882 C C . TRP B 1 172 ? 74.003 46.131 14.081 1.00 17.47 187 TRP B C 1
ATOM 2883 O O . TRP B 1 172 ? 73.063 46.488 13.364 1.00 18.53 187 TRP B O 1
ATOM 2894 N N . ASN B 1 173 ? 74.926 46.981 14.540 1.00 18.31 188 ASN B N 1
ATOM 2895 C CA . ASN B 1 173 ? 74.854 48.403 14.237 1.00 20.96 188 ASN B CA 1
ATOM 2896 C C . ASN B 1 173 ? 75.127 48.664 12.762 1.00 21.00 188 ASN B C 1
ATOM 2897 O O . ASN B 1 173 ? 74.562 49.588 12.170 1.00 21.71 188 ASN B O 1
ATOM 2902 N N . TYR B 1 174 ? 75.997 47.850 12.179 1.00 18.82 189 TYR B N 1
ATOM 2903 C CA . TYR B 1 174 ? 76.249 47.886 10.736 1.00 19.29 189 TYR B CA 1
ATOM 2904 C C . TYR B 1 174 ? 74.932 47.615 9.953 1.00 20.28 189 TYR B C 1
ATOM 2905 O O . TYR B 1 174 ? 74.586 48.357 9.037 1.00 22.94 189 TYR B O 1
ATOM 2914 N N . LEU B 1 175 ? 74.197 46.577 10.345 1.00 18.34 190 LEU B N 1
ATOM 2915 C CA . LEU B 1 175 ? 72.910 46.274 9.702 1.00 19.21 190 LEU B CA 1
ATOM 2916 C C . LEU B 1 175 ? 71.927 47.427 9.897 1.00 21.15 190 LEU B C 1
ATOM 2917 O O . LEU B 1 175 ? 71.160 47.767 8.991 1.00 22.87 190 LEU B O 1
ATOM 2922 N N . ARG B 1 176 ? 71.953 48.039 11.077 1.00 21.22 191 ARG B N 1
ATOM 2923 C CA . ARG B 1 176 ? 71.061 49.163 11.321 1.00 23.72 191 ARG B CA 1
ATOM 2924 C C . ARG B 1 176 ? 71.357 50.307 10.353 1.00 24.61 191 ARG B C 1
ATOM 2925 O O . ARG B 1 176 ? 70.431 50.934 9.799 1.00 24.68 191 ARG B O 1
ATOM 2933 N N . ALA B 1 177 ? 72.639 50.584 10.129 1.00 23.39 192 ALA B N 1
ATOM 2934 C CA . ALA B 1 177 ? 73.004 51.726 9.288 1.00 25.88 192 ALA B CA 1
ATOM 2935 C C . ALA B 1 177 ? 72.882 51.405 7.810 1.00 26.69 192 ALA B C 1
ATOM 2936 O O . ALA B 1 177 ? 72.531 52.272 7.004 1.00 27.22 192 ALA B O 1
ATOM 2938 N N . HIS B 1 178 ? 73.157 50.163 7.444 1.00 24.61 193 HIS B N 1
ATOM 2939 C CA . HIS B 1 178 ? 73.353 49.834 6.032 1.00 25.37 193 HIS B CA 1
ATOM 2940 C C . HIS B 1 178 ? 72.481 48.725 5.456 1.00 24.61 193 HIS B C 1
ATOM 2941 O O . HIS B 1 178 ? 72.810 48.154 4.419 1.00 24.19 193 HIS B O 1
ATOM 2948 N N . LEU B 1 179 ? 71.360 48.452 6.112 1.00 24.60 194 LEU B N 1
ATOM 2949 C CA . LEU B 1 179 ? 70.443 47.401 5.670 1.00 24.58 194 LEU B CA 1
ATOM 2950 C C . LEU B 1 179 ? 70.087 47.546 4.196 1.00 26.77 194 LEU B C 1
ATOM 2951 O O . LEU B 1 179 ? 70.109 46.575 3.444 1.00 25.03 194 LEU B O 1
ATOM 2956 N N . ASP B 1 180 ? 69.792 48.765 3.770 1.00 30.17 195 ASP B N 1
ATOM 2957 C CA . ASP B 1 180 ? 69.280 48.935 2.417 1.00 34.12 195 ASP B CA 1
ATOM 2958 C C . ASP B 1 180 ? 70.364 48.770 1.348 1.00 32.34 195 ASP B C 1
ATOM 2959 O O . ASP B 1 180 ? 70.044 48.578 0.188 1.00 32.91 195 ASP B O 1
ATOM 2964 N N . THR B 1 181 ? 71.641 48.790 1.734 1.00 29.75 196 THR B N 1
ATOM 2965 C CA . THR B 1 181 ? 72.712 48.599 0.746 1.00 29.27 196 THR B CA 1
ATOM 2966 C C . THR B 1 181 ? 73.605 47.387 0.986 1.00 27.68 196 THR B C 1
ATOM 2967 O O . THR B 1 181 ? 74.465 47.080 0.156 1.00 28.12 196 THR B O 1
ATOM 2971 N N . THR B 1 182 ? 73.420 46.692 2.105 1.00 24.21 197 THR B N 1
ATOM 2972 C CA . THR B 1 182 ? 74.402 45.656 2.466 1.00 22.48 197 THR B CA 1
ATOM 2973 C C . THR B 1 182 ? 74.482 44.565 1.422 1.00 21.81 197 THR B C 1
ATOM 2974 O O . THR B 1 182 ? 73.469 44.093 0.909 1.00 21.47 197 THR B O 1
ATOM 2978 N N . PRO B 1 183 ? 75.707 44.172 1.074 1.00 22.04 198 PRO B N 1
ATOM 2979 C CA . PRO B 1 183 ? 75.866 43.035 0.172 1.00 22.64 198 PRO B CA 1
ATOM 2980 C C . PRO B 1 183 ? 75.831 41.661 0.875 1.00 21.24 198 PRO B C 1
ATOM 2981 O O . PRO B 1 183 ? 75.960 40.654 0.175 1.00 21.37 198 PRO B O 1
ATOM 2985 N N . ILE B 1 184 ? 75.703 41.592 2.203 1.00 18.82 199 ILE B N 1
ATOM 2986 C CA . ILE B 1 184 ? 75.946 40.298 2.857 1.00 15.57 199 ILE B CA 1
ATOM 2987 C C . ILE B 1 184 ? 74.814 39.313 2.587 1.00 16.73 199 ILE B C 1
ATOM 2988 O O . ILE B 1 184 ? 73.666 39.706 2.329 1.00 18.92 199 ILE B O 1
ATOM 2993 N N . ALA B 1 185 ? 75.148 38.035 2.628 1.00 14.66 200 ALA B N 1
ATOM 2994 C CA . ALA B 1 185 ? 74.177 36.975 2.432 1.00 15.74 200 ALA B CA 1
ATOM 2995 C C . ALA B 1 185 ? 73.580 36.453 3.756 1.00 14.08 200 ALA B C 1
ATOM 2996 O O . ALA B 1 185 ? 72.476 35.913 3.762 1.00 12.74 200 ALA B O 1
ATOM 2998 N N . ALA B 1 186 ? 74.313 36.577 4.858 1.00 13.13 201 ALA B N 1
ATOM 2999 C CA . ALA B 1 186 ? 73.831 36.066 6.161 1.00 12.07 201 ALA B CA 1
ATOM 3000 C C . ALA B 1 186 ? 74.764 36.554 7.254 1.00 11.22 201 ALA B C 1
ATOM 3001 O O . ALA B 1 186 ? 75.910 36.933 6.965 1.00 12.74 201 ALA B O 1
ATOM 3003 N N . ALA B 1 187 ? 74.271 36.546 8.496 1.00 11.36 202 ALA B N 1
ATOM 3004 C CA . ALA B 1 187 ? 75.093 36.885 9.674 1.00 11.30 202 ALA B CA 1
ATOM 3005 C C . ALA B 1 187 ? 74.891 35.891 10.804 1.00 10.07 202 ALA B C 1
ATOM 3006 O O . ALA B 1 187 ? 73.797 35.368 11.017 1.00 9.69 202 ALA B O 1
ATOM 3008 N N . VAL B 1 188 ? 75.964 35.648 11.550 1.00 9.97 203 VAL B N 1
ATOM 3009 C CA . VAL B 1 188 ? 75.925 34.863 12.782 1.00 9.08 203 VAL B CA 1
ATOM 3010 C C . VAL B 1 188 ? 76.445 35.768 13.891 1.00 9.96 203 VAL B C 1
ATOM 3011 O O . VAL B 1 188 ? 77.625 36.160 13.874 1.00 10.19 203 VAL B O 1
ATOM 3015 N N . LEU B 1 189 ? 75.564 36.139 14.822 1.00 8.45 204 LEU B N 1
ATOM 3016 C CA . LEU B 1 189 ? 75.853 37.261 15.737 1.00 9.15 204 LEU B CA 1
ATOM 3017 C C . LEU B 1 189 ? 75.697 36.756 17.162 1.00 11.29 204 LEU B C 1
ATOM 3018 O O . LEU B 1 189 ? 74.611 36.368 17.564 1.00 12.19 204 LEU B O 1
ATOM 3023 N N . ILE B 1 190 ? 76.779 36.759 17.912 1.00 10.24 205 ILE B N 1
ATOM 3024 C CA . ILE B 1 190 ? 76.824 36.089 19.230 1.00 10.64 205 ILE B CA 1
ATOM 3025 C C . ILE B 1 190 ? 77.053 37.095 20.354 1.00 11.04 205 ILE B C 1
ATOM 3026 O O . ILE B 1 190 ? 78.050 37.838 20.345 1.00 11.11 205 ILE B O 1
ATOM 3031 N N . ALA B 1 191 ? 76.149 37.098 21.323 1.00 11.95 206 ALA B N 1
ATOM 3032 C CA . ALA B 1 191 ? 76.251 37.942 22.506 1.00 13.27 206 ALA B CA 1
ATOM 3033 C C . ALA B 1 191 ? 76.315 39.444 22.185 1.00 14.92 206 ALA B C 1
ATOM 3034 O O . ALA B 1 191 ? 77.063 40.203 22.832 1.00 14.61 206 ALA B O 1
ATOM 3036 N N . GLY B 1 192 ? 75.499 39.875 21.228 1.00 14.20 207 GLY B N 1
ATOM 3037 C CA . GLY B 1 192 ? 75.405 41.282 20.857 1.00 14.64 207 GLY B CA 1
ATOM 3038 C C . GLY B 1 192 ? 74.064 41.890 21.203 1.00 16.08 207 GLY B C 1
ATOM 3039 O O . GLY B 1 192 ? 73.283 41.321 21.961 1.00 16.36 207 GLY B O 1
ATOM 3040 N N . ASN B 1 193 ? 73.796 43.070 20.663 1.00 16.01 208 ASN B N 1
ATOM 3041 C CA . ASN B 1 193 ? 72.549 43.759 20.948 1.00 16.51 208 ASN B CA 1
ATOM 3042 C C . ASN B 1 193 ? 71.940 44.244 19.642 1.00 17.07 208 ASN B C 1
ATOM 3043 O O . ASN B 1 193 ? 72.387 45.248 19.057 1.00 18.00 208 ASN B O 1
ATOM 3048 N N . GLY B 1 194 ? 70.904 43.545 19.190 1.00 16.37 209 GLY B N 1
ATOM 3049 C CA . GLY B 1 194 ? 70.221 43.949 17.967 1.00 16.67 209 GLY B CA 1
ATOM 3050 C C . GLY B 1 194 ? 68.950 44.730 18.192 1.00 18.13 209 GLY B C 1
ATOM 3051 O O . GLY B 1 194 ? 68.167 44.963 17.254 1.00 17.62 209 GLY B O 1
ATOM 3052 N N . ARG B 1 195 ? 68.714 45.161 19.426 1.00 18.83 210 ARG B N 1
ATOM 3053 C CA . ARG B 1 195 ? 67.468 45.874 19.669 1.00 20.66 210 ARG B CA 1
ATOM 3054 C C . ARG B 1 195 ? 67.394 47.214 18.902 1.00 22.40 210 ARG B C 1
ATOM 3055 O O . ARG B 1 195 ? 66.358 47.492 18.291 1.00 23.98 210 ARG B O 1
ATOM 3063 N N . PRO B 1 196 ? 68.475 48.024 18.890 1.00 22.87 211 PRO B N 1
ATOM 3064 C CA . PRO B 1 196 ? 68.374 49.244 18.071 1.00 25.01 211 PRO B CA 1
ATOM 3065 C C . PRO B 1 196 ? 68.093 48.958 16.596 1.00 24.62 211 PRO B C 1
ATOM 3066 O O . PRO B 1 196 ? 67.291 49.665 15.972 1.00 25.15 211 PRO B O 1
ATOM 3070 N N . ALA B 1 197 ? 68.719 47.924 16.046 1.00 21.65 212 ALA B N 1
ATOM 3071 C CA . ALA B 1 197 ? 68.491 47.596 14.641 1.00 21.31 212 ALA B CA 1
ATOM 3072 C C . ALA B 1 197 ? 67.037 47.167 14.402 1.00 21.71 212 ALA B C 1
ATOM 3073 O O . ALA B 1 197 ? 66.405 47.616 13.445 1.00 22.98 212 ALA B O 1
ATOM 3075 N N . PHE B 1 198 ? 66.507 46.279 15.245 1.00 20.89 213 PHE B N 1
ATOM 3076 C CA . PHE B 1 198 ? 65.134 45.807 15.016 1.00 21.61 213 PHE B CA 1
ATOM 3077 C C . PHE B 1 198 ? 64.091 46.878 15.332 1.00 23.44 213 PHE B C 1
ATOM 3078 O O . PHE B 1 198 ? 63.037 46.944 14.683 1.00 24.09 213 PHE B O 1
ATOM 3086 N N . ASN B 1 199 ? 64.389 47.730 16.309 1.00 24.11 214 ASN B N 1
ATOM 3087 C CA . ASN B 1 199 ? 63.506 48.848 16.623 1.00 28.12 214 ASN B CA 1
ATOM 3088 C C . ASN B 1 199 ? 63.415 49.821 15.452 1.00 28.29 214 ASN B C 1
ATOM 3089 O O . ASN B 1 199 ? 62.361 50.378 15.183 1.00 30.34 214 ASN B O 1
ATOM 3094 N N A ASP B 1 200 ? 64.523 50.006 14.738 0.50 27.33 215 ASP B N 1
ATOM 3095 N N B ASP B 1 200 ? 64.533 50.010 14.769 0.50 27.33 215 ASP B N 1
ATOM 3096 C CA A ASP B 1 200 ? 64.568 50.929 13.602 0.50 28.68 215 ASP B CA 1
ATOM 3097 C CA B ASP B 1 200 ? 64.597 50.891 13.618 0.50 28.60 215 ASP B CA 1
ATOM 3098 C C A ASP B 1 200 ? 63.953 50.370 12.319 0.50 28.13 215 ASP B C 1
ATOM 3099 C C B ASP B 1 200 ? 63.823 50.309 12.434 0.50 28.10 215 ASP B C 1
ATOM 3100 O O A ASP B 1 200 ? 63.301 51.102 11.570 0.50 29.27 215 ASP B O 1
ATOM 3101 O O B ASP B 1 200 ? 62.915 50.945 11.898 0.50 29.24 215 ASP B O 1
ATOM 3110 N N . HIS B 1 201 ? 64.183 49.085 12.054 1.00 25.48 216 HIS B N 1
ATOM 3111 C CA . HIS B 1 201 ? 63.769 48.498 10.792 1.00 25.63 216 HIS B CA 1
ATOM 3112 C C . HIS B 1 201 ? 62.584 47.540 10.822 1.00 25.96 216 HIS B C 1
ATOM 3113 O O . HIS B 1 201 ? 61.960 47.310 9.781 1.00 26.90 216 HIS B O 1
ATOM 3120 N N . GLY B 1 202 ? 62.280 46.979 11.991 1.00 25.66 217 GLY B N 1
ATOM 3121 C CA . GLY B 1 202 ? 61.234 45.974 12.106 1.00 25.21 217 GLY B CA 1
ATOM 3122 C C . GLY B 1 202 ? 61.441 44.860 11.090 1.00 23.70 217 GLY B C 1
ATOM 3123 O O . GLY B 1 202 ? 62.569 44.406 10.887 1.00 22.34 217 GLY B O 1
ATOM 3124 N N . CYS B 1 203 ? 60.373 44.455 10.403 1.00 24.66 218 CYS B N 1
ATOM 3125 C CA . CYS B 1 203 ? 60.471 43.285 9.528 1.00 23.86 218 CYS B CA 1
ATOM 3126 C C . CYS B 1 203 ? 61.296 43.517 8.250 1.00 23.28 218 CYS B C 1
ATOM 3127 O O . CYS B 1 203 ? 61.635 42.558 7.563 1.00 22.90 218 CYS B O 1
ATOM 3130 N N . ASP B 1 204 ? 61.636 44.766 7.930 1.00 23.63 219 ASP B N 1
ATOM 3131 C CA . ASP B 1 204 ? 62.580 45.004 6.836 1.00 23.39 219 ASP B CA 1
ATOM 3132 C C . ASP B 1 204 ? 63.903 44.273 7.098 1.00 21.06 219 ASP B C 1
ATOM 3133 O O . ASP B 1 204 ? 64.585 43.818 6.183 1.00 20.30 219 ASP B O 1
ATOM 3138 N N . LEU B 1 205 ? 64.278 44.185 8.366 1.00 19.70 220 LEU B N 1
ATOM 3139 C CA . LEU B 1 205 ? 65.533 43.542 8.729 1.00 18.90 220 LEU B CA 1
ATOM 3140 C C . LEU B 1 205 ? 65.448 42.016 8.514 1.00 18.12 220 LEU B C 1
ATOM 3141 O O . LEU B 1 205 ? 66.459 41.334 8.330 1.00 16.69 220 LEU B O 1
ATOM 3146 N N . ALA B 1 206 ? 64.235 41.479 8.481 1.00 18.43 221 ALA B N 1
ATOM 3147 C CA . ALA B 1 206 ? 64.081 40.033 8.333 1.00 18.33 221 ALA B CA 1
ATOM 3148 C C . ALA B 1 206 ? 64.377 39.545 6.913 1.00 18.49 221 ALA B C 1
ATOM 3149 O O . ALA B 1 206 ? 64.273 38.343 6.638 1.00 18.69 221 ALA B O 1
ATOM 3151 N N . GLN B 1 207 ? 64.727 40.460 6.008 1.00 17.68 222 GLN B N 1
ATOM 3152 C CA . GLN B 1 207 ? 65.159 40.044 4.672 1.00 18.56 222 GLN B CA 1
ATOM 3153 C C . GLN B 1 207 ? 66.622 39.593 4.699 1.00 18.57 222 GLN B C 1
ATOM 3154 O O . GLN B 1 207 ? 67.128 39.076 3.707 1.00 18.44 222 GLN B O 1
ATOM 3160 N N . VAL B 1 208 ? 67.301 39.819 5.813 1.00 15.40 223 VAL B N 1
ATOM 3161 C CA . VAL B 1 208 ? 68.686 39.321 5.971 1.00 14.36 223 VAL B CA 1
ATOM 3162 C C . VAL B 1 208 ? 68.679 38.102 6.882 1.00 14.44 223 VAL B C 1
ATOM 3163 O O . VAL B 1 208 ? 68.186 38.204 8.013 1.00 14.92 223 VAL B O 1
ATOM 3167 N N . PRO B 1 209 ? 69.210 36.952 6.422 1.00 14.19 224 PRO B N 1
ATOM 3168 C CA . PRO B 1 209 ? 69.219 35.793 7.340 1.00 12.29 224 PRO B CA 1
ATOM 3169 C C . PRO B 1 209 ? 70.179 36.000 8.514 1.00 11.97 224 PRO B C 1
ATOM 3170 O O . PRO B 1 209 ? 71.344 36.336 8.280 1.00 12.16 224 PRO B O 1
ATOM 3174 N N . ILE B 1 210 ? 69.689 35.814 9.745 1.00 10.76 225 ILE B N 1
ATOM 3175 C CA . ILE B 1 210 ? 70.517 35.988 10.937 1.00 10.05 225 ILE B CA 1
ATOM 3176 C C . ILE B 1 210 ? 70.327 34.816 11.875 1.00 10.37 225 ILE B C 1
ATOM 3177 O O . ILE B 1 210 ? 69.206 34.368 12.088 1.00 10.35 225 ILE B O 1
ATOM 3182 N N . TRP B 1 211 ? 71.437 34.290 12.401 1.00 9.33 226 TRP B N 1
ATOM 3183 C CA . TRP B 1 211 ? 71.391 33.325 13.475 1.00 10.04 226 TRP B CA 1
ATOM 3184 C C . TRP B 1 211 ? 72.024 34.005 14.697 1.00 10.24 226 TRP B C 1
ATOM 3185 O O . TRP B 1 211 ? 73.240 34.300 14.704 1.00 11.04 226 TRP B O 1
ATOM 3196 N N . GLY B 1 212 ? 71.197 34.299 15.697 1.00 9.65 227 GLY B N 1
ATOM 3197 C CA . GLY B 1 212 ? 71.661 34.954 16.918 1.00 10.19 227 GLY B CA 1
ATOM 3198 C C . GLY B 1 212 ? 71.837 33.939 18.045 1.00 9.88 227 GLY B C 1
ATOM 3199 O O . GLY B 1 212 ? 71.015 33.019 18.192 1.00 10.21 227 GLY B O 1
ATOM 3200 N N . PHE B 1 213 ? 72.914 34.124 18.829 1.00 9.76 228 PHE B N 1
ATOM 3201 C CA . PHE B 1 213 ? 73.298 33.247 19.933 1.00 9.63 228 PHE B CA 1
ATOM 3202 C C . PHE B 1 213 ? 73.485 34.063 21.213 1.00 10.02 228 PHE B C 1
ATOM 3203 O O . PHE B 1 213 ? 74.036 35.154 21.155 1.00 10.11 228 PHE B O 1
ATOM 3211 N N . HIS B 1 214 ? 73.102 33.536 22.375 1.00 10.64 229 HIS B N 1
ATOM 3212 C CA . HIS B 1 214 ? 73.344 34.271 23.617 1.00 11.35 229 HIS B CA 1
ATOM 3213 C C . HIS B 1 214 ? 73.237 33.321 24.793 1.00 12.65 229 HIS B C 1
ATOM 3214 O O . HIS B 1 214 ? 72.434 32.388 24.757 1.00 11.71 229 HIS B O 1
ATOM 3221 N N . GLY B 1 215 ? 74.011 33.554 25.843 1.00 13.00 230 GLY B N 1
ATOM 3222 C CA . GLY B 1 215 ? 73.854 32.745 27.047 1.00 14.16 230 GLY B CA 1
ATOM 3223 C C . GLY B 1 215 ? 72.807 33.464 27.879 1.00 15.71 230 GLY B C 1
ATOM 3224 O O . GLY B 1 215 ? 72.824 34.701 27.947 1.00 16.61 230 GLY B O 1
ATOM 3225 N N . ASP B 1 216 ? 71.879 32.741 28.509 1.00 16.04 231 ASP B N 1
ATOM 3226 C CA . ASP B 1 216 ? 70.806 33.484 29.179 1.00 17.68 231 ASP B CA 1
ATOM 3227 C C . ASP B 1 216 ? 71.211 33.999 30.559 1.00 18.86 231 ASP B C 1
ATOM 3228 O O . ASP B 1 216 ? 70.420 34.692 31.220 1.00 19.60 231 ASP B O 1
ATOM 3233 N N . ALA B 1 217 ? 72.445 33.727 30.965 1.00 18.45 232 ALA B N 1
ATOM 3234 C CA . ALA B 1 217 ? 72.973 34.236 32.243 1.00 19.67 232 ALA B CA 1
ATOM 3235 C C . ALA B 1 217 ? 74.076 35.290 32.025 1.00 20.09 232 ALA B C 1
ATOM 3236 O O . ALA B 1 217 ? 74.860 35.606 32.929 1.00 20.96 232 ALA B O 1
ATOM 3238 N N . ASP B 1 218 ? 74.159 35.801 30.805 1.00 19.25 233 ASP B N 1
ATOM 3239 C CA . ASP B 1 218 ? 75.158 36.797 30.423 1.00 18.13 233 ASP B CA 1
ATOM 3240 C C . ASP B 1 218 ? 75.049 38.049 31.288 1.00 20.43 233 ASP B C 1
ATOM 3241 O O . ASP B 1 218 ? 74.034 38.732 31.255 1.00 19.99 233 ASP B O 1
ATOM 3246 N N . PRO B 1 219 ? 76.099 38.352 32.068 1.00 21.06 234 PRO B N 1
ATOM 3247 C CA . PRO B 1 219 ? 76.093 39.513 32.963 1.00 23.73 234 PRO B CA 1
ATOM 3248 C C . PRO B 1 219 ? 76.646 40.782 32.301 1.00 23.93 234 PRO B C 1
ATOM 3249 O O . PRO B 1 219 ? 76.628 41.872 32.890 1.00 25.17 234 PRO B O 1
ATOM 3253 N N . THR B 1 220 ? 77.135 40.630 31.081 1.00 22.22 235 THR B N 1
ATOM 3254 C CA . THR B 1 220 ? 77.877 41.680 30.391 1.00 23.29 235 THR B CA 1
ATOM 3255 C C . THR B 1 220 ? 77.068 42.348 29.276 1.00 22.83 235 THR B C 1
ATOM 3256 O O . THR B 1 220 ? 77.005 43.575 29.177 1.00 24.50 235 THR B O 1
ATOM 3260 N N . VAL B 1 221 ? 76.462 41.524 28.431 1.00 19.70 236 VAL B N 1
ATOM 3261 C CA . VAL B 1 221 ? 75.535 42.004 27.416 1.00 19.63 236 VAL B CA 1
ATOM 3262 C C . VAL B 1 221 ? 74.187 41.361 27.712 1.00 18.58 236 VAL B C 1
ATOM 3263 O O . VAL B 1 221 ? 74.100 40.131 27.725 1.00 17.08 236 VAL B O 1
ATOM 3267 N N . ALA B 1 222 ? 73.160 42.170 27.994 1.00 19.21 237 ALA B N 1
ATOM 3268 C CA . ALA B 1 222 ? 71.837 41.621 28.325 1.00 20.00 237 ALA B CA 1
ATOM 3269 C C . ALA B 1 222 ? 71.365 40.654 27.246 1.00 18.86 237 ALA B C 1
ATOM 3270 O O . ALA B 1 222 ? 71.414 40.991 26.055 1.00 18.78 237 ALA B O 1
ATOM 3272 N N . PRO B 1 223 ? 70.912 39.453 27.652 1.00 19.02 238 PRO B N 1
ATOM 3273 C CA . PRO B 1 223 ? 70.451 38.454 26.672 1.00 17.16 238 PRO B CA 1
ATOM 3274 C C . PRO B 1 223 ? 69.262 38.961 25.852 1.00 17.72 238 PRO B C 1
ATOM 3275 O O . PRO B 1 223 ? 69.069 38.474 24.744 1.00 16.25 238 PRO B O 1
ATOM 3279 N N . ALA B 1 224 ? 68.490 39.914 26.385 1.00 18.89 239 ALA B N 1
ATOM 3280 C CA . ALA B 1 224 ? 67.442 40.542 25.589 1.00 19.40 239 ALA B CA 1
ATOM 3281 C C . ALA B 1 224 ? 68.000 41.107 24.280 1.00 18.20 239 ALA B C 1
ATOM 3282 O O . ALA B 1 224 ? 67.278 41.238 23.292 1.00 18.28 239 ALA B O 1
ATOM 3284 N N . GLY B 1 225 ? 69.271 41.491 24.302 1.00 16.25 240 GLY B N 1
ATOM 3285 C CA . GLY B 1 225 ? 69.945 41.996 23.119 1.00 16.23 240 GLY B CA 1
ATOM 3286 C C . GLY B 1 225 ? 69.836 41.087 21.900 1.00 16.09 240 GLY B C 1
ATOM 3287 O O . GLY B 1 225 ? 69.773 41.570 20.768 1.00 16.55 240 GLY B O 1
ATOM 3288 N N . THR B 1 226 ? 69.791 39.775 22.133 1.00 14.90 241 THR B N 1
ATOM 3289 C CA . THR B 1 226 ? 69.644 38.827 21.042 1.00 14.03 241 THR B CA 1
ATOM 3290 C C . THR B 1 226 ? 68.228 38.254 20.995 1.00 15.02 241 THR B C 1
ATOM 3291 O O . THR B 1 226 ? 67.646 38.103 19.931 1.00 14.53 241 THR B O 1
ATOM 3295 N N . ILE B 1 227 ? 67.667 37.973 22.168 1.00 13.90 242 ILE B N 1
ATOM 3296 C CA . ILE B 1 227 ? 66.388 37.265 22.242 1.00 14.71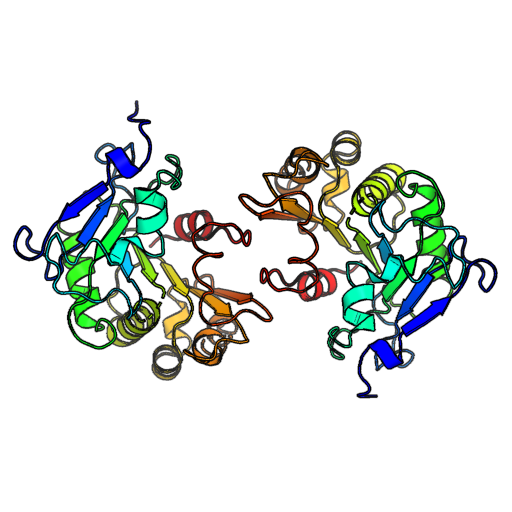 242 ILE B CA 1
ATOM 3297 C C . ILE B 1 227 ? 65.232 38.119 21.672 1.00 15.96 242 ILE B C 1
ATOM 3298 O O . ILE B 1 227 ? 64.382 37.613 20.912 1.00 16.26 242 ILE B O 1
ATOM 3303 N N A GLU B 1 228 ? 65.202 39.398 22.049 0.57 17.05 243 GLU B N 1
ATOM 3304 N N B GLU B 1 228 ? 65.196 39.396 22.011 0.43 17.08 243 GLU B N 1
ATOM 3305 C CA A GLU B 1 228 ? 64.116 40.297 21.620 0.57 18.65 243 GLU B CA 1
ATOM 3306 C CA B GLU B 1 228 ? 64.056 40.206 21.586 0.43 18.51 243 GLU B CA 1
ATOM 3307 C C A GLU B 1 228 ? 64.119 40.447 20.092 0.57 18.12 243 GLU B C 1
ATOM 3308 C C B GLU B 1 228 ? 64.083 40.524 20.075 0.43 18.16 243 GLU B C 1
ATOM 3309 O O A GLU B 1 228 ? 63.105 40.137 19.433 0.57 17.99 243 GLU B O 1
ATOM 3310 O O B GLU B 1 228 ? 63.047 40.392 19.405 0.43 18.33 243 GLU B O 1
ATOM 3321 N N . PRO B 1 229 ? 65.254 40.884 19.512 1.00 17.91 244 PRO B N 1
ATOM 3322 C CA . PRO B 1 229 ? 65.229 41.032 18.048 1.00 17.77 244 PRO B CA 1
ATOM 3323 C C . PRO B 1 229 ? 65.040 39.714 17.324 1.00 15.43 244 PRO B C 1
ATOM 3324 O O . PRO B 1 229 ? 64.353 39.714 16.317 1.00 15.45 244 PRO B O 1
ATOM 3336 N N . ASN B 1 231 ? 63.371 37.098 18.268 1.00 16.43 246 ASN B N 1
ATOM 3337 C CA . ASN B 1 231 ? 61.949 36.733 18.347 1.00 18.41 246 ASN B CA 1
ATOM 3338 C C . ASN B 1 231 ? 61.099 37.605 17.411 1.00 18.94 246 ASN B C 1
ATOM 3339 O O . ASN B 1 231 ? 60.181 37.110 16.748 1.00 20.54 246 ASN B O 1
ATOM 3344 N N . GLY B 1 232 ? 61.426 38.885 17.319 1.00 19.03 247 GLY B N 1
ATOM 3345 C CA . GLY B 1 232 ? 60.704 39.783 16.421 1.00 19.85 247 GLY B CA 1
ATOM 3346 C C . GLY B 1 232 ? 60.901 39.360 14.962 1.00 19.28 247 GLY B C 1
ATOM 3347 O O . GLY B 1 232 ? 59.937 39.355 14.165 1.00 19.72 247 GLY B O 1
ATOM 3348 N N . LEU B 1 233 ? 62.141 39.011 14.609 1.00 17.61 248 LEU B N 1
ATOM 3349 C CA . LEU B 1 233 ? 62.455 38.630 13.239 1.00 17.06 248 LEU B CA 1
ATOM 3350 C C . LEU B 1 233 ? 61.768 37.305 12.866 1.00 16.73 248 LEU B C 1
ATOM 3351 O O . LEU B 1 233 ? 61.261 37.135 11.756 1.00 17.57 248 LEU B O 1
ATOM 3356 N N . ILE B 1 234 ? 61.768 36.364 13.805 1.00 15.07 249 ILE B N 1
ATOM 3357 C CA . ILE B 1 234 ? 61.094 35.089 13.572 1.00 15.07 249 ILE B CA 1
ATOM 3358 C C . ILE B 1 234 ? 59.589 35.278 13.398 1.00 17.30 249 ILE B C 1
ATOM 3359 O O . ILE B 1 234 ? 58.962 34.606 12.563 1.00 18.54 249 ILE B O 1
ATOM 3364 N N . ALA B 1 235 ? 59.019 36.213 14.153 1.00 17.21 250 ALA B N 1
ATOM 3365 C CA . ALA B 1 235 ? 57.607 36.542 14.038 1.00 18.79 250 ALA B CA 1
ATOM 3366 C C . ALA B 1 235 ? 57.228 37.212 12.700 1.00 19.60 250 ALA B C 1
ATOM 3367 O O . ALA B 1 235 ? 56.061 37.185 12.305 1.00 20.31 250 ALA B O 1
ATOM 3369 N N . CYS B 1 236 ? 58.193 37.809 12.004 1.00 18.62 251 CYS B N 1
ATOM 3370 C CA . CYS B 1 236 ? 57.907 38.470 10.725 1.00 21.15 251 CYS B CA 1
ATOM 3371 C C . CYS B 1 236 ? 57.349 37.518 9.664 1.00 21.51 251 CYS B C 1
ATOM 3372 O O . CYS B 1 236 ? 57.787 36.383 9.560 1.00 19.62 251 CYS B O 1
ATOM 3375 N N . ALA B 1 237 ? 56.377 37.990 8.887 1.00 23.29 252 ALA B N 1
ATOM 3376 C CA . ALA B 1 237 ? 55.665 37.125 7.946 1.00 23.86 252 ALA B CA 1
ATOM 3377 C C . ALA B 1 237 ? 56.569 36.603 6.838 1.00 24.18 252 ALA B C 1
ATOM 3378 O O . ALA B 1 237 ? 57.492 37.300 6.396 1.00 23.91 252 ALA B O 1
ATOM 3380 N N . GLN B 1 238 ? 56.324 35.369 6.394 1.00 24.85 253 GLN B N 1
ATOM 3381 C CA . GLN B 1 238 ? 56.948 34.879 5.158 1.00 26.08 253 GLN B CA 1
ATOM 3382 C C . GLN B 1 238 ? 56.288 35.623 3.994 1.00 27.54 253 GLN B C 1
ATOM 3383 O O . GLN B 1 238 ? 55.094 35.930 4.060 1.00 29.37 253 GLN B O 1
ATOM 3389 N N . PRO B 1 239 ? 57.038 35.887 2.908 1.00 27.52 254 PRO B N 1
ATOM 3390 C CA . PRO B 1 239 ? 58.435 35.473 2.684 1.00 24.81 254 PRO B CA 1
ATOM 3391 C C . PRO B 1 239 ? 59.436 36.359 3.381 1.00 22.87 254 PRO B C 1
ATOM 3392 O O . PRO B 1 239 ? 59.372 37.592 3.326 1.00 22.85 254 PRO B O 1
ATOM 3396 N N . ARG B 1 240 ? 60.369 35.703 4.057 1.00 20.37 255 ARG B N 1
ATOM 3397 C CA . ARG B 1 240 ? 61.453 36.398 4.709 1.00 18.98 255 ARG B CA 1
ATOM 3398 C C . ARG B 1 240 ? 62.636 35.454 4.692 1.00 17.59 255 ARG B C 1
ATOM 3399 O O . ARG B 1 240 ? 62.493 34.265 4.352 1.00 16.96 255 ARG B O 1
ATOM 3407 N N . ALA B 1 241 ? 63.786 35.972 5.095 1.00 16.88 256 ALA B N 1
ATOM 3408 C CA . ALA B 1 241 ? 64.990 35.149 5.240 1.00 16.47 256 ALA B CA 1
ATOM 3409 C C . ALA B 1 241 ? 64.861 34.214 6.437 1.00 16.87 256 ALA B C 1
ATOM 3410 O O . ALA B 1 241 ? 64.080 34.488 7.344 1.00 17.33 256 ALA B O 1
ATOM 3412 N N A ASP B 1 242 ? 65.615 33.126 6.424 0.50 15.87 257 ASP B N 1
ATOM 3413 N N B ASP B 1 242 ? 65.619 33.110 6.448 0.50 15.85 257 ASP B N 1
ATOM 3414 C CA A ASP B 1 242 ? 65.699 32.268 7.588 0.50 14.64 257 ASP B CA 1
ATOM 3415 C CA B ASP B 1 242 ? 65.663 32.213 7.618 0.50 14.62 257 ASP B CA 1
ATOM 3416 C C A ASP B 1 242 ? 66.145 33.098 8.794 0.50 13.58 257 ASP B C 1
ATOM 3417 C C B ASP B 1 242 ? 66.219 32.986 8.808 0.50 13.52 257 ASP B C 1
ATOM 3418 O O A ASP B 1 242 ? 66.948 34.040 8.657 0.50 13.48 257 ASP B O 1
ATOM 3419 O O B ASP B 1 242 ? 67.184 33.759 8.678 0.50 13.30 257 ASP B O 1
ATOM 3428 N N . GLN B 1 243 ? 65.607 32.768 9.964 1.00 12.61 258 GLN B N 1
ATOM 3429 C CA . GLN B 1 243 ? 65.966 33.463 11.216 1.00 12.35 258 GLN B CA 1
ATOM 3430 C C . GLN B 1 243 ? 66.044 32.419 12.298 1.00 13.48 258 GLN B C 1
ATOM 3431 O O . GLN B 1 243 ? 65.096 31.608 12.448 1.00 14.36 258 GLN B O 1
ATOM 3437 N N . GLN B 1 244 ? 67.139 32.404 13.053 1.00 12.77 259 GLN B N 1
ATOM 3438 C CA . GLN B 1 244 ? 67.306 31.398 14.100 1.00 13.08 259 GLN B CA 1
ATOM 3439 C C . GLN B 1 244 ? 67.826 32.037 15.377 1.00 11.80 259 GLN B C 1
ATOM 3440 O O . GLN B 1 244 ? 68.592 33.009 15.330 1.00 11.04 259 GLN B O 1
ATOM 3446 N N . LEU B 1 245 ? 67.381 31.479 16.503 1.00 11.55 260 LEU B N 1
ATOM 3447 C CA . LEU B 1 245 ? 67.771 31.936 17.837 1.00 12.11 260 LEU B CA 1
ATOM 3448 C C . LEU B 1 245 ? 68.226 30.741 18.660 1.00 12.04 260 LEU B C 1
ATOM 3449 O O . LEU B 1 245 ? 67.498 29.723 18.782 1.00 11.99 260 LEU B O 1
ATOM 3454 N N . THR B 1 246 ? 69.429 30.843 19.199 1.00 10.77 261 THR B N 1
ATOM 3455 C CA . THR B 1 246 ? 69.932 29.835 20.125 1.00 10.94 261 THR B CA 1
ATOM 3456 C C . THR B 1 246 ? 70.246 30.501 21.455 1.00 11.78 261 THR B C 1
ATOM 3457 O O . THR B 1 246 ? 71.032 31.438 21.516 1.00 12.28 261 THR B O 1
ATOM 3461 N N . VAL B 1 247 ? 69.602 30.016 22.504 1.00 11.74 262 VAL B N 1
ATOM 3462 C CA . VAL B 1 247 ? 69.831 30.497 23.867 1.00 11.89 262 VAL B CA 1
ATOM 3463 C C . VAL B 1 247 ? 70.433 29.366 24.687 1.00 13.27 262 VAL B C 1
ATOM 3464 O O . VAL B 1 247 ? 69.823 28.307 24.824 1.00 11.30 262 VAL B O 1
ATOM 3468 N N . TYR B 1 248 ? 71.639 29.597 25.201 1.00 12.29 263 TYR B N 1
ATOM 3469 C CA . TYR B 1 248 ? 72.323 28.629 26.034 1.00 12.30 263 TYR B CA 1
ATOM 3470 C C . TYR B 1 248 ? 71.932 28.813 27.497 1.00 13.09 263 TYR B C 1
ATOM 3471 O O . TYR B 1 248 ? 72.262 29.833 28.121 1.00 13.09 263 TYR B O 1
ATOM 3480 N N . GLU B 1 249 ? 71.205 27.856 28.058 1.00 16.03 264 GLU B N 1
ATOM 3481 C CA . GLU B 1 249 ? 70.683 28.067 29.402 1.00 17.31 264 GLU B CA 1
ATOM 3482 C C . GLU B 1 249 ? 71.767 27.929 30.460 1.00 17.97 264 GLU B C 1
ATOM 3483 O O . GLU B 1 249 ? 72.536 26.967 30.468 1.00 16.87 264 GLU B O 1
ATOM 3489 N N . GLY B 1 250 ? 71.814 28.924 31.345 1.00 19.52 265 GLY B N 1
ATOM 3490 C CA . GLY B 1 250 ? 72.750 28.980 32.459 1.00 21.10 265 GLY B CA 1
ATOM 3491 C C . GLY B 1 250 ? 74.135 29.476 32.051 1.00 20.97 265 GLY B C 1
ATOM 3492 O O . GLY B 1 250 ? 75.054 29.537 32.882 1.00 22.77 265 GLY B O 1
ATOM 3493 N N . VAL B 1 251 ? 74.297 29.839 30.779 1.00 18.12 266 VAL B N 1
ATOM 3494 C CA . VAL B 1 251 ? 75.616 30.234 30.254 1.00 16.73 266 VAL B CA 1
ATOM 3495 C C . VAL B 1 251 ? 75.835 31.753 30.339 1.00 16.34 266 VAL B C 1
ATOM 3496 O O . VAL B 1 251 ? 74.902 32.543 30.140 1.00 15.49 266 VAL B O 1
ATOM 3500 N N . GLY B 1 252 ? 77.059 32.149 30.677 1.00 17.49 267 GLY B N 1
ATOM 3501 C CA . GLY B 1 252 ? 77.393 33.553 30.865 1.00 17.35 267 GLY B CA 1
ATOM 3502 C C . GLY B 1 252 ? 77.783 34.249 29.570 1.00 17.72 267 GLY B C 1
ATOM 3503 O O . GLY B 1 252 ? 77.269 33.914 28.489 1.00 16.66 267 GLY B O 1
ATOM 3504 N N . HIS B 1 253 ? 78.704 35.207 29.659 1.00 18.02 268 HIS B N 1
ATOM 3505 C CA . HIS B 1 253 ? 78.996 36.021 28.466 1.00 18.60 268 HIS B CA 1
ATOM 3506 C C . HIS B 1 253 ? 79.675 35.199 27.367 1.00 17.49 268 HIS B C 1
ATOM 3507 O O . HIS B 1 253 ? 79.433 35.433 26.184 1.00 16.09 268 HIS B O 1
ATOM 3514 N N . ASP B 1 254 ? 80.519 34.226 27.714 1.00 17.36 269 ASP B N 1
ATOM 3515 C CA . ASP B 1 254 ? 81.104 33.442 26.610 1.00 16.96 269 ASP B CA 1
ATOM 3516 C C . ASP B 1 254 ? 80.120 32.417 26.038 1.00 15.53 269 ASP B C 1
ATOM 3517 O O . ASP B 1 254 ? 80.092 31.228 26.441 1.00 15.81 269 ASP B O 1
ATOM 3522 N N . SER B 1 255 ? 79.341 32.870 25.070 1.00 14.43 270 SER B N 1
ATOM 3523 C CA . SER B 1 255 ? 78.508 31.983 24.288 1.00 13.92 270 SER B CA 1
ATOM 3524 C C . SER B 1 255 ? 79.138 31.731 22.921 1.00 13.77 270 SER B C 1
ATOM 3525 O O . SER B 1 255 ? 78.542 31.051 22.081 1.00 14.26 270 SER B O 1
ATOM 3528 N N . TRP B 1 256 ? 80.326 32.296 22.671 1.00 12.71 271 TRP B N 1
ATOM 3529 C CA . TRP B 1 256 ? 80.952 32.090 21.358 1.00 12.62 271 TRP B CA 1
ATOM 3530 C C . TRP B 1 256 ? 81.824 30.820 21.241 1.00 13.30 271 TRP B C 1
ATOM 3531 O O . TRP B 1 256 ? 81.869 30.226 20.174 1.00 12.92 271 TRP B O 1
ATOM 3542 N N A SER B 1 257 ? 82.519 30.429 22.311 0.67 13.49 272 SER B N 1
ATOM 3543 N N B SER B 1 257 ? 82.502 30.397 22.310 0.33 13.47 272 SER B N 1
ATOM 3544 C CA A SER B 1 257 ? 83.439 29.302 22.179 0.67 13.54 272 SER B CA 1
ATOM 3545 C CA B SER B 1 257 ? 83.467 29.298 22.159 0.33 13.62 272 SER B CA 1
ATOM 3546 C C A SER B 1 257 ? 82.674 28.056 21.688 0.67 12.41 272 SER B C 1
ATOM 3547 C C B SER B 1 257 ? 82.792 27.934 21.889 0.33 12.64 272 SER B C 1
ATOM 3548 O O A SER B 1 257 ? 83.063 27.411 20.708 0.67 12.13 272 SER B O 1
ATOM 3549 O O B SER B 1 257 ? 83.388 27.046 21.280 0.33 12.76 272 SER B O 1
ATOM 3554 N N . ARG B 1 258 ? 81.554 27.767 22.333 1.00 11.76 273 ARG B N 1
ATOM 3555 C CA . ARG B 1 258 ? 80.817 26.547 22.025 1.00 12.14 273 ARG B CA 1
ATOM 3556 C C . ARG B 1 258 ? 80.106 26.694 20.680 1.00 12.96 273 ARG B C 1
ATOM 3557 O O . ARG B 1 258 ? 79.674 25.694 20.095 1.00 13.71 273 ARG B O 1
ATOM 3565 N N . THR B 1 259 ? 79.962 27.938 20.198 1.00 11.34 274 THR B N 1
ATOM 3566 C CA . THR B 1 259 ? 79.349 28.165 18.882 1.00 9.82 274 THR B CA 1
ATOM 3567 C C . THR B 1 259 ? 80.357 27.946 17.771 1.00 10.68 274 THR B C 1
ATOM 3568 O O . THR B 1 259 ? 80.163 27.072 16.902 1.00 11.60 274 THR B O 1
ATOM 3572 N N . TYR B 1 260 ? 81.458 28.710 17.794 1.00 10.04 275 TYR B N 1
ATOM 3573 C CA . TYR B 1 260 ? 82.425 28.608 16.697 1.00 10.81 275 TYR B CA 1
ATOM 3574 C C . TYR B 1 260 ? 83.135 27.252 16.631 1.00 11.71 275 TYR B C 1
ATOM 3575 O O . TYR B 1 260 ? 83.541 26.816 15.544 1.00 12.96 275 TYR B O 1
ATOM 3584 N N . SER B 1 261 ? 83.310 26.606 17.786 1.00 11.59 276 SER B N 1
ATOM 3585 C CA . SER B 1 261 ? 84.016 25.311 17.832 1.00 11.75 276 SER B CA 1
ATOM 3586 C C . SER B 1 261 ? 83.131 24.118 17.479 1.00 13.77 276 SER B C 1
ATOM 3587 O O . SER B 1 261 ? 83.631 22.994 17.354 1.00 14.25 276 SER B O 1
ATOM 3590 N N . LEU B 1 262 ? 81.828 24.362 17.379 1.00 13.20 277 LEU B N 1
ATOM 3591 C CA . LEU B 1 262 ? 80.796 23.324 17.223 1.00 13.42 277 LEU B CA 1
ATOM 3592 C C . LEU B 1 262 ? 80.699 22.329 18.392 1.00 13.85 277 LEU B C 1
ATOM 3593 O O . LEU B 1 262 ? 80.065 21.290 18.245 1.00 14.32 277 LEU B O 1
ATOM 3598 N N . SER B 1 263 ? 81.248 22.665 19.564 1.00 13.04 278 SER B N 1
ATOM 3599 C CA . SER B 1 263 ? 81.094 21.789 20.707 1.00 14.23 278 SER B CA 1
ATOM 3600 C C . SER B 1 263 ? 79.634 21.765 21.173 1.00 13.78 278 SER B C 1
ATOM 3601 O O . SER B 1 263 ? 79.203 20.762 21.739 1.00 14.42 278 SER B O 1
ATOM 3604 N N . ALA B 1 264 ? 78.861 22.830 20.906 1.00 12.53 279 ALA B N 1
ATOM 3605 C CA . ALA B 1 264 ? 77.440 22.834 21.227 1.00 13.28 279 ALA B CA 1
ATOM 3606 C C . ALA B 1 264 ? 76.573 22.256 20.106 1.00 12.72 279 ALA B C 1
ATOM 3607 O O . ALA B 1 264 ? 75.341 22.191 20.244 1.00 12.31 279 ALA B O 1
ATOM 3609 N N . GLY B 1 265 ? 77.207 21.837 19.016 1.00 11.95 280 GLY B N 1
ATOM 3610 C CA . GLY B 1 265 ? 76.507 21.133 17.944 1.00 13.10 280 GLY B CA 1
ATOM 3611 C C . GLY B 1 265 ? 75.567 21.965 17.055 1.00 12.92 280 GLY B C 1
ATOM 3612 O O . GLY B 1 265 ? 74.667 21.411 16.403 1.00 13.05 280 GLY B O 1
ATOM 3613 N N . HIS B 1 266 ? 75.773 23.277 17.023 1.00 11.48 281 HIS B N 1
ATOM 3614 C CA . HIS B 1 266 ? 75.020 24.162 16.126 1.00 11.01 281 HIS B CA 1
ATOM 3615 C C . HIS B 1 266 ? 75.922 24.435 14.942 1.00 11.44 281 HIS B C 1
ATOM 3616 O O . HIS B 1 266 ? 76.876 25.188 15.072 1.00 10.29 281 HIS B O 1
ATOM 3623 N N . ASP B 1 267 ? 75.638 23.822 13.793 1.00 11.42 282 ASP B N 1
ATOM 3624 C CA . ASP B 1 267 ? 76.570 23.922 12.657 1.00 12.34 282 ASP B CA 1
ATOM 3625 C C . ASP B 1 267 ? 76.305 25.213 11.907 1.00 11.46 282 ASP B C 1
ATOM 3626 O O . ASP B 1 267 ? 75.551 25.241 10.907 1.00 11.10 282 ASP B O 1
ATOM 3631 N N . ILE B 1 268 ? 76.920 26.274 12.410 1.00 10.76 283 ILE B N 1
ATOM 3632 C CA . ILE B 1 268 ? 76.747 27.582 11.823 1.00 10.06 283 ILE B CA 1
ATOM 3633 C C . ILE B 1 268 ? 77.369 27.650 10.429 1.00 10.95 283 ILE B C 1
ATOM 3634 O O . ILE B 1 268 ? 76.938 28.450 9.605 1.00 10.94 283 ILE B O 1
ATOM 3639 N N . TYR B 1 269 ? 78.383 26.826 10.156 1.00 10.15 284 TYR B N 1
ATOM 3640 C CA . TYR B 1 269 ? 79.029 26.891 8.843 1.00 11.72 284 TYR B CA 1
ATOM 3641 C C . TYR B 1 269 ? 78.137 26.325 7.741 1.00 12.94 284 TYR B C 1
ATOM 3642 O O . TYR B 1 269 ? 78.031 26.923 6.657 1.00 12.65 284 TYR B O 1
ATOM 3651 N N . ALA B 1 270 ? 77.504 25.191 8.002 1.00 13.20 285 ALA B N 1
ATOM 3652 C CA . ALA B 1 270 ? 76.558 24.633 7.029 1.00 14.51 285 ALA B CA 1
ATOM 3653 C C . ALA B 1 270 ? 75.426 25.624 6.826 1.00 13.70 285 ALA B C 1
ATOM 3654 O O . ALA B 1 270 ? 74.953 25.822 5.709 1.00 13.63 285 ALA B O 1
ATOM 3656 N N . TRP B 1 271 ? 74.980 26.233 7.919 1.00 11.09 286 TRP B N 1
ATOM 3657 C CA . TRP B 1 271 ? 73.844 27.149 7.819 1.00 11.56 286 TRP B CA 1
ATOM 3658 C C . TRP B 1 271 ? 74.216 28.369 6.967 1.00 11.41 286 TRP B C 1
ATOM 3659 O O . TRP B 1 271 ? 73.474 28.763 6.056 1.00 13.31 286 TRP B O 1
ATOM 3670 N N . LEU B 1 272 ? 75.352 28.989 7.271 1.00 10.33 287 LEU B N 1
ATOM 3671 C CA . LEU B 1 272 ? 75.809 30.104 6.421 1.00 10.43 287 LEU B CA 1
ATOM 3672 C C . LEU B 1 272 ? 75.848 29.707 4.954 1.00 13.48 287 LEU B C 1
ATOM 3673 O O . LEU B 1 272 ? 75.316 30.409 4.087 1.00 12.85 287 LEU B O 1
ATOM 3678 N N . LEU B 1 273 ? 76.473 28.574 4.660 1.00 13.26 288 LEU B N 1
ATOM 3679 C CA . LEU B 1 273 ? 76.633 28.180 3.262 1.00 14.97 288 LEU B CA 1
ATOM 3680 C C . LEU B 1 273 ? 75.309 27.895 2.567 1.00 15.78 288 LEU B C 1
ATOM 3681 O O . LEU B 1 273 ? 75.234 27.913 1.346 1.00 16.08 288 LEU B O 1
ATOM 3686 N N . SER B 1 274 ? 74.272 27.650 3.342 1.00 13.62 289 SER B N 1
ATOM 3687 C CA . SER B 1 274 ? 72.953 27.420 2.757 1.00 15.66 289 SER B CA 1
ATOM 3688 C C . SER B 1 274 ? 72.301 28.755 2.366 1.00 17.02 289 SER B C 1
ATOM 3689 O O . SER B 1 274 ? 71.231 28.780 1.744 1.00 18.22 289 SER B O 1
ATOM 3692 N N . GLN B 1 275 ? 72.942 29.868 2.727 1.00 15.19 290 GLN B N 1
ATOM 3693 C CA . GLN B 1 275 ? 72.423 31.197 2.398 1.00 16.16 290 GLN B CA 1
ATOM 3694 C C . GLN B 1 275 ? 73.209 31.843 1.254 1.00 17.31 290 GLN B C 1
ATOM 3695 O O . GLN B 1 275 ? 74.436 31.723 1.173 1.00 16.66 290 GLN B O 1
ATOM 3701 N N . SER B 1 276 ? 72.505 32.527 0.365 1.00 17.80 291 SER B N 1
ATOM 3702 C CA . SER B 1 276 ? 73.179 33.238 -0.708 1.00 19.83 291 SER B CA 1
ATOM 3703 C C . SER B 1 276 ? 72.288 34.341 -1.217 1.00 22.35 291 SER B C 1
ATOM 3704 O O . SER B 1 276 ? 71.068 34.263 -1.061 1.00 22.61 291 SER B O 1
ATOM 3707 N N . ARG B 1 277 ? 72.889 35.361 -1.826 1.00 23.63 292 ARG B N 1
ATOM 3708 C CA . ARG B 1 277 ? 72.147 36.456 -2.465 1.00 27.73 292 ARG B CA 1
ATOM 3709 C C . ARG B 1 277 ? 71.771 36.144 -3.914 1.00 33.20 292 ARG B C 1
ATOM 3710 O O . ARG B 1 277 ? 72.351 35.250 -4.529 1.00 35.09 292 ARG B O 1
#

B-factor: mean 24.49, std 10.36, range [7.8, 73.07]

Organism: Haliangium ochraceum (strain DSM 14365 / JCM 11303 / SMP-2) (NCBI:txid502025)